Protein 3MTW (pdb70)

Secondary structure (DSSP, 8-state):
--EEEEEEEEEEETTTTEEEESEEEEEETTEEEEEEETT----TTPEEEEEEEEEEEEPEEEEEE-TT--TT--GGGGGGS-HHHHHHHHHHHHHHHHHTTEEEEEE---STTHHHHHHHHHHTTSS---EEEE--S--BSTTSTTS--SS-GGG----TT---SHHHHHHHHHHHHHTT-SB--B-B--SSSSS--TT-B-S-HHHHHHHHHHHHHTT-B-EEEE-SHHHHHHHHHTT-SEEEE-TT--HHHHHHHHHHT-EEE---STHHHHHHHHHHHT--HHHHHHHHHHHHHHHHHHHHHHHHTPEEE----BTTB-TT-GGGHHHHHHHTT--HHHHHHHTTHHHHHHHT-TTTSSS--TTSB--EEEESS-TTT-GGGGGS-SEEEETTEEEE--

Radius of gyration: 20.67 Å; Cα contacts (8 Å, |Δi|>4): 1041; chains: 1; bounding box: 44×46×66 Å

InterPro domains:
  IPR006680 Amidohydrolase-related [PF01979] (81-426)
  IPR011059 Metal-dependent hydrolase, composite domain superfamily [G3DSA:2.30.40.10] (36-425)
  IPR011059 Metal-dependent hydrolase, composite domain superfamily [SSF51338] (45-93)
  IPR032466 Metal-dependent hydrolase [SSF51556] (85-385)
  IPR051781 Metallo-dependent Hydrolase Enzymes [PTHR43135] (31-427)
  IPR057744 Ochratoxinase-like [cd01299] (72-413)

Structure (mmCIF, N/CA/C/O backbone):
data_3MTW
#
_entry.id   3MTW
#
_cell.length_a   200.315
_cell.length_b   200.315
_cell.length_c   200.315
_cell.angle_alpha   90.00
_cell.angle_beta   90.00
_cell.angle_gamma   90.00
#
_symmetry.space_group_name_H-M   'I 4 3 2'
#
loop_
_entity.id
_entity.type
_entity.pdbx_description
1 polymer 'L-Arginine carboxypeptidase Cc2672'
2 non-polymer 'ZINC ION'
3 non-polymer 'Methyl phosphonated L-Arginine'
4 non-polymer 'SULFATE ION'
5 non-polymer GLYCEROL
6 non-polymer DI(HYDROXYETHYL)ETHER
7 water water
#
loop_
_atom_site.group_PDB
_atom_site.id
_atom_site.type_symbol
_atom_site.label_atom_id
_atom_site.label_alt_id
_atom_site.label_comp_id
_atom_site.label_asym_id
_atom_site.label_entity_id
_atom_site.label_seq_id
_atom_site.pdbx_PDB_ins_code
_atom_site.Cartn_x
_atom_site.Cartn_y
_atom_site.Cartn_z
_atom_site.occupancy
_atom_site.B_iso_or_equiv
_atom_site.auth_seq_id
_atom_site.auth_comp_id
_atom_site.auth_asym_id
_atom_site.auth_atom_id
_atom_site.pdbx_PDB_model_num
ATOM 1 N N . ALA A 1 1 ? 20.843 111.566 51.849 1.00 33.76 27 ALA A N 1
ATOM 2 C CA . ALA A 1 1 ? 21.266 112.161 50.582 1.00 34.93 27 ALA A CA 1
ATOM 3 C C . ALA A 1 1 ? 22.702 111.772 50.258 1.00 29.47 27 ALA A C 1
ATOM 4 O O . ALA A 1 1 ? 23.454 111.357 51.145 1.00 31.89 27 ALA A O 1
ATOM 6 N N . GLU A 1 2 ? 23.070 111.894 48.986 1.00 27.74 28 GLU A N 1
ATOM 7 C CA . GLU A 1 2 ? 24.427 111.611 48.533 1.00 24.32 28 GLU A CA 1
ATOM 8 C C . GLU A 1 2 ? 25.185 112.931 48.451 1.00 24.76 28 GLU A C 1
ATOM 9 O O . GLU A 1 2 ? 24.838 113.801 47.661 1.00 23.23 28 GLU A O 1
ATOM 15 N N . ILE A 1 3 ? 26.210 113.089 49.278 1.00 22.46 29 ILE A N 1
ATOM 16 C CA . ILE A 1 3 ? 26.882 114.380 49.380 1.00 22.58 29 ILE A CA 1
ATOM 17 C C . ILE A 1 3 ? 28.383 114.266 49.165 1.00 22.67 29 ILE A C 1
ATOM 18 O O . ILE A 1 3 ? 29.058 113.469 49.816 1.00 24.91 29 ILE A O 1
ATOM 23 N N . LYS A 1 4 ? 28.903 115.068 48.242 1.00 21.54 30 LYS A N 1
ATOM 24 C CA . LYS A 1 4 ? 30.334 115.125 48.018 1.00 22.92 30 LYS A CA 1
ATOM 25 C C . LYS A 1 4 ? 30.818 116.514 48.363 1.00 20.58 30 LYS A C 1
ATOM 26 O O . LYS A 1 4 ? 30.143 117.497 48.071 1.00 24.03 30 LYS A O 1
ATOM 32 N N . ALA A 1 5 ? 31.995 116.590 48.974 1.00 20.35 31 ALA A N 1
ATOM 33 C CA . ALA A 1 5 ? 32.621 117.870 49.266 1.00 21.31 31 ALA A CA 1
ATOM 34 C C . ALA A 1 5 ? 33.936 117.894 48.506 1.00 21.34 31 ALA A C 1
ATOM 35 O O . ALA A 1 5 ? 34.888 117.217 48.893 1.00 23.44 31 ALA A O 1
ATOM 37 N N . VAL A 1 6 ? 33.975 118.672 47.426 1.00 22.25 32 VAL A N 1
ATOM 38 C CA . VAL A 1 6 ? 35.127 118.684 46.529 1.00 21.68 32 VAL A CA 1
ATOM 39 C C . VAL A 1 6 ? 36.012 119.907 46.756 1.00 20.01 32 VAL A C 1
ATOM 40 O O . VAL A 1 6 ? 35.567 121.049 46.608 1.00 22.10 32 VAL A O 1
ATOM 44 N N . SER A 1 7 ? 37.271 119.661 47.100 1.00 23.16 33 SER A N 1
ATOM 45 C CA . SER A 1 7 ? 38.233 120.746 47.257 1.00 20.65 33 SER A CA 1
ATOM 46 C C . SER A 1 7 ? 39.327 120.691 46.192 1.00 22.44 33 SER A C 1
ATOM 47 O O . SER A 1 7 ? 39.681 119.615 45.687 1.00 23.14 33 SER A O 1
ATOM 50 N N . ALA A 1 8 ? 39.864 121.857 45.856 1.00 23.42 34 ALA A N 1
ATOM 51 C CA . ALA A 1 8 ? 40.938 121.948 44.886 1.00 22.44 34 ALA A CA 1
ATOM 52 C C . ALA A 1 8 ? 41.752 123.200 45.169 1.00 20.43 34 ALA A C 1
ATOM 53 O O . ALA A 1 8 ? 41.412 123.983 46.056 1.00 21.27 34 ALA A O 1
ATOM 55 N N . ALA A 1 9 ? 42.809 123.407 44.396 1.00 22.09 35 ALA A N 1
ATOM 56 C CA . ALA A 1 9 ? 43.642 124.593 44.569 1.00 23.66 35 ALA A CA 1
ATOM 57 C C . ALA A 1 9 ? 42.920 125.863 44.116 1.00 24.29 35 ALA A C 1
ATOM 58 O O . ALA A 1 9 ? 43.043 126.917 44.742 1.00 22.30 35 ALA A O 1
ATOM 60 N N . ARG A 1 10 ? 42.147 125.751 43.038 1.00 19.67 36 ARG A N 1
ATOM 61 C CA . ARG A 1 10 ? 41.500 126.897 42.412 1.00 21.05 36 ARG A CA 1
ATOM 62 C C . ARG A 1 10 ? 40.220 126.453 41.742 1.00 19.90 36 ARG A C 1
ATOM 63 O O . ARG A 1 10 ? 40.070 125.281 41.390 1.00 21.77 36 ARG A O 1
ATOM 71 N N . LEU A 1 11 ? 39.319 127.403 41.537 1.00 21.88 37 LEU A N 1
ATOM 72 C CA . LEU A 1 11 ? 38.154 127.195 40.699 1.00 18.58 37 LEU A CA 1
ATOM 73 C C . LEU A 1 11 ? 38.055 128.341 39.707 1.00 22.56 37 LEU A C 1
ATOM 74 O O . LEU A 1 11 ? 38.198 129.507 40.078 1.00 23.90 37 LEU A O 1
ATOM 79 N N . LEU A 1 12 ? 37.823 128.020 38.440 1.00 20.53 38 LEU A N 1
ATOM 80 C CA . LEU A 1 12 ? 37.596 129.052 37.439 1.00 22.10 38 LEU A CA 1
ATOM 81 C C . LEU A 1 12 ? 36.120 129.424 37.359 1.00 23.89 38 LEU A C 1
ATOM 82 O O . LEU A 1 12 ? 35.264 128.587 37.042 1.00 19.72 38 LEU A O 1
ATOM 87 N N . ASP A 1 13 ? 35.828 130.683 37.677 1.00 21.16 39 ASP A N 1
ATOM 88 C CA . ASP A 1 13 ? 34.513 131.258 37.447 1.00 22.92 39 ASP A CA 1
ATOM 89 C C . ASP A 1 13 ? 34.447 131.657 35.976 1.00 22.41 39 ASP A C 1
ATOM 90 O O . ASP A 1 13 ? 35.084 132.620 35.561 1.00 21.09 39 ASP A O 1
ATOM 95 N N . VAL A 1 14 ? 33.692 130.911 35.173 1.00 20.15 40 VAL A N 1
ATOM 96 C CA . VAL A 1 14 ? 33.689 131.183 33.736 1.00 20.39 40 VAL A CA 1
ATOM 97 C C . VAL A 1 14 ? 32.915 132.432 33.336 1.00 22.19 40 VAL A C 1
ATOM 98 O O . VAL A 1 14 ? 33.105 132.958 32.239 1.00 22.27 40 VAL A O 1
ATOM 102 N N . ALA A 1 15 ? 32.040 132.906 34.214 1.00 20.96 41 ALA A N 1
ATOM 103 C CA . ALA A 1 15 ? 31.314 134.143 33.936 1.00 23.63 41 ALA A CA 1
ATOM 104 C C . ALA A 1 15 ? 32.250 135.352 34.055 1.00 25.30 41 ALA A C 1
ATOM 105 O O . ALA A 1 15 ? 32.298 136.209 33.167 1.00 28.71 41 ALA A O 1
ATOM 107 N N . SER A 1 16 ? 33.014 135.406 35.141 1.00 24.91 42 SER A N 1
ATOM 108 C CA . SER A 1 16 ? 33.872 136.558 35.411 1.00 26.12 42 SER A CA 1
ATOM 109 C C . SER A 1 16 ? 35.269 136.422 34.823 1.00 27.38 42 SER A C 1
ATOM 110 O O . SER A 1 16 ? 35.980 137.414 34.654 1.00 27.24 42 SER A O 1
ATOM 113 N N . GLY A 1 17 ? 35.662 135.190 34.529 1.00 22.89 43 GLY A N 1
ATOM 114 C CA . GLY A 1 17 ? 37.001 134.901 34.051 1.00 24.67 43 GLY A CA 1
ATOM 115 C C . GLY A 1 17 ? 38.041 134.922 35.156 1.00 26.62 43 GLY A C 1
ATOM 116 O O . GLY A 1 17 ? 39.242 134.930 34.886 1.00 28.61 43 GLY A O 1
ATOM 117 N N . LYS A 1 18 ? 37.589 134.932 36.407 1.00 24.21 44 LYS A N 1
ATOM 118 C CA . LYS A 1 18 ? 38.512 135.011 37.537 1.00 28.01 44 LYS A CA 1
ATOM 119 C C . LYS A 1 18 ? 38.659 133.675 38.240 1.00 26.10 44 LYS A C 1
ATOM 120 O O . LYS A 1 18 ? 37.721 132.873 38.275 1.00 23.05 44 LYS A O 1
ATOM 126 N N . TYR A 1 19 ? 39.838 133.447 38.811 1.00 23.33 45 TYR A N 1
ATOM 127 C CA . TYR A 1 19 ? 40.060 132.287 39.664 1.00 24.24 45 TYR A CA 1
ATOM 128 C C . TYR A 1 19 ? 39.612 132.576 41.090 1.00 25.83 45 TYR A C 1
ATOM 129 O O . TYR A 1 19 ? 39.817 133.679 41.600 1.00 26.62 45 TYR A O 1
ATOM 138 N N . VAL A 1 20 ? 39.023 131.565 41.723 1.00 22.46 46 VAL A N 1
ATOM 139 C CA . VAL A 1 20 ? 38.692 131.577 43.144 1.00 24.82 46 VAL A CA 1
ATOM 140 C C . VAL A 1 20 ? 39.622 130.580 43.831 1.00 27.52 46 VAL A C 1
ATOM 141 O O . VAL A 1 20 ? 39.719 129.425 43.411 1.00 24.28 46 VAL A O 1
ATOM 145 N N . ASP A 1 21 ? 40.337 131.022 44.862 1.00 23.16 47 ASP A N 1
ATOM 146 C CA . ASP A 1 21 ? 41.305 130.155 45.523 1.00 22.60 47 ASP A CA 1
ATOM 147 C C . ASP A 1 21 ? 40.675 129.217 46.543 1.00 23.49 47 ASP A C 1
ATOM 148 O O . ASP A 1 21 ? 39.708 129.580 47.214 1.00 24.82 47 ASP A O 1
ATOM 153 N N . ASN A 1 22 ? 41.237 128.013 46.647 1.00 22.63 48 ASN A N 1
ATOM 154 C CA . ASN A 1 22 ? 40.855 127.035 47.668 1.00 21.46 48 ASN A CA 1
ATOM 155 C C . ASN A 1 22 ? 39.350 126.764 47.784 1.00 24.71 48 ASN A C 1
ATOM 156 O O . ASN A 1 22 ? 38.782 126.806 48.881 1.00 25.45 48 ASN A O 1
ATOM 161 N N . PRO A 1 23 ? 38.698 126.475 46.651 1.00 22.46 49 PRO A N 1
ATOM 162 C CA . PRO A 1 23 ? 37.259 126.209 46.650 1.00 20.12 49 PRO A CA 1
ATOM 163 C C . PRO A 1 23 ? 36.920 124.923 47.390 1.00 20.86 49 PRO A C 1
ATOM 164 O O . PRO A 1 23 ? 37.727 123.988 47.433 1.00 21.19 49 PRO A O 1
ATOM 168 N N . LEU A 1 24 ? 35.725 124.898 47.972 1.00 19.41 50 LEU A N 1
ATOM 169 C CA . LEU A 1 24 ? 35.123 123.684 48.504 1.00 19.50 50 LEU A CA 1
ATOM 170 C C . LEU A 1 24 ? 33.711 123.646 47.947 1.00 19.01 50 LEU A C 1
ATOM 171 O O . LEU A 1 24 ? 32.849 124.464 48.315 1.00 21.69 50 LEU A O 1
ATOM 176 N N . VAL A 1 25 ? 33.472 122.721 47.028 1.00 19.28 51 VAL A N 1
ATOM 177 C CA . VAL A 1 25 ? 32.193 122.670 46.330 1.00 17.66 51 VAL A CA 1
ATOM 178 C C . VAL A 1 25 ? 31.418 121.499 46.888 1.00 18.38 51 VAL A C 1
ATOM 179 O O . VAL A 1 25 ? 31.875 120.356 46.820 1.00 20.21 51 VAL A O 1
ATOM 183 N N . ILE A 1 26 ? 30.266 121.781 47.482 1.00 19.17 52 ILE A N 1
ATOM 184 C CA . ILE A 1 26 ? 29.427 120.723 48.015 1.00 18.15 52 ILE A CA 1
ATOM 185 C C . ILE A 1 26 ? 28.339 120.399 47.006 1.00 18.14 52 ILE A C 1
ATOM 186 O O . ILE A 1 26 ? 27.649 121.295 46.506 1.00 20.01 52 ILE A O 1
ATOM 191 N N . VAL A 1 27 ? 28.221 119.114 46.691 1.00 18.21 53 VAL A N 1
ATOM 192 C CA . VAL A 1 27 ? 27.205 118.620 45.769 1.00 18.46 53 VAL A CA 1
ATOM 193 C C . VAL A 1 27 ? 26.284 117.679 46.542 1.00 19.35 53 VAL A C 1
ATOM 194 O O . VAL A 1 27 ? 26.744 116.713 47.164 1.00 20.95 53 VAL A O 1
ATOM 198 N N . THR A 1 28 ? 24.991 117.986 46.507 1.00 18.48 54 THR A N 1
ATOM 199 C CA . THR A 1 28 ? 23.986 117.251 47.247 1.00 17.73 54 THR A CA 1
ATOM 200 C C . THR A 1 28 ? 22.983 116.675 46.269 1.00 16.66 54 THR A C 1
ATOM 201 O O . THR A 1 28 ? 22.305 117.422 45.565 1.00 19.64 54 THR A O 1
ATOM 205 N N . ASP A 1 29 ? 22.877 115.352 46.237 1.00 21.90 55 ASP A N 1
ATOM 206 C CA . ASP A 1 29 ? 21.981 114.681 45.299 1.00 21.47 55 ASP A CA 1
ATOM 207 C C . ASP A 1 29 ? 22.124 115.215 43.869 1.00 21.35 55 ASP A C 1
ATOM 208 O O . ASP A 1 29 ? 21.135 115.406 43.164 1.00 20.59 55 ASP A O 1
ATOM 213 N N . GLY A 1 30 ? 23.364 115.449 43.450 1.00 19.53 56 GLY A N 1
ATOM 214 C CA . GLY A 1 30 ? 23.651 115.854 42.079 1.00 18.59 56 GLY A CA 1
ATOM 215 C C . GLY A 1 30 ? 23.672 117.342 41.781 1.00 19.01 56 GLY A C 1
ATOM 216 O O . GLY A 1 30 ? 24.081 117.747 40.678 1.00 20.23 56 GLY A O 1
ATOM 217 N N . ARG A 1 31 ? 23.236 118.157 42.742 1.00 17.54 57 ARG A N 1
ATOM 218 C CA . ARG A 1 31 ? 23.187 119.608 42.573 1.00 19.12 57 ARG A CA 1
ATOM 219 C C . ARG A 1 31 ? 24.190 120.309 43.484 1.00 18.18 57 ARG A C 1
ATOM 220 O O . ARG A 1 31 ? 24.358 119.935 44.643 1.00 19.88 57 ARG A O 1
ATOM 228 N N . ILE A 1 32 ? 24.859 121.324 42.949 1.00 16.86 58 ILE A N 1
ATOM 229 C CA . ILE A 1 32 ? 25.744 122.140 43.763 1.00 17.26 58 ILE A CA 1
ATOM 230 C C . ILE A 1 32 ? 24.917 122.914 44.780 1.00 19.19 58 ILE A C 1
ATOM 231 O O . ILE A 1 32 ? 24.018 123.670 44.413 1.00 20.38 58 ILE A O 1
ATOM 236 N N . THR A 1 33 ? 25.240 122.730 46.058 1.00 16.97 59 THR A N 1
ATOM 237 C CA . THR A 1 33 ? 24.532 123.422 47.129 1.00 17.65 59 THR A CA 1
ATOM 238 C C . THR A 1 33 ? 25.389 124.494 47.817 1.00 20.38 59 THR A C 1
ATOM 239 O O . THR A 1 33 ? 24.865 125.365 48.508 1.00 21.34 59 THR A O 1
ATOM 243 N N . SER A 1 34 ? 26.700 124.450 47.597 1.00 19.32 60 SER A N 1
ATOM 244 C CA . SER A 1 34 ? 27.590 125.448 48.187 1.00 19.41 60 SER A CA 1
ATOM 245 C C . SER A 1 34 ? 28.924 125.524 47.452 1.00 20.21 60 SER A C 1
ATOM 246 O O . SER A 1 34 ? 29.469 124.504 47.011 1.00 20.20 60 SER A O 1
ATOM 249 N N . ILE A 1 35 ? 29.435 126.742 47.317 1.00 22.15 61 ILE A N 1
ATOM 250 C CA . ILE A 1 35 ? 30.806 126.953 46.868 1.00 18.42 61 ILE A CA 1
ATOM 251 C C . ILE A 1 35 ? 31.502 127.797 47.923 1.00 19.92 61 ILE A C 1
ATOM 252 O O . ILE A 1 35 ? 31.408 129.028 47.923 1.00 21.64 61 ILE A O 1
ATOM 257 N N . GLY A 1 36 ? 32.155 127.115 48.854 1.00 19.29 62 GLY A N 1
ATOM 258 C CA . GLY A 1 36 ? 32.816 127.788 49.955 1.00 21.98 62 GLY A CA 1
ATOM 259 C C . GLY A 1 36 ? 34.320 127.682 49.841 1.00 23.50 62 GLY A C 1
ATOM 260 O O . GLY A 1 36 ? 34.865 127.686 48.731 1.00 23.15 62 GLY A O 1
ATOM 261 N N . LYS A 1 37 ? 34.989 127.589 50.989 1.00 22.73 63 LYS A N 1
ATOM 262 C CA . LYS A 1 37 ? 36.446 127.480 51.045 1.00 22.87 63 LYS A CA 1
ATOM 263 C C . LYS A 1 37 ? 36.880 126.209 51.765 1.00 25.44 63 LYS A C 1
ATOM 264 O O . LYS A 1 37 ? 36.232 125.768 52.724 1.00 24.94 63 LYS A O 1
ATOM 270 N N . LYS A 1 38 ? 37.987 125.621 51.323 1.00 22.02 64 LYS A N 1
ATOM 271 C CA . LYS A 1 38 ? 38.519 124.460 52.015 1.00 22.49 64 LYS A CA 1
ATOM 272 C C . LYS A 1 38 ? 38.684 124.813 53.492 1.00 27.25 64 LYS A C 1
ATOM 273 O O . LYS A 1 38 ? 39.142 125.906 53.826 1.00 28.35 64 LYS A O 1
ATOM 279 N N . GLY A 1 39 ? 38.284 123.898 54.367 1.00 27.16 65 GLY A N 1
ATOM 280 C CA . GLY A 1 39 ? 38.304 124.161 55.795 1.00 30.47 65 GLY A CA 1
ATOM 281 C C . GLY A 1 39 ? 36.934 124.544 56.330 1.00 33.05 65 GLY A C 1
ATOM 282 O O . GLY A 1 39 ? 36.711 124.565 57.547 1.00 27.35 65 GLY A O 1
ATOM 283 N N . ASP A 1 40 ? 36.009 124.855 55.428 1.00 26.59 66 ASP A N 1
ATOM 284 C CA . ASP A 1 40 ? 34.654 125.197 55.846 1.00 24.15 66 ASP A CA 1
ATOM 285 C C . ASP A 1 40 ? 33.939 123.954 56.359 1.00 22.46 66 ASP A C 1
ATOM 286 O O . ASP A 1 40 ? 34.378 122.831 56.117 1.00 25.27 66 ASP A O 1
ATOM 291 N N . ALA A 1 41 ? 32.838 124.179 57.073 1.00 24.09 67 ALA A N 1
ATOM 292 C CA . ALA A 1 41 ? 32.005 123.112 57.601 1.00 27.08 67 ALA A CA 1
ATOM 293 C C . ALA A 1 41 ? 31.381 122.319 56.465 1.00 27.14 67 ALA A C 1
ATOM 294 O O . ALA A 1 41 ? 31.120 122.856 55.393 1.00 25.49 67 ALA A O 1
ATOM 296 N N . VAL A 1 42 ? 31.144 121.038 56.704 1.00 26.52 68 VAL A N 1
ATOM 297 C CA . VAL A 1 42 ? 30.394 120.231 55.754 1.00 29.12 68 VAL A CA 1
ATOM 298 C C . VAL A 1 42 ? 29.250 119.551 56.488 1.00 31.11 68 VAL A C 1
ATOM 299 O O . VAL A 1 42 ? 29.327 119.342 57.695 1.00 33.05 68 VAL A O 1
ATOM 303 N N . PRO A 1 43 ? 28.167 119.234 55.771 1.00 29.05 69 PRO A N 1
ATOM 304 C CA . PRO A 1 43 ? 27.069 118.548 56.456 1.00 28.17 69 PRO A CA 1
ATOM 305 C C . PRO A 1 43 ? 27.470 117.125 56.813 1.00 31.15 69 PRO A C 1
ATOM 306 O O . PRO A 1 43 ? 28.414 116.573 56.242 1.00 28.62 69 PRO A O 1
ATOM 310 N N . ALA A 1 44 ? 26.757 116.537 57.764 1.00 29.80 70 ALA A N 1
ATOM 311 C CA . ALA A 1 44 ? 27.000 115.156 58.137 1.00 39.78 70 ALA A CA 1
ATOM 312 C C . ALA A 1 44 ? 26.826 114.255 56.916 1.00 29.60 70 ALA A C 1
ATOM 313 O O . ALA A 1 44 ? 25.911 114.447 56.111 1.00 33.47 70 ALA A O 1
ATOM 315 N N . GLY A 1 45 ? 27.716 113.283 56.777 1.00 31.29 71 GLY A N 1
ATOM 316 C CA . GLY A 1 45 ? 27.602 112.307 55.711 1.00 34.10 71 GLY A CA 1
ATOM 317 C C . GLY A 1 45 ? 28.419 112.660 54.481 1.00 32.44 71 GLY A C 1
ATOM 318 O O . GLY A 1 45 ? 28.600 111.827 53.595 1.00 37.02 71 GLY A O 1
ATOM 319 N N . ALA A 1 46 ? 28.917 113.891 54.422 1.00 32.12 72 ALA A N 1
ATOM 320 C CA . ALA A 1 46 ? 29.632 114.360 53.234 1.00 29.85 72 ALA A CA 1
ATOM 321 C C . ALA A 1 46 ? 30.885 113.539 52.960 1.00 32.35 72 ALA A C 1
ATOM 322 O O . ALA A 1 46 ? 31.685 113.301 53.862 1.00 37.02 72 ALA A O 1
ATOM 324 N N . THR A 1 47 ? 31.056 113.114 51.711 1.00 29.97 73 THR A N 1
ATOM 325 C CA . THR A 1 47 ? 32.260 112.401 51.299 1.00 27.01 73 THR A CA 1
ATOM 326 C C . THR A 1 47 ? 33.289 113.366 50.717 1.00 27.22 73 THR A C 1
ATOM 327 O O . THR A 1 47 ? 32.995 114.090 49.768 1.00 27.21 73 THR A O 1
ATOM 331 N N . ALA A 1 48 ? 34.491 113.373 51.287 1.00 27.74 74 ALA A N 1
ATOM 332 C CA . ALA A 1 48 ? 35.532 114.300 50.849 1.00 27.60 74 ALA A CA 1
ATOM 333 C C . ALA A 1 48 ? 36.198 113.839 49.564 1.00 25.55 74 ALA A C 1
ATOM 334 O O . ALA A 1 48 ? 36.618 112.691 49.447 1.00 27.47 74 ALA A O 1
ATOM 336 N N . VAL A 1 49 ? 36.307 114.754 48.610 1.00 25.52 75 VAL A N 1
ATOM 337 C CA . VAL A 1 49 ? 37.079 114.519 47.401 1.00 23.82 75 VAL A CA 1
ATOM 338 C C . VAL A 1 49 ? 38.085 115.656 47.297 1.00 24.72 75 VAL A C 1
ATOM 339 O O . VAL A 1 49 ? 37.715 116.785 47.000 1.00 26.55 75 VAL A O 1
ATOM 343 N N . ASP A 1 50 ? 39.353 115.367 47.570 1.00 23.08 76 ASP A N 1
ATOM 344 C CA . ASP A 1 50 ? 40.367 116.413 47.622 1.00 23.43 76 ASP A CA 1
ATOM 345 C C . ASP A 1 50 ? 41.301 116.338 46.425 1.00 23.90 76 ASP A C 1
ATOM 346 O O . ASP A 1 50 ? 41.889 115.289 46.141 1.00 27.64 76 ASP A O 1
ATOM 351 N N . LEU A 1 51 ? 41.420 117.456 45.720 1.00 22.26 77 LEU A N 1
ATOM 352 C CA . LEU A 1 51 ? 42.223 117.518 44.502 1.00 20.71 77 LEU A CA 1
ATOM 353 C C . LEU A 1 51 ? 43.321 118.560 44.652 1.00 20.19 77 LEU A C 1
ATOM 354 O O . LEU A 1 51 ? 43.216 119.664 44.123 1.00 22.21 77 LEU A O 1
ATOM 359 N N . PRO A 1 52 ? 44.394 118.214 45.375 1.00 26.84 78 PRO A N 1
ATOM 360 C CA . PRO A 1 52 ? 45.419 119.236 45.619 1.00 26.51 78 PRO A CA 1
ATOM 361 C C . PRO A 1 52 ? 46.115 119.685 44.333 1.00 22.91 78 PRO A C 1
ATOM 362 O O . PRO A 1 52 ? 46.389 118.863 43.453 1.00 25.90 78 PRO A O 1
ATOM 366 N N . GLY A 1 53 ? 46.367 120.988 44.225 1.00 22.91 79 GLY A N 1
ATOM 367 C CA . GLY A 1 53 ? 47.233 121.530 43.190 1.00 22.25 79 GLY A CA 1
ATOM 368 C C . GLY A 1 53 ? 46.609 121.791 41.828 1.00 24.78 79 GLY A C 1
ATOM 369 O O . GLY A 1 53 ? 47.269 122.349 40.940 1.00 25.50 79 GLY A O 1
ATOM 370 N N . VAL A 1 54 ? 45.350 121.396 41.655 1.00 22.80 80 VAL A N 1
ATOM 371 C CA . VAL A 1 54 ? 44.690 121.521 40.356 1.00 20.97 80 VAL A CA 1
ATOM 372 C C . VAL A 1 54 ? 43.490 122.466 40.374 1.00 22.90 80 VAL A C 1
ATOM 373 O O . VAL A 1 54 ? 43.046 122.899 41.439 1.00 20.20 80 VAL A O 1
ATOM 377 N N . THR A 1 55 ? 42.976 122.774 39.183 1.00 19.67 81 THR A N 1
ATOM 378 C CA . THR A 1 55 ? 41.961 123.810 38.998 1.00 17.69 81 THR A CA 1
ATOM 379 C C . THR A 1 55 ? 40.646 123.233 38.478 1.00 21.29 81 THR A C 1
ATOM 380 O O . THR A 1 55 ? 40.619 122.561 37.445 1.00 18.98 81 THR A O 1
ATOM 384 N N . LEU A 1 56 ? 39.570 123.483 39.218 1.00 18.22 82 LEU A N 1
ATOM 385 C CA . LEU A 1 56 ? 38.219 123.081 38.817 1.00 16.43 82 LEU A CA 1
ATOM 386 C C . LEU A 1 56 ? 37.627 123.999 37.747 1.00 17.43 82 LEU A C 1
ATOM 387 O O . LEU A 1 56 ? 37.818 125.213 37.780 1.00 18.34 82 LEU A O 1
ATOM 392 N N . LEU A 1 57 ? 36.906 123.390 36.799 1.00 17.65 83 LEU A N 1
ATOM 393 C CA . LEU A 1 57 ? 36.154 124.092 35.769 1.00 17.35 83 LEU A CA 1
ATOM 394 C C . LEU A 1 57 ? 34.771 123.448 35.718 1.00 18.56 83 LEU A C 1
ATOM 395 O O . LEU A 1 57 ? 34.585 122.338 36.214 1.00 18.00 83 LEU A O 1
ATOM 400 N N . PRO A 1 58 ? 33.794 124.136 35.117 1.00 17.19 84 PRO A N 1
ATOM 401 C CA . PRO A 1 58 ? 32.514 123.459 34.877 1.00 18.06 84 PRO A CA 1
ATOM 402 C C . PRO A 1 58 ? 32.712 122.258 33.952 1.00 18.80 84 PRO A C 1
ATOM 403 O O . PRO A 1 58 ? 33.658 122.253 33.164 1.00 19.98 84 PRO A O 1
ATOM 407 N N . GLY A 1 59 ? 31.849 121.250 34.052 1.00 17.17 85 GLY A N 1
ATOM 408 C CA . GLY A 1 59 ? 31.804 120.201 33.041 1.00 18.39 85 GLY A CA 1
ATOM 409 C C . GLY A 1 59 ? 31.681 120.812 31.651 1.00 18.05 85 GLY A C 1
ATOM 410 O O . GLY A 1 59 ? 30.944 121.779 31.450 1.00 18.89 85 GLY A O 1
ATOM 411 N N . LEU A 1 60 ? 32.395 120.252 30.681 1.00 16.44 86 LEU A N 1
ATOM 412 C CA . LEU A 1 60 ? 32.434 120.849 29.343 1.00 15.58 86 LEU A CA 1
ATOM 413 C C . LEU A 1 60 ? 31.243 120.396 28.500 1.00 17.63 86 LEU A C 1
ATOM 414 O O . LEU A 1 60 ? 30.670 119.334 28.730 1.00 15.75 86 LEU A O 1
ATOM 419 N N . ILE A 1 61 ? 30.897 121.211 27.513 1.00 15.22 87 ILE A N 1
ATOM 420 C CA . ILE A 1 61 ? 29.725 120.974 26.677 1.00 16.45 87 ILE A CA 1
ATOM 421 C C . ILE A 1 61 ? 30.143 120.960 25.217 1.00 16.87 87 ILE A C 1
ATOM 422 O O . ILE A 1 61 ? 30.823 121.884 24.748 1.00 16.80 87 ILE A O 1
ATOM 427 N N . ASP A 1 62 ? 29.766 119.905 24.499 1.00 15.71 88 ASP A N 1
ATOM 428 C CA . ASP A 1 62 ? 29.973 119.867 23.062 1.00 17.46 88 ASP A CA 1
ATOM 429 C C . ASP A 1 62 ? 28.614 119.957 22.365 1.00 16.56 88 ASP A C 1
ATOM 430 O O . ASP A 1 62 ? 27.780 119.057 22.495 1.00 16.85 88 ASP A O 1
ATOM 435 N N . MET A 1 63 ? 28.405 121.043 21.629 1.00 14.99 89 MET A N 1
ATOM 436 C CA . MET A 1 63 ? 27.106 121.342 21.033 1.00 17.27 89 MET A CA 1
ATOM 437 C C . MET A 1 63 ? 26.833 120.590 19.738 1.00 16.82 89 MET A C 1
ATOM 438 O O . MET A 1 63 ? 25.803 120.792 19.106 1.00 16.38 89 MET A O 1
ATOM 443 N N . HIS A 1 64 ? 27.752 119.735 19.326 1.00 16.96 90 HIS A N 1
ATOM 444 C CA . HIS A 1 64 ? 27.597 119.098 18.027 1.00 15.85 90 HIS A CA 1
ATOM 445 C C . HIS A 1 64 ? 28.313 117.757 17.997 1.00 17.01 90 HIS A C 1
ATOM 446 O O . HIS A 1 64 ? 29.492 117.682 17.629 1.00 14.99 90 HIS A O 1
ATOM 453 N N . VAL A 1 65 ? 27.606 116.697 18.385 1.00 15.59 91 VAL A N 1
ATOM 454 C CA . VAL A 1 65 ? 28.178 115.350 18.338 1.00 15.02 91 VAL A CA 1
ATOM 455 C C . VAL A 1 65 ? 27.220 114.392 17.651 1.00 15.42 91 VAL A C 1
ATOM 456 O O . VAL A 1 65 ? 26.025 114.667 17.553 1.00 16.09 91 VAL A O 1
ATOM 460 N N . HIS A 1 66 ? 27.761 113.276 17.173 1.00 14.52 92 HIS A N 1
ATOM 461 C CA . HIS A 1 66 ? 26.965 112.186 16.608 1.00 16.96 92 HIS A CA 1
ATOM 462 C C . HIS A 1 66 ? 27.390 110.883 17.296 1.00 15.28 92 HIS A C 1
ATOM 463 O O . HIS A 1 66 ? 28.244 110.156 16.796 1.00 16.63 92 HIS A O 1
ATOM 470 N N . LEU A 1 67 ? 26.796 110.591 18.448 1.00 16.84 93 LEU A N 1
ATOM 471 C CA . LEU A 1 67 ? 27.285 109.489 19.275 1.00 16.62 93 LEU A CA 1
ATOM 472 C C . LEU A 1 67 ? 27.087 108.092 18.676 1.00 16.98 93 LEU A C 1
ATOM 473 O O . LEU A 1 67 ? 27.787 107.162 19.067 1.00 18.63 93 LEU A O 1
ATOM 478 N N . ASP A 1 68 ? 26.133 107.928 17.758 1.00 17.12 94 ASP A N 1
ATOM 479 C CA . ASP A 1 68 ? 25.956 106.618 17.125 1.00 17.49 94 ASP A CA 1
ATOM 480 C C . ASP A 1 68 ? 26.698 106.473 15.791 1.00 18.24 94 ASP A C 1
ATOM 481 O O . ASP A 1 68 ? 26.338 105.639 14.952 1.00 19.05 94 ASP A O 1
ATOM 486 N N . SER A 1 69 ? 27.743 107.275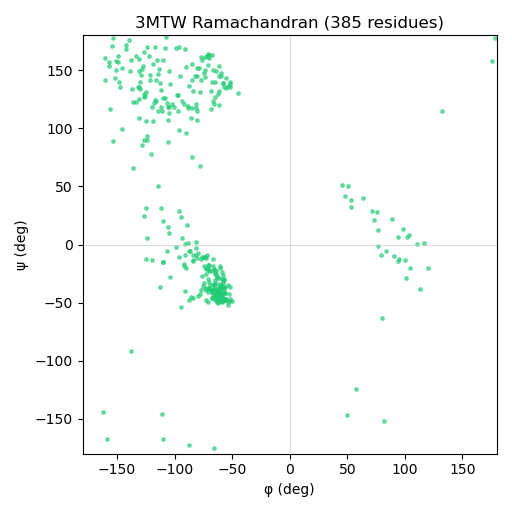 15.598 1.00 16.36 95 SER A N 1
ATOM 487 C CA . SER A 1 69 ? 28.634 107.084 14.445 1.00 17.18 95 SER A CA 1
ATOM 488 C C . SER A 1 69 ? 30.064 106.859 14.939 1.00 19.10 95 SER A C 1
ATOM 489 O O . SER A 1 69 ? 30.371 107.177 16.087 1.00 19.26 95 SER A O 1
ATOM 492 N N . LEU A 1 70 ? 30.924 106.308 14.075 1.00 18.26 96 LEU A N 1
ATOM 493 C CA . LEU A 1 70 ? 32.323 106.021 14.412 1.00 16.75 96 LEU A CA 1
ATOM 494 C C . LEU A 1 70 ? 33.233 106.651 13.376 1.00 20.14 96 LEU A C 1
ATOM 495 O O . LEU A 1 70 ? 33.043 106.449 12.179 1.00 20.92 96 LEU A O 1
ATOM 500 N N . ALA A 1 71 ? 34.232 107.396 13.840 1.00 18.85 97 ALA A N 1
ATOM 501 C CA . ALA A 1 71 ? 35.138 108.081 12.928 1.00 18.68 97 ALA A CA 1
ATOM 502 C C . ALA A 1 71 ? 35.788 107.099 11.950 1.00 21.56 97 ALA A C 1
ATOM 503 O O . ALA A 1 71 ? 35.901 107.386 10.759 1.00 22.23 97 ALA A O 1
ATOM 505 N N . GLU A 1 72 ? 36.186 105.935 12.452 1.00 19.96 98 GLU A N 1
ATOM 506 C CA . GLU A 1 72 ? 36.934 104.978 11.634 1.00 21.46 98 GLU A CA 1
ATOM 507 C C . GLU A 1 72 ? 36.087 104.200 10.651 1.00 26.70 98 GLU A C 1
ATOM 508 O O . GLU A 1 72 ? 36.623 103.522 9.777 1.00 25.59 98 GLU A O 1
ATOM 514 N N . VAL A 1 73 ? 34.771 104.274 10.802 1.00 23.68 99 VAL A N 1
ATOM 515 C CA . VAL A 1 73 ? 33.875 103.606 9.856 1.00 23.15 99 VAL A CA 1
ATOM 516 C C . VAL A 1 73 ? 33.223 104.652 8.954 1.00 26.50 99 VAL A C 1
ATOM 517 O O . VAL A 1 73 ? 32.161 105.191 9.265 1.00 28.60 99 VAL A O 1
ATOM 521 N N . GLY A 1 74 ? 33.899 104.969 7.853 1.00 26.23 100 GLY A N 1
ATOM 522 C CA . GLY A 1 74 ? 33.422 105.967 6.913 1.00 30.22 100 GLY A CA 1
ATOM 523 C C . GLY A 1 74 ? 32.950 105.302 5.630 1.00 30.67 100 GLY A C 1
ATOM 524 O O . GLY A 1 74 ? 33.177 104.108 5.416 1.00 35.03 100 GLY A O 1
ATOM 525 N N . GLY A 1 75 ? 32.289 106.066 4.772 1.00 38.96 101 GLY A N 1
ATOM 526 C CA . GLY A 1 75 ? 31.826 105.524 3.508 1.00 36.66 101 GLY A CA 1
ATOM 527 C C . GLY A 1 75 ? 31.055 104.218 3.632 1.00 33.28 101 GLY A C 1
ATOM 528 O O . GLY A 1 75 ? 30.357 103.980 4.622 1.00 31.38 101 GLY A O 1
ATOM 529 N N . TYR A 1 76 ? 31.191 103.360 2.625 1.00 28.94 102 TYR A N 1
ATOM 530 C CA . TYR A 1 76 ? 30.351 102.168 2.516 1.00 24.47 102 TYR A CA 1
ATOM 531 C C . TYR A 1 76 ? 30.683 101.084 3.549 1.00 23.61 102 TYR A C 1
ATOM 532 O O . TYR A 1 76 ? 29.943 100.116 3.692 1.00 25.08 102 TYR A O 1
ATOM 541 N N . ASN A 1 77 ? 31.788 101.261 4.273 1.00 25.07 103 ASN A N 1
ATOM 542 C CA . ASN A 1 77 ? 32.181 100.335 5.331 1.00 27.11 103 ASN A CA 1
ATOM 543 C C . ASN A 1 77 ? 31.094 100.178 6.385 1.00 23.69 103 ASN A C 1
ATOM 544 O O . ASN A 1 77 ? 30.976 99.127 7.028 1.00 24.00 103 ASN A O 1
ATOM 549 N N . SER A 1 78 ? 30.310 101.232 6.570 1.00 22.38 104 SER A N 1
ATOM 550 C CA . SER A 1 78 ? 29.255 101.219 7.575 1.00 21.79 104 SER A CA 1
ATOM 551 C C . SER A 1 78 ? 28.182 100.206 7.226 1.00 22.94 104 SER A C 1
ATOM 552 O O . SER A 1 78 ? 27.433 99.773 8.094 1.00 21.11 104 SER A O 1
ATOM 555 N N . LEU A 1 79 ? 28.099 99.833 5.953 1.00 20.10 105 LEU A N 1
ATOM 556 C CA . LEU A 1 79 ? 27.024 98.952 5.508 1.00 24.23 105 LEU A CA 1
ATOM 557 C C . LEU A 1 79 ? 27.160 97.519 6.015 1.00 21.58 105 LEU A C 1
ATOM 558 O O . LEU A 1 79 ? 26.186 96.757 6.004 1.00 24.91 105 LEU A O 1
ATOM 563 N N . GLU A 1 80 ? 28.356 97.148 6.464 1.00 20.20 106 GLU A N 1
ATOM 564 C CA . GLU A 1 80 ? 28.593 95.777 6.886 1.00 22.13 106 GLU A CA 1
ATOM 565 C C . GLU A 1 80 ? 27.934 95.443 8.214 1.00 23.29 106 GLU A C 1
ATOM 566 O O . GLU A 1 80 ? 27.701 94.273 8.516 1.00 22.36 106 GLU A O 1
ATOM 572 N N . TYR A 1 81 ? 27.632 96.475 8.999 1.00 18.68 107 TYR A N 1
ATOM 573 C CA . TYR A 1 81 ? 27.064 96.287 10.332 1.00 18.05 107 TYR A CA 1
ATOM 574 C C . TYR A 1 81 ? 25.539 96.258 10.331 1.00 17.89 107 TYR A C 1
ATOM 575 O O . TYR A 1 81 ? 24.892 96.839 9.461 1.00 20.03 107 TYR A O 1
ATOM 584 N N . SER A 1 82 ? 24.969 95.573 11.314 1.00 16.37 108 SER A N 1
ATOM 585 C CA . SER A 1 82 ? 23.532 95.627 11.539 1.00 14.93 108 SER A CA 1
ATOM 586 C C . SER A 1 82 ? 23.139 97.020 12.019 1.00 20.15 108 SER A C 1
ATOM 587 O O . SER A 1 82 ? 23.989 97.805 12.460 1.00 17.95 108 SER A O 1
ATOM 590 N N . ASP A 1 83 ? 21.850 97.330 11.936 1.00 19.46 109 ASP A N 1
ATOM 591 C CA . ASP A 1 83 ? 21.357 98.619 12.411 1.00 19.53 109 ASP A CA 1
ATOM 592 C C . ASP A 1 83 ? 21.591 98.821 13.910 1.00 20.17 109 ASP A C 1
ATOM 593 O O . ASP A 1 83 ? 21.925 99.926 14.362 1.00 17.06 109 ASP A O 1
ATOM 598 N N . ARG A 1 84 ? 21.400 97.764 14.694 1.00 15.88 110 ARG A N 1
ATOM 599 C CA . ARG A 1 84 ? 21.466 97.905 16.141 1.00 15.66 110 ARG A CA 1
ATOM 600 C C . ARG A 1 84 ? 22.898 97.922 16.671 1.00 16.94 110 ARG A C 1
ATOM 601 O O . ARG A 1 84 ? 23.125 98.247 17.826 1.00 15.63 110 ARG A O 1
ATOM 609 N N . PHE A 1 85 ? 23.863 97.569 15.825 1.00 16.47 111 PHE A N 1
ATOM 610 C CA . PHE A 1 85 ? 25.268 97.799 16.164 1.00 18.15 111 PHE A CA 1
ATOM 611 C C . PHE A 1 85 ? 25.490 99.262 16.582 1.00 17.27 111 PHE A C 1
ATOM 612 O O . PHE A 1 85 ? 26.106 99.547 17.620 1.00 16.67 111 PHE A O 1
ATOM 620 N N . TRP A 1 86 ? 24.979 100.191 15.780 1.00 16.77 112 TRP A N 1
ATOM 621 C CA . TRP A 1 86 ? 25.129 101.611 16.069 1.00 17.82 112 TRP A CA 1
ATOM 622 C C . TRP A 1 86 ? 24.427 101.978 17.374 1.00 17.70 112 TRP A C 1
ATOM 623 O O . TRP A 1 86 ? 24.932 102.780 18.158 1.00 16.21 112 TRP A O 1
ATOM 634 N N . SER A 1 87 ? 23.261 101.377 17.603 1.00 18.24 113 SER A N 1
ATOM 635 C CA . SER A 1 87 ? 22.468 101.639 18.809 1.00 17.40 113 SER A CA 1
ATOM 636 C C . SER A 1 87 ? 23.233 101.208 20.057 1.00 19.80 113 SER A C 1
ATOM 637 O O . SER A 1 87 ? 23.035 101.752 21.144 1.00 19.42 113 SER A O 1
ATOM 640 N N . VAL A 1 88 ? 24.093 100.210 19.893 1.00 16.46 114 VAL A N 1
ATOM 641 C CA . VAL A 1 88 ? 24.901 99.720 21.001 1.00 16.50 114 VAL A CA 1
ATOM 642 C C . VAL A 1 88 ? 26.211 100.494 21.160 1.00 16.89 114 VAL A C 1
ATOM 643 O O . VAL A 1 88 ? 26.555 100.904 22.275 1.00 18.80 114 VAL A O 1
ATOM 647 N N . VAL A 1 89 ? 26.953 100.700 20.069 1.00 17.09 115 VAL A N 1
ATOM 648 C CA . VAL A 1 89 ? 28.276 101.324 20.211 1.00 16.10 115 VAL A CA 1
ATOM 649 C C . VAL A 1 89 ? 28.204 102.765 20.714 1.00 19.30 115 VAL A C 1
ATOM 650 O O . VAL A 1 89 ? 29.158 103.264 21.325 1.00 17.01 115 VAL A O 1
ATOM 654 N N . GLN A 1 90 ? 27.079 103.435 20.466 1.00 18.36 116 GLN A N 1
ATOM 655 C CA . GLN A 1 90 ? 26.903 104.782 21.002 1.00 17.69 116 GLN A CA 1
ATOM 656 C C . GLN A 1 90 ? 27.092 104.822 22.527 1.00 18.83 116 GLN A C 1
ATOM 657 O O . GLN A 1 90 ? 27.449 105.858 23.077 1.00 18.54 116 GLN A O 1
ATOM 663 N N A THR A 1 91 ? 26.863 103.698 23.205 0.46 18.44 117 THR A N 1
ATOM 664 N N B THR A 1 91 ? 26.853 103.689 23.184 0.54 18.44 117 THR A N 1
ATOM 665 C CA A THR A 1 91 ? 27.088 103.637 24.647 0.46 17.75 117 THR A CA 1
ATOM 666 C CA B THR A 1 91 ? 27.068 103.556 24.619 0.54 17.76 117 THR A CA 1
ATOM 667 C C A THR A 1 91 ? 28.575 103.770 24.961 0.46 17.68 117 THR A C 1
ATOM 668 C C B THR A 1 91 ? 28.548 103.749 24.950 0.54 17.67 117 THR A C 1
ATOM 669 O O A THR A 1 91 ? 28.958 104.472 25.893 0.46 17.42 117 THR A O 1
ATOM 670 O O B THR A 1 91 ? 28.896 104.476 25.875 0.54 17.43 117 THR A O 1
ATOM 677 N N . ALA A 1 92 ? 29.419 103.099 24.180 1.00 17.80 118 ALA A N 1
ATOM 678 C CA . ALA A 1 92 ? 30.864 103.248 24.362 1.00 18.48 118 ALA A CA 1
ATOM 679 C C . ALA A 1 92 ? 31.300 104.678 24.070 1.00 17.91 118 ALA A C 1
ATOM 680 O O . ALA A 1 92 ? 32.143 105.240 24.772 1.00 17.62 118 ALA A O 1
ATOM 682 N N . ASN A 1 93 ? 30.725 105.269 23.028 1.00 16.28 119 ASN A N 1
ATOM 683 C CA . ASN A 1 93 ? 31.085 106.632 22.644 1.00 18.11 119 ASN A CA 1
ATOM 684 C C . ASN A 1 93 ? 30.652 107.632 23.713 1.00 18.77 119 ASN A C 1
ATOM 685 O O . ASN A 1 93 ? 31.370 108.579 24.032 1.00 17.20 119 ASN A O 1
ATOM 690 N N . ALA A 1 94 ? 29.482 107.396 24.282 1.00 17.65 120 ALA A N 1
ATOM 691 C CA . ALA A 1 94 ? 28.993 108.218 25.383 1.00 17.72 120 ALA A CA 1
ATOM 692 C C . ALA A 1 94 ? 29.950 108.138 26.580 1.00 17.88 120 ALA A C 1
ATOM 693 O O . ALA A 1 94 ? 30.250 109.153 27.218 1.00 18.26 120 ALA A O 1
ATOM 695 N N . LYS A 1 95 ? 30.420 106.929 26.889 1.00 16.69 121 LYS A N 1
ATOM 696 C CA . LYS A 1 95 ? 31.353 106.740 27.999 1.00 17.46 121 LYS A CA 1
ATOM 697 C C . LYS A 1 95 ? 32.679 107.481 27.763 1.00 18.26 121 LYS A C 1
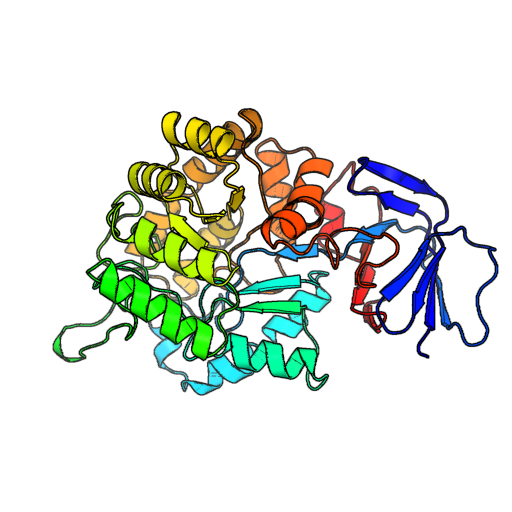ATOM 698 O O . LYS A 1 95 ? 33.176 108.155 28.665 1.00 17.19 121 LYS A O 1
ATOM 704 N N . LYS A 1 96 ? 33.240 107.364 26.558 1.00 19.97 122 LYS A N 1
ATOM 705 C CA . LYS A 1 96 ? 34.487 108.064 26.209 1.00 19.26 122 LYS A CA 1
ATOM 706 C C . LYS A 1 96 ? 34.335 109.580 26.286 1.00 19.79 122 LYS A C 1
ATOM 707 O O . LYS A 1 96 ? 35.264 110.297 26.698 1.00 17.82 122 LYS A O 1
ATOM 713 N N . THR A 1 97 ? 33.160 110.060 25.881 1.00 17.02 123 THR A N 1
ATOM 714 C CA . THR A 1 97 ? 32.881 111.486 25.860 1.00 18.16 123 THR A CA 1
ATOM 715 C C . THR A 1 97 ? 32.827 112.031 27.286 1.00 16.68 123 THR A C 1
ATOM 716 O O . THR A 1 97 ? 33.440 113.052 27.598 1.00 16.32 123 THR A O 1
ATOM 720 N N . LEU A 1 98 ? 32.118 111.322 28.156 1.00 16.33 124 LEU A N 1
ATOM 721 C CA . LEU A 1 98 ? 32.036 111.713 29.563 1.00 15.98 124 LEU A CA 1
ATOM 722 C C . LEU A 1 98 ? 33.418 111.679 30.209 1.00 17.35 124 LEU A C 1
ATOM 723 O O . LEU A 1 98 ? 33.781 112.561 30.992 1.00 18.18 124 LEU A O 1
ATOM 728 N N . GLU A 1 99 ? 34.206 110.662 29.879 1.00 16.57 125 GLU A N 1
ATOM 729 C CA . GLU A 1 99 ? 35.498 110.498 30.534 1.00 15.60 125 GLU A CA 1
ATOM 730 C C . GLU A 1 99 ? 36.479 111.578 30.098 1.00 16.81 125 GLU A C 1
ATOM 731 O O . GLU A 1 99 ? 37.433 111.893 30.819 1.00 19.62 125 GLU A O 1
ATOM 737 N N . ALA A 1 100 ? 36.211 112.172 28.940 1.00 16.27 126 ALA A N 1
ATOM 738 C CA . ALA A 1 100 ? 37.007 113.300 28.451 1.00 17.40 126 ALA A CA 1
ATOM 739 C C . ALA A 1 100 ? 36.599 114.634 29.084 1.00 16.51 126 ALA A C 1
ATOM 740 O O . ALA A 1 100 ? 37.198 115.659 28.798 1.00 19.84 126 ALA A O 1
ATOM 742 N N . GLY A 1 101 ? 35.574 114.618 29.925 1.00 16.90 127 GLY A N 1
ATOM 743 C CA . GLY A 1 101 ? 35.191 115.812 30.664 1.00 18.18 127 GLY A CA 1
ATOM 744 C C . GLY A 1 101 ? 33.986 116.521 30.082 1.00 18.59 127 GLY A C 1
ATOM 745 O O . GLY A 1 101 ? 33.612 117.605 30.528 1.00 17.52 127 GLY A O 1
ATOM 746 N N . PHE A 1 102 ? 33.367 115.899 29.087 1.00 14.93 128 PHE A N 1
ATOM 747 C CA . PHE A 1 102 ? 32.203 116.482 28.449 1.00 15.60 128 PHE A CA 1
ATOM 748 C C . PHE A 1 102 ? 30.932 115.911 29.052 1.00 16.92 128 PHE A C 1
ATOM 749 O O . PHE A 1 102 ? 30.503 114.803 28.715 1.00 17.49 128 PHE A O 1
ATOM 757 N N . THR A 1 103 ? 30.364 116.685 29.972 1.00 14.77 129 THR A N 1
ATOM 758 C CA . THR A 1 103 ? 29.254 116.247 30.813 1.00 16.02 129 THR A CA 1
ATOM 759 C C . THR A 1 103 ? 27.870 116.572 30.230 1.00 18.30 129 THR A C 1
ATOM 760 O O . THR A 1 103 ? 26.875 115.995 30.663 1.00 17.08 129 THR A O 1
ATOM 764 N N . THR A 1 104 ? 27.810 117.498 29.276 1.00 15.38 130 THR A N 1
ATOM 765 C CA . THR A 1 104 ? 26.586 117.737 28.496 1.00 18.37 130 THR A CA 1
ATOM 766 C C . THR A 1 104 ? 26.954 117.767 27.019 1.00 18.72 130 THR A C 1
ATOM 767 O O . THR A 1 104 ? 27.965 118.359 26.646 1.00 17.01 130 THR A O 1
ATOM 771 N N . VAL A 1 105 ? 26.169 117.107 26.172 1.00 16.76 131 VAL A N 1
ATOM 772 C CA . VAL A 1 105 ? 26.392 117.231 24.732 1.00 16.23 131 VAL A CA 1
ATOM 773 C C . VAL A 1 105 ? 25.055 117.356 24.007 1.00 15.82 131 VAL A C 1
ATOM 774 O O . VAL A 1 105 ? 24.009 116.978 24.542 1.00 18.61 131 VAL A O 1
ATOM 778 N N . ARG A 1 106 ? 25.093 117.900 22.797 1.00 15.13 132 ARG A N 1
ATOM 779 C CA . ARG A 1 106 ? 23.899 118.008 21.970 1.00 16.60 132 ARG A CA 1
ATOM 780 C C . ARG A 1 106 ? 24.109 117.109 20.749 1.00 16.24 132 ARG A C 1
ATOM 781 O O . ARG A 1 106 ? 25.017 117.344 19.947 1.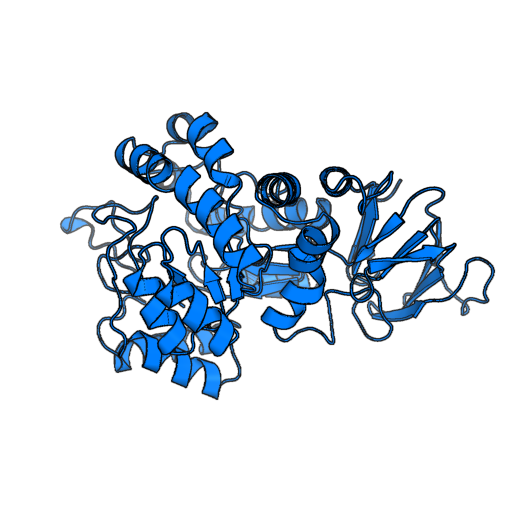00 15.86 132 ARG A O 1
ATOM 789 N N . ASN A 1 107 ? 23.298 116.056 20.638 1.00 15.08 133 ASN A N 1
ATOM 790 C CA . ASN A 1 107 ? 23.438 115.087 19.547 1.00 15.46 133 ASN A CA 1
ATOM 791 C C . ASN A 1 107 ? 22.605 115.627 18.399 1.00 16.49 133 ASN A C 1
ATOM 792 O O . ASN A 1 107 ? 21.408 115.844 18.560 1.00 16.44 133 ASN A O 1
ATOM 797 N N . VAL A 1 108 ? 23.239 115.908 17.263 1.00 17.20 134 VAL A N 1
ATOM 798 C CA . VAL A 1 108 ? 22.554 116.658 16.214 1.00 15.68 134 VAL A CA 1
ATOM 799 C C . VAL A 1 108 ? 22.337 115.814 14.965 1.00 17.72 134 VAL A C 1
ATOM 800 O O . VAL A 1 108 ? 22.633 116.227 13.835 1.00 17.34 134 VAL A O 1
ATOM 804 N N . GLY A 1 109 ? 21.791 114.626 15.190 1.00 17.24 135 GLY A N 1
ATOM 805 C CA . GLY A 1 109 ? 21.443 113.734 14.101 1.00 17.65 135 GLY A CA 1
ATOM 806 C C . GLY A 1 109 ? 21.948 112.338 14.389 1.00 17.40 135 GLY A C 1
ATOM 807 O O . GLY A 1 109 ? 23.152 112.121 14.474 1.00 19.18 135 GLY A O 1
ATOM 808 N N . ALA A 1 110 ? 21.013 111.404 14.555 1.00 15.86 136 ALA A N 1
ATOM 809 C CA . ALA A 1 110 ? 21.322 110.002 14.834 1.00 14.51 136 ALA A CA 1
ATOM 810 C C . ALA A 1 110 ? 20.306 109.163 14.070 1.00 16.73 136 ALA A C 1
ATOM 811 O O . ALA A 1 110 ? 19.320 109.691 13.569 1.00 18.04 136 ALA A O 1
ATOM 813 N N . ALA A 1 111 ? 20.551 107.862 13.991 1.00 16.48 137 ALA A N 1
ATOM 814 C CA . ALA A 1 111 ? 19.668 106.953 13.268 1.00 15.89 137 ALA A CA 1
ATOM 815 C C . ALA A 1 111 ? 18.588 106.377 14.175 1.00 16.25 137 ALA A C 1
ATOM 816 O O . ALA A 1 111 ? 18.871 105.968 15.298 1.00 16.66 137 ALA A O 1
ATOM 818 N N A ASP A 1 112 ? 17.364 106.389 13.653 0.58 18.79 138 ASP A N 1
ATOM 819 N N B ASP A 1 112 ? 17.354 106.322 13.689 0.42 18.81 138 ASP A N 1
ATOM 820 C CA A ASP A 1 112 ? 16.197 105.728 14.234 0.58 21.02 138 ASP A CA 1
ATOM 821 C CA B ASP A 1 112 ? 16.319 105.520 14.341 0.42 20.89 138 ASP A CA 1
ATOM 822 C C A ASP A 1 112 ? 16.045 105.886 15.739 0.58 18.59 138 ASP A C 1
ATOM 823 C C B ASP A 1 112 ? 16.062 105.857 15.808 0.42 18.61 138 ASP A C 1
ATOM 824 O O A ASP A 1 112 ? 15.766 104.920 16.455 0.58 18.40 138 ASP A O 1
ATOM 825 O O B ASP A 1 112 ? 15.728 104.961 16.585 0.42 18.47 138 ASP A O 1
ATOM 834 N N . TYR A 1 113 ? 16.210 107.122 16.190 1.00 17.32 139 TYR A N 1
ATOM 835 C CA . TYR A 1 113 ? 16.009 107.521 17.585 1.00 19.41 139 TYR A CA 1
ATOM 836 C C . TYR A 1 113 ? 17.051 106.943 18.551 1.00 17.11 139 TYR A C 1
ATOM 837 O O . TYR A 1 113 ? 16.815 106.882 19.756 1.00 16.74 139 TYR A O 1
ATOM 846 N N . ASP A 1 114 ? 18.209 106.559 18.018 1.00 16.94 140 ASP A N 1
ATOM 847 C CA . ASP A 1 114 ? 19.304 106.048 18.852 1.00 15.27 140 ASP A CA 1
ATOM 848 C C . ASP A 1 114 ? 19.594 106.983 20.027 1.00 17.25 140 ASP A C 1
ATOM 849 O O . ASP A 1 114 ? 19.725 106.533 21.174 1.00 17.54 140 ASP A O 1
ATOM 854 N N . ASP A 1 115 ? 19.719 108.279 19.741 1.00 15.20 141 ASP A N 1
ATOM 855 C CA . ASP A 1 115 ? 20.102 109.245 20.773 1.00 14.50 141 ASP A CA 1
ATOM 856 C C . ASP A 1 115 ? 19.030 109.393 21.859 1.00 15.97 141 ASP A C 1
ATOM 857 O O . ASP A 1 115 ? 19.346 109.566 23.036 1.00 16.25 141 ASP A O 1
ATOM 862 N N . VAL A 1 116 ? 17.763 109.296 21.467 1.00 15.19 142 VAL A N 1
ATOM 863 C CA . VAL A 1 116 ? 16.675 109.316 22.448 1.00 16.94 142 VAL A CA 1
ATOM 864 C C . VAL A 1 116 ? 16.800 108.137 23.430 1.00 17.73 142 VAL A C 1
ATOM 865 O O . VAL A 1 116 ? 16.669 108.312 24.645 1.00 16.07 142 VAL A O 1
ATOM 869 N N . GLY A 1 117 ? 17.067 106.944 22.900 1.00 16.01 143 GLY A N 1
ATOM 870 C CA . GLY A 1 117 ? 17.238 105.753 23.717 1.00 17.34 143 GLY A CA 1
ATOM 871 C C . GLY A 1 117 ? 18.417 105.893 24.657 1.00 17.10 143 GLY A C 1
ATOM 872 O O . GLY A 1 117 ? 18.345 105.510 25.818 1.00 16.09 143 GLY A O 1
ATOM 873 N N . LEU A 1 118 ? 19.517 106.426 24.133 1.00 15.75 144 LEU A N 1
ATOM 874 C CA . LEU A 1 118 ? 20.743 106.618 24.919 1.00 13.38 144 LEU A CA 1
ATOM 875 C C . LEU A 1 118 ? 20.507 107.613 26.062 1.00 15.53 144 LEU A C 1
ATOM 876 O O . LEU A 1 118 ? 20.922 107.384 27.201 1.00 18.39 144 LEU A O 1
ATOM 881 N N . ARG A 1 119 ? 19.839 108.722 25.756 1.00 15.76 145 ARG A N 1
ATOM 882 C CA . ARG A 1 119 ? 19.470 109.709 26.774 1.00 16.22 145 ARG A CA 1
ATOM 883 C C . ARG A 1 119 ? 18.642 109.061 27.878 1.00 16.26 145 ARG A C 1
ATOM 884 O O . ARG A 1 119 ? 18.920 109.239 29.068 1.00 17.09 145 ARG A O 1
ATOM 892 N N . GLU A 1 120 ? 17.635 108.282 27.490 1.00 15.09 146 GLU A N 1
ATOM 893 C CA . GLU A 1 120 ? 16.762 107.651 28.478 1.00 15.49 146 GLU A CA 1
ATOM 894 C C . GLU A 1 120 ? 17.529 106.683 29.377 1.00 16.94 146 GLU A C 1
ATOM 895 O O . GLU A 1 120 ? 17.320 106.659 30.596 1.00 17.45 146 GLU A O 1
ATOM 901 N N . ALA A 1 121 ? 18.430 105.908 28.782 1.00 16.45 147 ALA A N 1
ATOM 902 C CA . ALA A 1 121 ? 19.229 104.941 29.535 1.00 15.53 147 ALA A CA 1
ATOM 903 C C . ALA A 1 121 ? 20.208 105.622 30.501 1.00 18.32 147 ALA A C 1
ATOM 904 O O . ALA A 1 121 ? 20.395 105.171 31.633 1.00 19.31 147 ALA A O 1
ATOM 906 N N . ILE A 1 122 ? 20.864 106.677 30.035 1.00 16.11 148 ILE A N 1
ATOM 907 C CA . ILE A 1 122 ? 21.792 107.432 30.884 1.00 14.87 148 ILE A CA 1
ATOM 908 C C . ILE A 1 122 ? 21.033 108.102 32.020 1.00 16.99 148 ILE A C 1
ATOM 909 O O . ILE A 1 122 ? 21.426 108.017 33.187 1.00 20.71 148 ILE A O 1
ATOM 914 N N . ASP A 1 123 ? 19.934 108.763 31.679 1.00 16.10 149 ASP A N 1
ATOM 915 C CA . ASP A 1 123 ? 19.202 109.546 32.668 1.00 16.01 149 ASP A CA 1
ATOM 916 C C . ASP A 1 123 ? 18.613 108.643 33.748 1.00 23.20 149 ASP A C 1
ATOM 917 O O . ASP A 1 123 ? 18.479 109.053 34.895 1.00 21.58 149 ASP A O 1
ATOM 922 N N . ALA A 1 124 ? 18.286 107.410 33.381 1.00 21.47 150 ALA A N 1
ATOM 923 C CA . ALA A 1 124 ? 17.714 106.453 34.339 1.00 20.63 150 ALA A CA 1
ATOM 924 C C . ALA A 1 124 ? 18.782 105.687 35.116 1.00 21.53 150 ALA A C 1
ATOM 925 O O . ALA A 1 124 ? 18.460 104.911 36.017 1.00 24.03 150 ALA A O 1
ATOM 927 N N . GLY A 1 125 ? 20.048 105.891 34.755 1.00 19.54 151 GLY A N 1
ATOM 928 C CA . GLY A 1 125 ? 21.157 105.326 35.504 1.00 22.21 151 GLY A CA 1
ATOM 929 C C . GLY A 1 125 ? 21.723 103.996 35.040 1.00 24.07 151 GLY A C 1
ATOM 930 O O . GLY A 1 125 ? 22.585 103.426 35.717 1.00 22.08 151 GLY A O 1
ATOM 931 N N . TYR A 1 126 ? 21.261 103.496 33.895 1.00 19.02 152 TYR A N 1
ATOM 932 C CA . TYR A 1 126 ? 21.692 102.183 33.413 1.00 20.63 152 TYR A CA 1
ATOM 933 C C . TYR A 1 126 ? 23.096 102.157 32.831 1.00 19.10 152 TYR A C 1
ATOM 934 O O . TYR A 1 126 ? 23.812 101.156 32.967 1.00 20.01 152 TYR A O 1
ATOM 943 N N . VAL A 1 127 ? 23.471 103.242 32.157 1.00 17.22 153 VAL A N 1
ATOM 944 C CA . VAL A 1 127 ? 24.794 103.342 31.546 1.00 18.26 153 VAL A CA 1
ATOM 945 C C . VAL A 1 127 ? 25.307 104.748 31.800 1.00 17.56 153 VAL A C 1
ATOM 946 O O . VAL A 1 127 ? 24.511 105.685 31.916 1.00 17.75 153 VAL A O 1
ATOM 950 N N . PRO A 1 128 ? 26.636 104.903 31.911 1.00 19.82 154 PRO A N 1
ATOM 951 C CA . PRO A 1 128 ? 27.193 106.235 32.166 1.00 20.09 154 PRO A CA 1
ATOM 952 C C . PRO A 1 128 ? 27.284 107.060 30.890 1.00 18.28 154 PRO A C 1
ATOM 953 O O . PRO A 1 128 ? 27.567 106.539 29.802 1.00 20.33 154 PRO A O 1
ATOM 957 N N . GLY A 1 129 ? 27.071 108.363 31.017 1.00 16.78 155 GLY A N 1
ATOM 958 C CA . GLY A 1 129 ? 27.235 109.235 29.871 1.00 18.41 155 GLY A CA 1
ATOM 959 C C . GLY A 1 129 ? 26.919 110.688 30.163 1.00 16.64 155 GLY A C 1
ATOM 960 O O . GLY A 1 129 ? 26.492 111.038 31.268 1.00 17.96 155 GLY A O 1
ATOM 961 N N . PRO A 1 130 ? 27.106 111.551 29.154 1.00 15.02 156 PRO A N 1
ATOM 962 C CA . PRO A 1 130 ? 26.757 112.962 29.318 1.00 14.72 156 PRO A CA 1
ATOM 963 C C . PRO A 1 130 ? 25.248 113.134 29.386 1.00 17.13 156 PRO A C 1
ATOM 964 O O . PRO A 1 130 ? 24.501 112.220 29.008 1.00 17.24 156 PRO A O 1
ATOM 968 N N . ARG A 1 131 ? 24.813 114.287 29.878 1.00 16.61 157 ARG A N 1
ATOM 969 C CA . ARG A 1 131 ? 23.450 114.748 29.667 1.00 14.26 157 ARG A CA 1
ATOM 970 C C . ARG A 1 131 ? 23.319 115.078 28.184 1.00 16.65 157 ARG A C 1
ATOM 971 O O . ARG A 1 131 ? 24.008 115.963 27.685 1.00 18.59 157 ARG A O 1
ATOM 979 N N . ILE A 1 132 ? 22.449 114.361 27.475 1.00 16.93 158 ILE A N 1
ATOM 980 C CA . ILE A 1 132 ? 22.349 114.531 26.028 1.00 14.35 158 ILE A CA 1
ATOM 981 C C . ILE A 1 132 ? 21.082 115.266 25.651 1.00 17.93 158 ILE A C 1
ATOM 982 O O . ILE A 1 132 ? 19.984 114.830 25.993 1.00 18.61 158 ILE A O 1
ATOM 987 N N . VAL A 1 133 ? 21.240 116.394 24.968 1.00 15.59 159 VAL A N 1
ATOM 988 C CA . VAL A 1 133 ? 20.118 117.053 24.320 1.00 15.73 159 VAL A CA 1
ATOM 989 C C . VAL A 1 133 ? 19.951 116.396 22.942 1.00 18.25 159 VAL A C 1
ATOM 990 O O . VAL A 1 133 ? 20.854 116.458 22.088 1.00 17.06 159 VAL A O 1
ATOM 994 N N . THR A 1 134 ? 18.802 115.758 22.721 1.00 15.99 160 THR A N 1
ATOM 995 C CA . THR A 1 134 ? 18.633 114.870 21.563 1.00 14.84 160 THR A CA 1
ATOM 996 C C . THR A 1 134 ? 17.868 115.516 20.403 1.00 16.89 160 THR A C 1
ATOM 997 O O . THR A 1 134 ? 16.718 115.891 20.558 1.00 18.17 160 THR A O 1
ATOM 1001 N N . ALA A 1 135 ? 18.514 115.643 19.243 1.00 14.09 161 ALA A N 1
ATOM 1002 C CA . ALA A 1 135 ? 17.827 116.124 18.037 1.00 15.33 161 ALA A CA 1
ATOM 1003 C C . ALA A 1 135 ? 17.025 115.025 17.331 1.00 16.25 161 ALA A C 1
ATOM 1004 O O . ALA A 1 135 ? 16.259 115.310 16.411 1.00 17.15 161 ALA A O 1
ATOM 1006 N N . ALA A 1 136 ? 17.193 113.778 17.761 1.00 17.32 162 ALA A N 1
ATOM 1007 C CA . ALA A 1 136 ? 16.651 112.628 17.025 1.00 16.98 162 ALA A CA 1
ATOM 1008 C C . ALA A 1 136 ? 17.180 112.599 15.589 1.00 17.72 162 ALA A C 1
ATOM 1009 O O . ALA A 1 136 ? 18.390 112.592 15.380 1.00 16.49 162 ALA A O 1
ATOM 1011 N N . ILE A 1 137 ? 16.289 112.578 14.603 1.00 16.82 163 ILE A N 1
ATOM 1012 C CA . ILE A 1 137 ? 16.731 112.463 13.215 1.00 16.50 163 ILE A CA 1
ATOM 1013 C C . ILE A 1 137 ? 16.798 113.833 12.556 1.00 16.84 163 ILE A C 1
ATOM 1014 O O . ILE A 1 137 ? 15.846 114.613 12.628 1.00 18.54 163 ILE A O 1
ATOM 1019 N N . SER A 1 138 ? 17.934 114.137 11.933 1.00 19.14 164 SER A N 1
ATOM 1020 C CA . SER A 1 138 ? 18.096 115.404 11.232 1.00 18.53 164 SER A CA 1
ATOM 1021 C C . SER A 1 138 ? 17.431 115.316 9.857 1.00 17.78 164 SER A C 1
ATOM 1022 O O . SER A 1 138 ? 17.327 114.234 9.284 1.00 20.76 164 SER A O 1
ATOM 1025 N N . PHE A 1 139 ? 16.972 116.446 9.333 1.00 17.64 165 PHE A N 1
ATOM 1026 C CA . PHE A 1 139 ? 16.318 116.436 8.025 1.00 17.04 165 PHE A CA 1
ATOM 1027 C C . PHE A 1 139 ? 16.490 117.719 7.224 1.00 18.60 165 PHE A C 1
ATOM 1028 O O . PHE A 1 139 ? 16.822 118.775 7.761 1.00 18.35 165 PHE A O 1
ATOM 1036 N N . GLY A 1 140 ? 16.240 117.609 5.925 1.00 18.02 166 GLY A N 1
ATOM 1037 C CA . GLY A 1 140 ? 16.226 118.759 5.052 1.00 16.79 166 GLY A CA 1
ATOM 1038 C C . GLY A 1 140 ? 15.487 118.367 3.792 1.00 17.71 166 GLY A C 1
ATOM 1039 O O . GLY A 1 140 ? 14.534 117.588 3.835 1.00 18.11 166 GLY A O 1
ATOM 1040 N N . ALA A 1 141 ? 15.956 118.899 2.672 1.00 19.32 167 ALA A N 1
ATOM 1041 C CA . ALA A 1 141 ? 15.337 118.663 1.376 1.00 17.99 167 ALA A CA 1
ATOM 1042 C C . ALA A 1 141 ? 15.627 117.260 0.873 1.00 19.02 167 ALA A C 1
ATOM 1043 O O . ALA A 1 141 ? 16.661 116.682 1.174 1.00 19.28 167 ALA A O 1
ATOM 1045 N N . THR A 1 142 ? 14.694 116.721 0.103 1.00 17.27 168 THR A N 1
ATOM 1046 C CA . THR A 1 142 ? 14.943 115.513 -0.651 1.00 18.08 168 THR A CA 1
ATOM 1047 C C . THR A 1 142 ? 16.230 115.717 -1.450 1.00 16.50 168 THR A C 1
ATOM 1048 O O . THR A 1 142 ? 16.443 116.777 -2.021 1.00 18.47 168 THR A O 1
ATOM 1052 N N . GLY A 1 143 ? 17.096 114.712 -1.455 1.00 15.75 169 GLY A N 1
ATOM 1053 C CA . GLY A 1 143 ? 18.327 114.763 -2.222 1.00 17.71 169 GLY A CA 1
ATOM 1054 C C . GLY A 1 143 ? 19.415 115.622 -1.604 1.00 20.77 169 GLY A C 1
ATOM 1055 O O . GLY A 1 143 ? 20.516 115.713 -2.148 1.00 21.33 169 GLY A O 1
ATOM 1056 N N . GLY A 1 144 ? 19.108 116.237 -0.465 1.00 17.94 170 GLY A N 1
ATOM 1057 C CA . GLY A 1 144 ? 20.034 117.135 0.205 1.00 15.03 170 GLY A CA 1
ATOM 1058 C C . GLY A 1 144 ? 20.982 116.434 1.162 1.00 17.78 170 GLY A C 1
ATOM 1059 O O . GLY A 1 144 ? 21.042 115.204 1.230 1.00 18.53 170 GLY A O 1
ATOM 1060 N N . HIS A 1 145 ? 21.728 117.238 1.908 1.00 17.34 171 HIS A N 1
ATOM 1061 C CA . HIS A 1 145 ? 22.815 116.734 2.741 1.00 18.43 171 HIS A CA 1
ATOM 1062 C C . HIS A 1 145 ? 22.321 115.792 3.844 1.00 20.15 171 HIS A C 1
ATOM 1063 O O . HIS A 1 145 ? 23.070 114.922 4.301 1.00 21.01 171 HIS A O 1
ATOM 1070 N N . CYS A 1 146 ? 21.072 115.976 4.272 1.00 16.37 172 CYS A N 1
ATOM 1071 C CA . CYS A 1 146 ? 20.462 115.153 5.323 1.00 18.42 172 CYS A CA 1
ATOM 1072 C C . CYS A 1 146 ? 19.717 113.927 4.771 1.00 21.15 172 CYS A C 1
ATOM 1073 O O . CYS A 1 146 ? 19.148 113.149 5.536 1.00 22.44 172 CYS A O 1
ATOM 1076 N N . ASP A 1 147 ? 19.714 113.762 3.452 1.00 18.24 173 ASP A N 1
ATOM 1077 C CA . ASP A 1 147 ? 19.077 112.612 2.815 1.00 19.73 173 ASP A CA 1
ATOM 1078 C C . ASP A 1 147 ? 20.167 111.571 2.574 1.00 20.71 173 ASP A C 1
ATOM 1079 O O . ASP A 1 147 ? 21.357 111.846 2.762 1.00 20.13 173 ASP A O 1
ATOM 1084 N N . SER A 1 148 ? 19.758 110.369 2.192 1.00 18.69 174 SER A N 1
ATOM 1085 C CA . SER A 1 148 ? 20.691 109.339 1.762 1.00 21.34 174 SER A CA 1
ATOM 1086 C C . SER A 1 148 ? 21.053 109.619 0.302 1.00 22.89 174 SER A C 1
ATOM 1087 O O . SER A 1 148 ? 20.173 109.653 -0.556 1.00 26.92 174 SER A O 1
ATOM 1090 N N . THR A 1 149 ? 22.341 109.815 0.014 1.00 20.76 175 THR A N 1
ATOM 1091 C CA . THR A 1 149 ? 22.753 110.291 -1.309 1.00 22.23 175 THR A CA 1
ATOM 1092 C C . THR A 1 149 ? 23.753 109.392 -2.037 1.00 21.27 175 THR A C 1
ATOM 1093 O O . THR A 1 149 ? 24.235 109.754 -3.108 1.00 23.87 175 THR A O 1
ATOM 1097 N N . PHE A 1 150 ? 24.065 108.233 -1.468 1.00 20.17 176 PHE A N 1
ATOM 1098 C CA . PHE A 1 150 ? 25.116 107.385 -2.034 1.00 20.44 176 PHE A CA 1
ATOM 1099 C C . PHE A 1 150 ? 24.601 106.146 -2.772 1.00 22.78 176 PHE A C 1
ATOM 1100 O O . PHE A 1 150 ? 25.379 105.230 -3.062 1.00 19.54 176 PHE A O 1
ATOM 1108 N N . PHE A 1 151 ? 23.306 106.114 -3.089 1.00 19.08 177 PHE A N 1
ATOM 1109 C CA . PHE A 1 151 ? 22.718 104.917 -3.677 1.00 18.82 177 PHE A CA 1
ATOM 1110 C C . PHE A 1 151 ? 21.891 105.203 -4.921 1.00 19.18 177 PHE A C 1
ATOM 1111 O O . PHE A 1 151 ? 21.296 106.264 -5.041 1.00 19.36 177 PHE A O 1
ATOM 1119 N N . PRO A 1 152 ? 21.851 104.245 -5.856 1.00 18.71 178 PRO A N 1
ATOM 1120 C CA . PRO A 1 152 ? 21.052 104.403 -7.077 1.00 21.01 178 PRO A CA 1
ATOM 1121 C C . PRO A 1 152 ? 19.552 104.296 -6.794 1.00 19.02 178 PRO A C 1
ATOM 1122 O O . PRO A 1 152 ? 19.156 103.784 -5.740 1.00 17.96 178 PRO A O 1
ATOM 1126 N N . PRO A 1 153 ? 18.716 104.776 -7.727 1.00 18.16 179 PRO A N 1
ATOM 1127 C CA . PRO A 1 153 ? 17.270 104.864 -7.491 1.00 20.19 179 PRO A CA 1
ATOM 1128 C C . PRO A 1 153 ? 16.618 103.503 -7.230 1.00 18.65 179 PRO A C 1
ATOM 1129 O O . PRO A 1 153 ? 15.609 103.443 -6.524 1.00 18.51 179 PRO A O 1
ATOM 1133 N N . SER A 1 154 ? 17.184 102.431 -7.785 1.00 18.86 180 SER A N 1
ATOM 1134 C CA . SER A 1 154 ? 16.641 101.088 -7.571 1.00 16.19 180 SER A CA 1
ATOM 1135 C C . SER A 1 154 ? 16.564 100.726 -6.090 1.00 18.91 180 SER A C 1
ATOM 1136 O O . SER A 1 154 ? 15.688 99.967 -5.679 1.00 20.77 180 SER A O 1
ATOM 1139 N N . MET A 1 155 ? 17.482 101.270 -5.293 1.00 18.66 181 MET A N 1
ATOM 1140 C CA . MET A 1 155 ? 17.523 100.958 -3.870 1.00 18.18 181 MET A CA 1
ATOM 1141 C C . MET A 1 155 ? 16.564 101.822 -3.054 1.00 18.83 181 MET A C 1
ATOM 1142 O O . MET A 1 155 ? 16.286 101.510 -1.888 1.00 19.36 181 MET A O 1
ATOM 1147 N N . ASP A 1 156 ? 16.057 102.888 -3.675 1.00 20.08 182 ASP A N 1
ATOM 1148 C CA . ASP A 1 156 ? 15.031 103.752 -3.081 1.00 19.14 182 ASP A CA 1
ATOM 1149 C C . ASP A 1 156 ? 15.325 104.123 -1.633 1.00 19.30 182 ASP A C 1
ATOM 1150 O O . ASP A 1 156 ? 14.471 103.955 -0.749 1.00 19.90 182 ASP A O 1
ATOM 1155 N N . GLN A 1 157 ? 16.532 104.621 -1.397 1.00 19.16 183 GLN A N 1
ATOM 1156 C CA . GLN A 1 157 ? 16.957 105.030 -0.070 1.00 20.78 183 GLN A CA 1
ATOM 1157 C C . GLN A 1 157 ? 16.646 106.498 0.132 1.00 22.89 183 GLN A C 1
ATOM 1158 O O . GLN A 1 157 ? 17.139 107.349 -0.609 1.00 19.48 183 GLN A O 1
ATOM 1164 N N . LYS A 1 158 ? 15.837 106.790 1.142 1.00 18.42 184 LYS A N 1
ATOM 1165 C CA . LYS A 1 158 ? 15.486 108.167 1.445 1.00 19.71 184 LYS A CA 1
ATOM 1166 C C . LYS A 1 158 ? 15.171 108.345 2.929 1.00 21.47 184 LYS A C 1
ATOM 1167 O O . LYS A 1 158 ? 14.604 107.463 3.588 1.00 20.56 184 LYS A O 1
ATOM 1173 N N . ASN A 1 159 ? 15.572 109.491 3.455 1.00 19.93 185 ASN A N 1
ATOM 1174 C CA . ASN A 1 159 ? 15.221 109.873 4.816 1.00 19.17 185 ASN A CA 1
ATOM 1175 C C . ASN A 1 159 ? 13.706 110.092 4.901 1.00 19.17 185 ASN A C 1
ATOM 1176 O O . ASN A 1 159 ? 13.155 110.921 4.189 1.00 19.07 185 ASN A O 1
ATOM 1181 N N . PRO A 1 160 ? 13.011 109.338 5.774 1.00 20.63 186 PRO A N 1
ATOM 1182 C CA . PRO A 1 160 ? 11.554 109.492 5.854 1.00 22.77 186 PRO A CA 1
ATOM 1183 C C . PRO A 1 160 ? 11.156 110.910 6.242 1.00 21.40 186 PRO A C 1
ATOM 1184 O O . PRO A 1 160 ? 10.014 111.309 6.004 1.00 22.69 186 PRO A O 1
ATOM 1188 N N . PHE A 1 161 ? 12.091 111.674 6.810 1.00 19.00 187 PHE A N 1
ATOM 1189 C CA . PHE A 1 161 ? 11.799 113.052 7.184 1.00 18.08 187 PHE A CA 1
ATOM 1190 C C . PHE A 1 161 ? 12.164 114.092 6.119 1.00 19.38 187 PHE A C 1
ATOM 1191 O O . PHE A 1 161 ? 12.055 115.295 6.376 1.00 19.69 187 PHE A O 1
ATOM 1199 N N . ASN A 1 162 ? 12.586 113.643 4.934 1.00 19.46 188 ASN A N 1
ATOM 1200 C CA . ASN A 1 162 ? 12.754 114.568 3.810 1.00 17.99 188 ASN A CA 1
ATOM 1201 C C . ASN A 1 162 ? 11.528 115.477 3.780 1.00 20.23 188 ASN A C 1
ATOM 1202 O O . ASN A 1 162 ? 10.394 114.990 3.823 1.00 23.11 188 ASN A O 1
ATOM 1207 N N . SER A 1 163 ? 11.749 116.782 3.702 1.00 16.77 189 SER A N 1
ATOM 1208 C CA . SER A 1 163 ? 10.665 117.749 3.696 1.00 18.41 189 SER A CA 1
ATOM 1209 C C . SER A 1 163 ? 10.839 118.736 2.558 1.00 18.32 189 SER A C 1
ATOM 1210 O O . SER A 1 163 ? 11.883 119.376 2.439 1.00 19.89 189 SER A O 1
ATOM 1213 N N . ASP A 1 164 ? 9.804 118.856 1.722 1.00 20.02 190 ASP A N 1
ATOM 1214 C CA . ASP A 1 164 ? 9.892 119.654 0.503 1.00 18.07 190 ASP A CA 1
ATOM 1215 C C . ASP A 1 164 ? 8.773 120.690 0.412 1.00 22.76 190 ASP A C 1
ATOM 1216 O O . ASP A 1 164 ? 8.402 121.142 -0.672 1.00 22.86 190 ASP A O 1
ATOM 1221 N N . SER A 1 165 ? 8.247 121.071 1.568 1.00 20.46 191 SER A N 1
ATOM 1222 C CA . SER A 1 165 ? 7.355 122.217 1.659 1.00 19.11 191 SER A CA 1
ATOM 1223 C C . SER A 1 165 ? 7.347 122.665 3.108 1.00 19.53 191 SER A C 1
ATOM 1224 O O . SER A 1 165 ? 7.708 121.893 3.999 1.00 19.24 191 SER A O 1
ATOM 1227 N N . PRO A 1 166 ? 6.933 123.910 3.358 1.00 20.23 192 PRO A N 1
ATOM 1228 C CA . PRO A 1 166 ? 6.883 124.387 4.744 1.00 18.95 192 PRO A CA 1
ATOM 1229 C C . PRO A 1 166 ? 5.990 123.508 5.615 1.00 18.88 192 PRO A C 1
ATOM 1230 O O . PRO A 1 166 ? 6.368 123.190 6.733 1.00 19.95 192 PRO A O 1
ATOM 1234 N N . ASP A 1 167 ? 4.839 123.095 5.105 1.00 20.88 193 ASP A N 1
ATOM 1235 C CA . ASP A 1 167 ? 3.954 122.260 5.912 1.00 21.38 193 ASP A CA 1
ATOM 1236 C C . ASP A 1 167 ? 4.495 120.853 6.147 1.00 19.76 193 ASP A C 1
ATOM 1237 O O . ASP A 1 167 ? 4.246 120.258 7.192 1.00 19.72 193 ASP A O 1
ATOM 1242 N N . GLU A 1 168 ? 5.232 120.305 5.189 1.00 19.90 194 GLU A N 1
ATOM 1243 C CA . GLU A 1 168 ? 5.849 119.011 5.446 1.00 19.60 194 GLU A CA 1
ATOM 1244 C C . GLU A 1 168 ? 6.954 119.140 6.497 1.00 16.42 194 GLU A C 1
ATOM 1245 O O . GLU A 1 168 ? 7.123 118.254 7.335 1.00 17.42 194 GLU A O 1
ATOM 1251 N N . ALA A 1 169 ? 7.714 120.230 6.437 1.00 17.40 195 ALA A N 1
ATOM 1252 C CA . ALA A 1 169 ? 8.748 120.486 7.440 1.00 17.50 195 ALA A CA 1
ATOM 1253 C C . ALA A 1 169 ? 8.127 120.660 8.830 1.00 18.87 195 ALA A C 1
ATOM 1254 O O . ALA A 1 169 ? 8.655 120.164 9.828 1.00 16.82 195 ALA A O 1
ATOM 1256 N N . ARG A 1 170 ? 6.985 121.342 8.886 1.00 18.71 196 ARG A N 1
ATOM 1257 C CA . ARG A 1 170 ? 6.275 121.524 10.145 1.00 17.46 196 ARG A CA 1
ATOM 1258 C C . ARG A 1 170 ? 5.855 120.164 10.699 1.00 17.65 196 ARG A C 1
ATOM 1259 O O . ARG A 1 170 ? 6.011 119.889 11.890 1.00 18.27 196 ARG A O 1
ATOM 1267 N N . LYS A 1 171 ? 5.352 119.302 9.824 1.00 17.27 197 LYS A N 1
ATOM 1268 C CA . LYS A 1 171 ? 4.953 117.958 10.225 1.00 18.30 197 LYS A CA 1
ATOM 1269 C C . LYS A 1 171 ? 6.149 117.165 10.749 1.00 18.15 197 LYS A C 1
ATOM 1270 O O . LYS A 1 171 ? 6.035 116.431 11.732 1.00 18.34 197 LYS A O 1
ATOM 1276 N N . ALA A 1 172 ? 7.299 117.312 10.093 1.00 18.39 198 ALA A N 1
ATOM 1277 C CA . ALA A 1 172 ? 8.508 116.641 10.551 1.00 17.22 198 ALA A CA 1
ATOM 1278 C C . ALA A 1 172 ? 8.859 117.065 11.977 1.00 16.16 198 ALA A C 1
ATOM 1279 O O . ALA A 1 172 ? 9.191 116.225 12.821 1.00 17.09 198 ALA A O 1
ATOM 1281 N N . VAL A 1 173 ? 8.787 118.365 12.244 1.00 16.67 199 VAL A N 1
ATOM 1282 C CA . VAL A 1 173 ? 9.067 118.883 13.582 1.00 16.20 199 VAL A CA 1
ATOM 1283 C C . VAL A 1 173 ? 8.128 118.235 14.587 1.00 16.68 199 VAL A C 1
ATOM 1284 O O . VAL A 1 173 ? 8.548 117.782 15.655 1.00 15.74 199 VAL A O 1
ATOM 1288 N N . ARG A 1 174 ? 6.850 118.188 14.232 1.00 15.39 200 ARG A N 1
ATOM 1289 C CA . ARG A 1 174 ? 5.847 117.628 15.121 1.00 16.05 200 ARG A CA 1
ATOM 1290 C C . ARG A 1 174 ? 6.084 116.146 15.398 1.00 17.45 200 ARG A C 1
ATOM 1291 O O . ARG A 1 174 ? 5.955 115.688 16.535 1.00 17.60 200 ARG A O 1
ATOM 1299 N N . THR A 1 175 ? 6.441 115.396 14.361 1.00 17.16 201 THR A N 1
ATOM 1300 C CA . THR A 1 175 ? 6.709 113.967 14.526 1.00 15.33 201 THR A CA 1
ATOM 1301 C C . THR A 1 175 ? 7.969 113.726 15.355 1.00 16.63 201 THR A C 1
ATOM 1302 O O . THR A 1 175 ? 7.997 112.856 16.217 1.00 17.15 201 THR A O 1
ATOM 1306 N N . LEU A 1 176 ? 9.006 114.522 15.104 1.00 16.35 202 LEU A N 1
ATOM 1307 C CA . LEU A 1 176 ? 10.264 114.366 15.830 1.00 14.80 202 LEU A CA 1
ATOM 1308 C C . LEU A 1 176 ? 10.085 114.671 17.324 1.00 17.17 202 LEU A C 1
ATOM 1309 O O . LEU A 1 176 ? 10.560 113.927 18.184 1.00 17.95 202 LEU A O 1
ATOM 1314 N N . LYS A 1 177 ? 9.380 115.758 17.621 1.00 17.75 203 LYS A N 1
ATOM 1315 C CA . LYS A 1 177 ? 9.090 116.140 19.000 1.00 19.07 203 LYS A CA 1
ATOM 1316 C C . LYS A 1 177 ? 8.285 115.037 19.702 1.00 19.91 203 LYS A C 1
ATOM 1317 O O . LYS A 1 177 ? 8.557 114.684 20.843 1.00 18.05 203 LYS A O 1
ATOM 1323 N N . LYS A 1 178 ? 7.300 114.487 18.998 1.00 15.69 204 LYS A N 1
ATOM 1324 C CA . LYS A 1 178 ? 6.487 113.390 19.513 1.00 15.88 204 LYS A CA 1
ATOM 1325 C C . LYS A 1 178 ? 7.325 112.219 20.028 1.00 16.21 204 LYS A C 1
ATOM 1326 O O . LYS A 1 178 ? 6.976 111.581 21.028 1.00 17.99 204 LYS A O 1
ATOM 1332 N N . TYR A 1 179 ? 8.434 111.951 19.346 1.00 15.18 205 TYR A N 1
ATOM 1333 C CA . TYR A 1 179 ? 9.260 110.791 19.633 1.00 15.95 205 TYR A CA 1
ATOM 1334 C C . TYR A 1 179 ? 10.609 111.132 20.256 1.00 18.12 205 TYR A C 1
ATOM 1335 O O . TYR A 1 179 ? 11.536 110.328 20.229 1.00 17.81 205 TYR A O 1
ATOM 1344 N N . GLY A 1 180 ? 10.713 112.321 20.838 1.00 16.97 206 GLY A N 1
ATOM 1345 C CA . GLY A 1 180 ? 11.833 112.589 21.724 1.00 19.16 206 GLY A CA 1
ATOM 1346 C C . GLY A 1 180 ? 12.819 113.669 21.325 1.00 19.05 206 GLY A C 1
ATOM 1347 O O . GLY A 1 180 ? 13.783 113.911 22.050 1.00 17.42 206 GLY A O 1
ATOM 1348 N N . ALA A 1 181 ? 12.592 114.330 20.197 1.00 17.17 207 ALA A N 1
ATOM 1349 C CA . ALA A 1 181 ? 13.449 115.455 19.835 1.00 16.73 207 ALA A CA 1
ATOM 1350 C C . ALA A 1 181 ? 13.290 116.602 20.843 1.00 19.17 207 ALA A C 1
ATOM 1351 O O . ALA A 1 181 ? 12.172 117.050 21.121 1.00 18.86 207 ALA A O 1
ATOM 1353 N N . GLN A 1 182 ? 14.414 117.057 21.391 1.00 17.44 208 GLN A N 1
ATOM 1354 C CA . GLN A 1 182 ? 14.446 118.152 22.371 1.00 18.22 208 GLN A CA 1
ATOM 1355 C C . GLN A 1 182 ? 14.987 119.410 21.717 1.00 17.56 208 GLN A C 1
ATOM 1356 O O . GLN A 1 182 ? 15.015 120.478 22.333 1.00 18.35 208 GLN A O 1
ATOM 1362 N N . VAL A 1 183 ? 15.431 119.252 20.471 1.00 16.52 209 VAL A N 1
ATOM 1363 C CA . VAL A 1 183 ? 15.980 120.318 19.639 1.00 15.98 209 VAL A CA 1
ATOM 1364 C C . VAL A 1 183 ? 15.779 119.788 18.222 1.00 16.16 209 VAL A C 1
ATOM 1365 O O . VAL A 1 183 ? 15.690 118.573 18.040 1.00 18.70 209 VAL A O 1
ATOM 1369 N N . ILE A 1 184 ? 15.660 120.672 17.233 1.00 16.29 210 ILE A N 1
ATOM 1370 C CA . ILE A 1 184 ? 15.489 120.234 15.848 1.00 16.42 210 ILE A CA 1
ATOM 1371 C C . ILE A 1 184 ? 16.746 120.548 15.052 1.00 15.63 210 ILE A C 1
ATOM 1372 O O . ILE A 1 184 ? 17.288 121.647 15.164 1.00 17.02 210 ILE A O 1
ATOM 1389 N N . ILE A 1 186 ? 18.212 120.765 11.186 1.00 17.78 212 ILE A N 1
ATOM 1390 C CA . ILE A 1 186 ? 17.891 120.764 9.760 1.00 16.60 212 ILE A CA 1
ATOM 1391 C C . ILE A 1 186 ? 19.138 121.005 8.913 1.00 18.54 212 ILE A C 1
ATOM 1392 O O . ILE A 1 186 ? 20.129 121.558 9.399 1.00 19.84 212 ILE A O 1
ATOM 1397 N N . CYS A 1 187 ? 19.078 120.587 7.653 1.00 17.27 213 CYS A N 1
ATOM 1398 C CA . CYS A 1 187 ? 20.168 120.804 6.705 1.00 17.67 213 CYS A CA 1
ATOM 1399 C C . CYS A 1 187 ? 19.772 121.905 5.738 1.00 16.69 213 CYS A C 1
ATOM 1400 O O . CYS A 1 187 ? 18.936 121.691 4.868 1.00 18.84 213 CYS A O 1
ATOM 1403 N N . ALA A 1 188 ? 20.381 123.077 5.889 1.00 16.18 214 ALA A N 1
ATOM 1404 C CA . ALA A 1 188 ? 20.026 124.246 5.084 1.00 16.80 214 ALA A CA 1
ATOM 1405 C C . ALA A 1 188 ? 20.874 124.375 3.808 1.00 16.95 214 ALA A C 1
ATOM 1406 O O . ALA A 1 188 ? 20.525 125.133 2.905 1.00 19.54 214 ALA A O 1
ATOM 1408 N N . THR A 1 189 ? 22.005 123.672 3.760 1.00 18.35 215 THR A N 1
ATOM 1409 C CA . THR A 1 189 ? 22.888 123.690 2.587 1.00 17.27 215 THR A CA 1
ATOM 1410 C C . THR A 1 189 ? 23.467 122.308 2.352 1.00 19.86 215 THR A C 1
ATOM 1411 O O . THR A 1 189 ? 23.307 121.413 3.177 1.00 19.51 215 THR A O 1
ATOM 1415 N N . GLY A 1 190 ? 24.154 122.148 1.222 1.00 17.92 216 GLY A N 1
ATOM 1416 C CA . GLY A 1 190 ? 24.919 120.951 0.948 1.00 17.53 216 GLY A CA 1
ATOM 1417 C C . GLY A 1 190 ? 26.081 120.831 1.918 1.00 20.06 216 GLY A C 1
ATOM 1418 O O . GLY A 1 190 ? 26.218 121.641 2.834 1.00 19.96 216 GLY A O 1
ATOM 1419 N N . GLY A 1 191 ? 26.930 119.833 1.720 1.00 19.78 217 GLY A N 1
ATOM 1420 C CA . GLY A 1 191 ? 28.007 119.614 2.668 1.00 18.28 217 GLY A CA 1
ATOM 1421 C C . GLY A 1 191 ? 29.174 118.827 2.118 1.00 22.68 217 GLY A C 1
ATOM 1422 O O . GLY A 1 191 ? 29.299 118.600 0.911 1.00 23.77 217 GLY A O 1
ATOM 1423 N N . VAL A 1 192 ? 30.024 118.395 3.041 1.00 22.30 218 VAL A N 1
ATOM 1424 C CA . VAL A 1 192 ? 31.279 117.741 2.727 1.00 22.10 218 VAL A CA 1
ATOM 1425 C C . VAL A 1 192 ? 31.119 116.241 2.519 1.00 23.06 218 VAL A C 1
ATOM 1426 O O . VAL A 1 192 ? 31.671 115.677 1.575 1.00 21.84 218 VAL A O 1
ATOM 1430 N N . PHE A 1 193 ? 30.368 115.590 3.402 1.00 21.49 219 PHE A N 1
ATOM 1431 C CA . PHE A 1 193 ? 30.348 114.130 3.431 1.00 22.98 219 PHE A CA 1
ATOM 1432 C C . PHE A 1 193 ? 29.155 113.490 2.726 1.00 24.90 219 PHE A C 1
ATOM 1433 O O . PHE A 1 193 ? 29.068 112.268 2.644 1.00 27.94 219 PHE A O 1
ATOM 1441 N N . SER A 1 194 ? 28.254 114.321 2.212 1.00 23.00 220 SER A N 1
ATOM 1442 C CA . SER A 1 194 ? 27.176 113.841 1.360 1.00 22.51 220 SER A CA 1
ATOM 1443 C C . SER A 1 194 ? 27.645 113.883 -0.086 1.00 21.89 220 SER A C 1
ATOM 1444 O O . SER A 1 194 ? 28.677 114.484 -0.377 1.00 24.07 220 SER A O 1
ATOM 1447 N N . ARG A 1 195 ? 26.883 113.255 -0.983 1.00 22.82 221 ARG A N 1
ATOM 1448 C CA . ARG A 1 195 ? 27.214 113.234 -2.412 1.00 24.14 221 ARG A CA 1
ATOM 1449 C C . ARG A 1 195 ? 26.178 113.988 -3.251 1.00 25.63 221 ARG A C 1
ATOM 1450 O O . ARG A 1 195 ? 24.989 113.996 -2.924 1.00 28.61 221 ARG A O 1
ATOM 1458 N N . GLY A 1 196 ? 26.627 114.624 -4.331 1.00 27.34 222 GLY A N 1
ATOM 1459 C CA . GLY A 1 196 ? 25.712 115.257 -5.271 1.00 28.96 222 GLY A CA 1
ATOM 1460 C C . GLY A 1 196 ? 25.354 116.696 -4.948 1.00 31.81 222 GLY A C 1
ATOM 1461 O O . GLY A 1 196 ? 24.320 117.213 -5.394 1.00 28.02 222 GLY A O 1
ATOM 1462 N N . ASN A 1 197 ? 26.207 117.351 -4.168 1.00 23.00 223 ASN A N 1
ATOM 1463 C CA . ASN A 1 197 ? 26.020 118.759 -3.862 1.00 23.34 223 ASN A CA 1
ATOM 1464 C C . ASN A 1 197 ? 27.356 119.414 -3.525 1.00 25.63 223 ASN A C 1
ATOM 1465 O O . ASN A 1 197 ? 28.374 118.733 -3.406 1.00 27.18 223 ASN A O 1
ATOM 1470 N N . GLU A 1 198 ? 27.356 120.736 -3.404 1.00 21.41 224 GLU A N 1
ATOM 1471 C CA . GLU A 1 198 ? 28.509 121.461 -2.888 1.00 23.32 224 GLU A CA 1
ATOM 1472 C C . GLU A 1 198 ? 28.066 122.182 -1.626 1.00 23.72 224 GLU A C 1
ATOM 1473 O O . GLU A 1 198 ? 26.887 122.483 -1.470 1.00 22.31 224 GLU A O 1
ATOM 1479 N N . PRO A 1 199 ? 29.014 122.476 -0.721 1.00 23.60 225 PRO A N 1
ATOM 1480 C CA . PRO A 1 199 ? 28.665 123.139 0.542 1.00 21.22 225 PRO A CA 1
ATOM 1481 C C . PRO A 1 199 ? 27.967 124.492 0.356 1.00 21.82 225 PRO A C 1
ATOM 1482 O O . PRO A 1 199 ? 27.138 124.862 1.189 1.00 21.15 225 PRO A O 1
ATOM 1486 N N . GLY A 1 200 ? 28.294 125.214 -0.715 1.00 20.12 226 GLY A N 1
ATOM 1487 C CA . GLY A 1 200 ? 27.719 126.526 -0.955 1.00 21.52 226 GLY A CA 1
ATOM 1488 C C . GLY A 1 200 ? 26.279 126.529 -1.436 1.00 21.24 226 GLY A C 1
ATOM 1489 O O . GLY A 1 200 ? 25.641 127.577 -1.475 1.00 21.58 226 GLY A O 1
ATOM 1490 N N . GLN A 1 201 ? 25.756 125.363 -1.800 1.00 21.72 227 GLN A N 1
ATOM 1491 C CA . GLN A 1 201 ? 24.401 125.295 -2.340 1.00 19.33 227 GLN A CA 1
ATOM 1492 C C . GLN A 1 201 ? 23.340 125.309 -1.254 1.00 20.42 227 GLN A C 1
ATOM 1493 O O . GLN A 1 201 ? 23.277 124.399 -0.440 1.00 17.87 227 GLN A O 1
ATOM 1499 N N . GLN A 1 202 ? 22.495 126.334 -1.254 1.00 19.57 228 GLN A N 1
ATOM 1500 C CA . GLN A 1 202 ? 21.370 126.386 -0.328 1.00 17.20 228 GLN A CA 1
ATOM 1501 C C . GLN A 1 202 ? 20.373 125.284 -0.705 1.00 19.57 228 GLN A C 1
ATOM 1502 O O . GLN A 1 202 ? 20.143 125.038 -1.892 1.00 19.46 228 GLN A O 1
ATOM 1508 N N . GLN A 1 203 ? 19.803 124.611 0.296 1.00 18.26 229 GLN A N 1
ATOM 1509 C CA . GLN A 1 203 ? 18.928 123.461 0.038 1.00 18.64 229 GLN A CA 1
ATOM 1510 C C . GLN A 1 203 ? 17.532 123.543 0.663 1.00 17.53 229 GLN A C 1
ATOM 1511 O O . GLN A 1 203 ? 16.665 122.740 0.332 1.00 19.67 229 GLN A O 1
ATOM 1517 N N . LEU A 1 204 ? 17.317 124.489 1.571 1.00 16.62 230 LEU A N 1
ATOM 1518 C CA . LEU A 1 204 ? 15.972 124.769 2.064 1.00 19.01 230 LEU A CA 1
ATOM 1519 C C . LEU A 1 204 ? 15.648 126.223 1.770 1.00 19.41 230 LEU A C 1
ATOM 1520 O O . LEU A 1 204 ? 16.525 127.090 1.880 1.00 21.56 230 LEU A O 1
ATOM 1525 N N . THR A 1 205 ? 14.399 126.491 1.396 1.00 19.46 231 THR A N 1
ATOM 1526 C CA . THR A 1 205 ? 13.972 127.864 1.167 1.00 19.81 231 THR A CA 1
ATOM 1527 C C . THR A 1 205 ? 13.814 128.601 2.488 1.00 22.24 231 THR A C 1
ATOM 1528 O O . THR A 1 205 ? 13.685 127.989 3.553 1.00 18.93 231 THR A O 1
ATOM 1532 N N . TYR A 1 206 ? 13.804 129.922 2.417 1.00 20.04 232 TYR A N 1
ATOM 1533 C CA . TYR A 1 206 ? 13.530 130.725 3.596 1.00 19.90 232 TYR A CA 1
ATOM 1534 C C . TYR A 1 206 ? 12.215 130.284 4.222 1.00 20.07 232 TYR A C 1
ATOM 1535 O O . TYR A 1 206 ? 12.118 130.115 5.432 1.00 20.11 232 TYR A O 1
ATOM 1544 N N A GLU A 1 207 ? 11.213 130.101 3.372 0.58 20.09 233 GLU A N 1
ATOM 1545 N N B GLU A 1 207 ? 11.182 130.104 3.405 0.42 20.13 233 GLU A N 1
ATOM 1546 C CA A GLU A 1 207 ? 9.883 129.712 3.814 0.58 20.23 233 GLU A CA 1
ATOM 1547 C CA B GLU A 1 207 ? 9.875 129.735 3.953 0.42 20.23 233 GLU A CA 1
ATOM 1548 C C A GLU A 1 207 ? 9.879 128.373 4.550 0.58 20.53 233 GLU A C 1
ATOM 1549 C C B GLU A 1 207 ? 9.857 128.341 4.580 0.42 20.51 233 GLU A C 1
ATOM 1550 O O A GLU A 1 207 ? 9.199 128.214 5.558 0.58 19.65 233 GLU A O 1
ATOM 1551 O O B GLU A 1 207 ? 9.134 128.108 5.546 0.42 19.66 233 GLU A O 1
ATOM 1562 N N . GLU A 1 208 ? 10.639 127.412 4.035 1.00 17.95 234 GLU A N 1
ATOM 1563 C CA . GLU A 1 208 ? 10.745 126.095 4.662 1.00 18.45 234 GLU A CA 1
ATOM 1564 C C . GLU A 1 208 ? 11.373 126.215 6.051 1.00 18.16 234 GLU A C 1
ATOM 1565 O O . GLU A 1 208 ? 10.894 125.615 7.018 1.00 17.84 234 GLU A O 1
ATOM 1571 N N . MET A 1 209 ? 12.440 127.002 6.148 1.00 17.32 235 MET A N 1
ATOM 1572 C CA . MET A 1 209 ? 13.156 127.153 7.414 1.00 18.98 235 MET A CA 1
ATOM 1573 C C . MET A 1 209 ? 12.325 127.933 8.430 1.00 18.78 235 MET A C 1
ATOM 1574 O O . MET A 1 209 ? 12.322 127.622 9.619 1.00 19.28 235 MET A O 1
ATOM 1579 N N . LYS A 1 210 ? 11.595 128.927 7.944 1.00 18.31 236 LYS A N 1
ATOM 1580 C CA . LYS A 1 210 ? 10.755 129.740 8.816 1.00 18.96 236 LYS A CA 1
ATOM 1581 C C . LYS A 1 210 ? 9.664 128.897 9.470 1.00 18.57 236 LYS A C 1
ATOM 1582 O O . LYS A 1 210 ? 9.330 129.089 10.642 1.00 20.28 236 LYS A O 1
ATOM 1588 N N . ALA A 1 211 ? 9.090 127.975 8.703 1.00 17.76 237 ALA A N 1
ATOM 1589 C CA . ALA A 1 211 ? 8.071 127.088 9.236 1.00 17.77 237 ALA A CA 1
ATOM 1590 C C . ALA A 1 211 ? 8.651 126.180 10.321 1.00 17.94 237 ALA A C 1
ATOM 1591 O O . ALA A 1 211 ? 8.019 125.936 11.347 1.00 19.02 237 ALA A O 1
ATOM 1593 N N . VAL A 1 212 ? 9.846 125.659 10.082 1.00 16.94 238 VAL A N 1
ATOM 1594 C CA . VAL A 1 212 ? 10.508 124.835 11.092 1.00 17.18 238 VAL A CA 1
ATOM 1595 C C . VAL A 1 212 ? 10.704 125.609 12.396 1.00 18.97 238 VAL A C 1
ATOM 1596 O O . VAL A 1 212 ? 10.384 125.110 13.475 1.00 17.93 238 VAL A O 1
ATOM 1600 N N . VAL A 1 213 ? 11.244 126.820 12.283 1.00 17.00 239 VAL A N 1
ATOM 1601 C CA . VAL A 1 213 ? 11.522 127.661 13.450 1.00 16.35 239 VAL A CA 1
ATOM 1602 C C . VAL A 1 213 ? 10.235 128.018 14.192 1.00 18.19 239 VAL A C 1
ATOM 1603 O O . VAL A 1 213 ? 10.160 127.903 15.412 1.00 19.20 239 VAL A O 1
ATOM 1607 N N . ASP A 1 214 ? 9.219 128.440 13.446 1.00 18.22 240 ASP A N 1
ATOM 1608 C CA . ASP A 1 214 ? 7.950 128.843 14.048 1.00 17.61 240 ASP A CA 1
ATOM 1609 C C . ASP A 1 214 ? 7.368 127.683 14.848 1.00 17.95 240 ASP A C 1
ATOM 1610 O O . ASP A 1 214 ? 6.882 127.852 15.969 1.00 18.12 240 ASP A O 1
ATOM 1615 N N . GLU A 1 215 ? 7.429 126.491 14.269 1.00 18.42 241 GLU A N 1
ATOM 1616 C CA . GLU A 1 215 ? 6.865 125.319 14.920 1.00 17.70 241 GLU A CA 1
ATOM 1617 C C . GLU A 1 215 ? 7.688 124.902 16.133 1.00 18.99 241 GLU A C 1
ATOM 1618 O O . GLU A 1 215 ? 7.139 124.665 17.213 1.00 19.53 241 GLU A O 1
ATOM 1624 N N . ALA A 1 216 ? 9.002 124.790 15.959 1.00 17.10 242 ALA A N 1
ATOM 1625 C CA . ALA A 1 216 ? 9.867 124.450 17.085 1.00 18.24 242 ALA A CA 1
ATOM 1626 C C . ALA A 1 216 ? 9.671 125.439 18.234 1.00 20.11 242 ALA A C 1
ATOM 1627 O O . ALA A 1 216 ? 9.527 125.044 19.387 1.00 20.01 242 ALA A O 1
ATOM 1629 N N . HIS A 1 217 ? 9.666 126.730 17.915 1.00 20.94 243 HIS A N 1
ATOM 1630 C CA . HIS A 1 217 ? 9.560 127.746 18.959 1.00 18.03 243 HIS A CA 1
ATOM 1631 C C . HIS A 1 217 ? 8.216 127.694 19.709 1.00 19.85 243 HIS A C 1
ATOM 1632 O O . HIS A 1 217 ? 8.166 127.981 20.897 1.00 19.42 243 HIS A O 1
ATOM 1639 N N . MET A 1 218 ? 7.134 127.325 19.028 1.00 20.31 244 MET A N 1
ATOM 1640 C CA . MET A 1 218 ? 5.849 127.164 19.718 1.00 20.08 244 MET A CA 1
ATOM 1641 C C . MET A 1 218 ? 5.966 126.145 20.842 1.00 22.87 244 MET A C 1
ATOM 1642 O O . MET A 1 218 ? 5.334 126.282 21.886 1.00 21.82 244 MET A O 1
ATOM 1647 N N . ALA A 1 219 ? 6.765 125.108 20.610 1.00 21.42 245 ALA A N 1
ATOM 1648 C CA . ALA A 1 219 ? 6.929 124.040 21.585 1.00 22.32 245 ALA A CA 1
ATOM 1649 C C . ALA A 1 219 ? 8.049 124.363 22.570 1.00 22.63 245 ALA A C 1
ATOM 1650 O O . ALA A 1 219 ? 8.360 123.565 23.447 1.00 24.40 245 ALA A O 1
ATOM 1652 N N . GLY A 1 220 ? 8.658 125.534 22.415 1.00 22.47 246 GLY A N 1
ATOM 1653 C CA . GLY A 1 220 ? 9.738 125.938 23.298 1.00 23.88 246 GLY A CA 1
ATOM 1654 C C . GLY A 1 220 ? 11.038 125.192 23.049 1.00 25.81 246 GLY A C 1
ATOM 1655 O O . GLY A 1 220 ? 11.901 125.116 23.928 1.00 23.37 246 GLY A O 1
ATOM 1656 N N . ILE A 1 221 ? 11.190 124.622 21.856 1.00 19.26 247 ILE A N 1
ATOM 1657 C CA . ILE A 1 221 ? 12.468 124.001 21.520 1.00 16.46 247 ILE A CA 1
ATOM 1658 C C . ILE A 1 221 ? 13.211 124.794 20.456 1.00 19.53 247 ILE A C 1
ATOM 1659 O O . ILE A 1 221 ? 12.619 125.596 19.740 1.00 20.21 247 ILE A O 1
ATOM 1664 N N . LYS A 1 222 ? 14.520 124.590 20.385 1.00 17.65 248 LYS A N 1
ATOM 1665 C CA . LYS A 1 222 ? 15.361 125.377 19.491 1.00 15.55 248 LYS A CA 1
ATOM 1666 C C . LYS A 1 222 ? 15.661 124.645 18.189 1.00 16.70 248 LYS A C 1
ATOM 1667 O O . LYS A 1 222 ? 15.356 123.457 18.049 1.00 17.13 248 LYS A O 1
ATOM 1673 N N . VAL A 1 223 ? 16.237 125.383 17.240 1.00 17.19 249 VAL A N 1
ATOM 1674 C CA . VAL A 1 223 ? 16.590 124.843 15.931 1.00 16.34 249 VAL A CA 1
ATOM 1675 C C . VAL A 1 223 ? 18.064 125.067 15.647 1.00 19.91 249 VAL A C 1
ATOM 1676 O O . VAL A 1 223 ? 18.593 126.169 15.829 1.00 17.84 249 VAL A O 1
ATOM 1680 N N . ALA A 1 224 ? 18.736 124.003 15.222 1.00 16.31 250 ALA A N 1
ATOM 1681 C CA . ALA A 1 224 ? 20.104 124.093 14.761 1.00 17.72 250 ALA A CA 1
ATOM 1682 C C . ALA A 1 224 ? 20.092 123.823 13.265 1.00 16.55 250 ALA A C 1
ATOM 1683 O O . ALA A 1 224 ? 19.463 122.866 12.811 1.00 16.22 250 ALA A O 1
ATOM 1685 N N . ALA A 1 225 ? 20.782 124.651 12.494 1.00 15.97 251 ALA A N 1
ATOM 1686 C CA . ALA A 1 225 ? 20.846 124.425 11.051 1.00 17.78 251 ALA A CA 1
ATOM 1687 C C . ALA A 1 225 ? 22.269 124.174 10.571 1.00 16.00 251 ALA A C 1
ATOM 1688 O O . ALA A 1 225 ? 23.155 125.011 10.764 1.00 18.06 251 ALA A O 1
ATOM 1690 N N . HIS A 1 226 ? 22.476 123.020 9.945 1.00 17.52 252 HIS A N 1
ATOM 1691 C CA . HIS A 1 226 ? 23.687 122.758 9.160 1.00 17.87 252 HIS A CA 1
ATOM 1692 C C . HIS A 1 226 ? 23.732 123.770 8.013 1.00 17.64 252 HIS A C 1
ATOM 1693 O O . HIS A 1 226 ? 22.816 123.824 7.203 1.00 17.59 252 HIS A O 1
ATOM 1700 N N . ALA A 1 227 ? 24.773 124.593 7.940 1.00 16.17 253 ALA A N 1
ATOM 1701 C CA . ALA A 1 227 ? 24.865 125.537 6.831 1.00 15.08 253 ALA A CA 1
ATOM 1702 C C . ALA A 1 227 ? 26.309 125.924 6.597 1.00 17.72 253 ALA A C 1
ATOM 1703 O O . ALA A 1 227 ? 26.940 126.517 7.471 1.00 18.89 253 ALA A O 1
ATOM 1705 N N . HIS A 1 228 ? 26.823 125.573 5.421 1.00 17.92 254 HIS A N 1
ATOM 1706 C CA . HIS A 1 228 ? 28.123 126.051 4.978 1.00 17.20 254 HIS A CA 1
ATOM 1707 C C . HIS A 1 228 ? 27.960 127.299 4.102 1.00 18.97 254 HIS A C 1
ATOM 1708 O O . HIS A 1 228 ? 28.563 128.340 4.371 1.00 20.22 254 HIS A O 1
ATOM 1715 N N . GLY A 1 229 ? 27.138 127.190 3.059 1.00 20.66 255 GLY A N 1
ATOM 1716 C CA . GLY A 1 229 ? 26.986 128.262 2.085 1.00 20.85 255 GLY A CA 1
ATOM 1717 C C . GLY A 1 229 ? 26.502 129.579 2.666 1.00 21.96 255 GLY A C 1
ATOM 1718 O O . GLY A 1 229 ? 25.688 129.604 3.582 1.00 18.90 255 GLY A O 1
ATOM 1719 N N . ALA A 1 230 ? 26.991 130.687 2.117 1.00 19.71 256 ALA A N 1
ATOM 1720 C CA . ALA A 1 230 ? 26.624 132.011 2.621 1.00 21.01 256 ALA A CA 1
ATOM 1721 C C . ALA A 1 230 ? 25.125 132.290 2.639 1.00 19.46 256 ALA A C 1
ATOM 1722 O O . ALA A 1 230 ? 24.606 132.801 3.631 1.00 20.32 256 ALA A O 1
ATOM 1724 N N . SER A 1 231 ? 24.430 131.987 1.544 1.00 20.89 257 SER A N 1
ATOM 1725 C CA . SER A 1 231 ? 23.014 132.332 1.464 1.00 21.37 257 SER A CA 1
ATOM 1726 C C . SER A 1 231 ? 22.194 131.479 2.428 1.00 21.86 257 SER A C 1
ATOM 1727 O O . SER A 1 231 ? 21.236 131.965 3.017 1.00 21.57 257 SER A O 1
ATOM 1730 N N . GLY A 1 232 ? 22.593 130.224 2.614 1.00 19.19 258 GLY A N 1
ATOM 1731 C CA . GLY A 1 232 ? 21.891 129.349 3.545 1.00 19.14 258 GLY A CA 1
ATOM 1732 C C . GLY A 1 232 ? 22.044 129.849 4.969 1.00 21.98 258 GLY A C 1
ATOM 1733 O O . GLY A 1 232 ? 21.100 129.825 5.766 1.00 20.65 258 GLY A O 1
ATOM 1734 N N . ILE A 1 233 ? 23.246 130.318 5.290 1.00 21.29 259 ILE A N 1
ATOM 1735 C CA . ILE A 1 233 ? 23.495 130.900 6.605 1.00 21.60 259 ILE A CA 1
ATOM 1736 C C . ILE A 1 233 ? 22.639 132.144 6.822 1.00 21.85 259 ILE A C 1
ATOM 1737 O O . ILE A 1 233 ? 21.956 132.258 7.841 1.00 21.45 259 ILE A O 1
ATOM 1742 N N . ARG A 1 234 ? 22.668 133.074 5.865 1.00 21.77 260 ARG A N 1
ATOM 1743 C CA . ARG A 1 234 ? 21.897 134.311 5.983 1.00 21.88 260 ARG A CA 1
ATOM 1744 C C . ARG A 1 234 ? 20.414 134.029 6.187 1.00 20.09 260 ARG A C 1
ATOM 1745 O O . ARG A 1 234 ? 19.765 134.627 7.047 1.00 23.80 260 ARG A O 1
ATOM 1753 N N . GLU A 1 235 ? 19.877 133.140 5.363 1.00 21.42 261 GLU A N 1
ATOM 1754 C CA . GLU A 1 235 ? 18.440 132.909 5.348 1.00 21.29 261 GLU A CA 1
ATOM 1755 C C . GLU A 1 235 ? 18.008 132.115 6.577 1.00 21.47 261 GLU A C 1
ATOM 1756 O O . GLU A 1 235 ? 16.912 132.306 7.083 1.00 22.09 261 GLU A O 1
ATOM 1762 N N . ALA A 1 236 ? 18.875 131.226 7.056 1.00 19.67 262 ALA A N 1
ATOM 1763 C CA . ALA A 1 236 ? 18.583 130.493 8.284 1.00 16.14 262 ALA A CA 1
ATOM 1764 C C . ALA A 1 236 ? 18.542 131.478 9.455 1.00 19.57 262 ALA A C 1
ATOM 1765 O O . ALA A 1 236 ? 17.637 131.433 10.283 1.00 18.19 262 ALA A O 1
ATOM 1767 N N . VAL A 1 237 ? 19.517 132.376 9.517 1.00 19.93 263 VAL A N 1
ATOM 1768 C CA . VAL A 1 237 ? 19.539 133.370 10.586 1.00 20.22 263 VAL A CA 1
ATOM 1769 C C . VAL A 1 237 ? 18.276 134.240 10.527 1.00 22.19 263 VAL A C 1
ATOM 1770 O O . VAL A 1 237 ? 17.609 134.460 11.538 1.00 20.90 263 VAL A O 1
ATOM 1774 N N . ARG A 1 238 ? 17.948 134.705 9.325 1.00 20.20 264 ARG A N 1
ATOM 1775 C CA . ARG A 1 238 ? 16.785 135.561 9.101 1.00 22.08 264 ARG A CA 1
ATOM 1776 C C . ARG A 1 238 ? 15.495 134.852 9.522 1.00 22.32 264 ARG A C 1
ATOM 1777 O O . ARG A 1 238 ? 14.568 135.478 10.037 1.00 23.78 264 ARG A O 1
ATOM 1785 N N . ALA A 1 239 ? 15.456 133.538 9.309 1.00 20.48 265 ALA A N 1
ATOM 1786 C CA . ALA A 1 239 ? 14.288 132.719 9.643 1.00 20.04 265 ALA A CA 1
ATOM 1787 C C . ALA A 1 239 ? 14.135 132.497 11.143 1.00 19.06 265 ALA A C 1
ATOM 1788 O O . ALA A 1 239 ? 13.108 131.985 11.600 1.00 21.24 265 ALA A O 1
ATOM 1790 N N . GLY A 1 240 ? 15.163 132.866 11.902 1.00 20.53 266 GLY A N 1
ATOM 1791 C CA . GLY A 1 240 ? 15.122 132.758 13.347 1.00 19.01 266 GLY A CA 1
ATOM 1792 C C . GLY A 1 240 ? 15.800 131.518 13.907 1.00 18.84 266 GLY A C 1
ATOM 1793 O O . GLY A 1 240 ? 15.616 131.189 15.077 1.00 19.17 266 GLY A O 1
ATOM 1794 N N . VAL A 1 241 ? 16.576 130.824 13.077 1.00 16.84 267 VAL A N 1
ATOM 1795 C CA . VAL A 1 241 ? 17.296 129.641 13.542 1.00 17.41 267 VAL A CA 1
ATOM 1796 C C . VAL A 1 241 ? 18.210 130.022 14.708 1.00 19.27 267 VAL A C 1
ATOM 1797 O O . VAL A 1 241 ? 18.862 131.062 14.682 1.00 19.03 267 VAL A O 1
ATOM 1801 N N . ASP A 1 242 ? 18.265 129.171 15.728 1.00 15.66 268 ASP A N 1
ATOM 1802 C CA . ASP A 1 242 ? 18.973 129.511 16.967 1.00 17.43 268 ASP 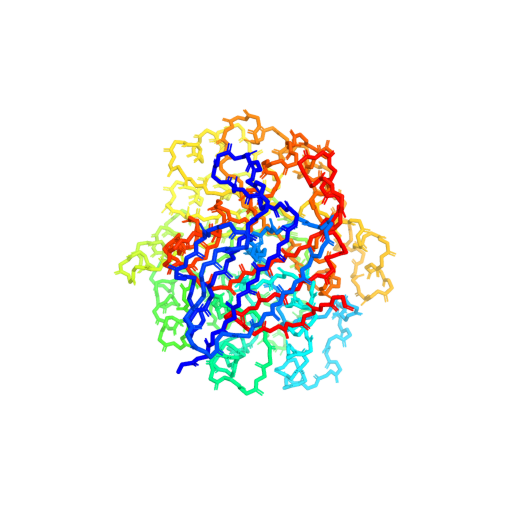A CA 1
ATOM 1803 C C . ASP A 1 242 ? 20.483 129.346 16.905 1.00 19.47 268 ASP A C 1
ATOM 1804 O O . ASP A 1 242 ? 21.234 130.212 17.381 1.00 19.06 268 ASP A O 1
ATOM 1809 N N . THR A 1 243 ? 20.930 128.229 16.337 1.00 16.17 269 THR A N 1
ATOM 1810 C CA . THR A 1 243 ? 22.353 127.995 16.141 1.00 18.41 269 THR A CA 1
ATOM 1811 C C . THR A 1 243 ? 22.634 127.576 14.701 1.00 19.12 269 THR A C 1
ATOM 1812 O O . THR A 1 243 ? 21.854 126.835 14.087 1.00 17.90 269 THR A O 1
ATOM 1816 N N . ILE A 1 244 ? 23.726 128.100 14.158 1.00 17.01 270 ILE A N 1
ATOM 1817 C CA . ILE A 1 244 ? 24.181 127.746 12.823 1.00 16.25 270 ILE A CA 1
ATOM 1818 C C . ILE A 1 244 ? 25.381 126.813 12.953 1.00 16.17 270 ILE A C 1
ATOM 1819 O O . ILE A 1 244 ? 26.414 127.196 13.495 1.00 18.38 270 ILE A O 1
ATOM 1824 N N . GLU A 1 245 ? 25.254 125.591 12.446 1.00 17.19 271 GLU A N 1
ATOM 1825 C CA . GLU A 1 245 ? 26.343 124.629 12.516 1.00 18.34 271 GLU A CA 1
ATOM 1826 C C . GLU A 1 245 ? 27.271 124.786 11.312 1.00 18.66 271 GLU A C 1
ATOM 1827 O O . GLU A 1 245 ? 26.805 124.958 10.184 1.00 19.07 271 GLU A O 1
ATOM 1833 N N . HIS A 1 246 ? 28.576 124.738 11.580 1.00 16.79 272 HIS A N 1
ATOM 1834 C CA . HIS A 1 246 ? 29.650 124.861 10.580 1.00 18.80 272 HIS A CA 1
ATOM 1835 C C . HIS A 1 246 ? 29.888 126.319 10.214 1.00 18.22 272 HIS A C 1
ATOM 1836 O O . HIS A 1 246 ? 30.971 126.861 10.463 1.00 19.87 272 HIS A O 1
ATOM 1843 N N . ALA A 1 247 ? 28.866 126.945 9.625 1.00 17.94 273 ALA A N 1
ATOM 1844 C CA . ALA A 1 247 ? 28.892 128.362 9.244 1.00 17.21 273 ALA A CA 1
ATOM 1845 C C . ALA A 1 247 ? 30.094 128.731 8.376 1.00 20.63 273 ALA A C 1
ATOM 1846 O O . ALA A 1 247 ? 30.592 129.863 8.435 1.00 21.22 273 ALA A O 1
ATOM 1848 N N . SER A 1 248 ? 30.537 127.786 7.552 1.00 17.70 274 SER A N 1
ATOM 1849 C CA . SER A 1 248 ? 31.888 127.838 6.989 1.00 20.82 274 SER A CA 1
ATOM 1850 C C . SER A 1 248 ? 32.149 128.987 6.031 1.00 20.33 274 SER A C 1
ATOM 1851 O O . SER A 1 248 ? 33.236 129.568 6.040 1.00 22.98 274 SER A O 1
ATOM 1854 N N . LEU A 1 249 ? 31.171 129.301 5.192 1.00 17.98 275 LEU A N 1
ATOM 1855 C CA . LEU A 1 249 ? 31.371 130.313 4.160 1.00 19.38 275 LEU A CA 1
ATOM 1856 C C . LEU A 1 249 ? 30.533 131.564 4.423 1.00 19.25 275 LEU A C 1
ATOM 1857 O O . LEU A 1 249 ? 30.119 132.264 3.491 1.00 21.93 275 LEU A O 1
ATOM 1862 N N . VAL A 1 250 ? 30.308 131.864 5.699 1.00 21.02 276 VAL A N 1
ATOM 1863 C CA . VAL A 1 250 ? 29.523 133.036 6.065 1.00 20.40 276 VAL A CA 1
ATOM 1864 C C . VAL A 1 250 ? 30.123 134.292 5.425 1.00 20.67 276 VAL A C 1
ATOM 1865 O O . VAL A 1 250 ? 31.350 134.397 5.277 1.00 23.16 276 VAL A O 1
ATOM 1869 N N . ASP A 1 251 ? 29.258 135.211 5.013 1.00 21.20 277 ASP A N 1
ATOM 1870 C CA . ASP A 1 251 ? 29.705 136.502 4.484 1.00 23.40 277 ASP A CA 1
ATOM 1871 C C . ASP A 1 251 ? 29.434 137.634 5.473 1.00 26.41 277 ASP A C 1
ATOM 1872 O O . ASP A 1 251 ? 28.891 137.410 6.557 1.00 23.32 277 ASP A O 1
ATOM 1877 N N . ASP A 1 252 ? 29.822 138.852 5.106 1.00 26.25 278 ASP A N 1
ATOM 1878 C CA . ASP A 1 252 ? 29.648 139.993 6.000 1.00 25.22 278 ASP A CA 1
ATOM 1879 C C . ASP A 1 252 ? 28.202 140.163 6.429 1.00 25.53 278 ASP A C 1
ATOM 1880 O O . ASP A 1 252 ? 27.925 140.458 7.595 1.00 24.87 278 ASP A O 1
ATOM 1885 N N . GLU A 1 253 ? 27.281 139.996 5.484 1.00 25.19 279 GLU A N 1
ATOM 1886 C CA . GLU A 1 253 ? 25.870 140.208 5.767 1.00 28.99 279 GLU A CA 1
ATOM 1887 C C . GLU A 1 253 ? 25.346 139.181 6.767 1.00 26.86 279 GLU A C 1
ATOM 1888 O O . GLU A 1 253 ? 24.532 139.507 7.629 1.00 26.97 279 GLU A O 1
ATOM 1894 N N . GLY A 1 254 ? 25.819 137.944 6.645 1.00 27.60 280 GLY A N 1
ATOM 1895 C CA . GLY A 1 254 ? 25.419 136.877 7.548 1.00 23.58 280 GLY A CA 1
ATOM 1896 C C . GLY A 1 254 ? 25.936 137.107 8.954 1.00 22.83 280 GLY A C 1
ATOM 1897 O O . GLY A 1 254 ? 25.231 136.873 9.936 1.00 22.33 280 GLY A O 1
ATOM 1898 N N . ILE A 1 255 ? 27.179 137.563 9.051 1.00 22.22 281 ILE A N 1
ATOM 1899 C CA . ILE A 1 255 ? 27.758 137.923 10.338 1.00 23.01 281 ILE A CA 1
ATOM 1900 C C . ILE A 1 255 ? 26.940 139.029 11.000 1.00 22.37 281 ILE A C 1
ATOM 1901 O O . ILE A 1 255 ? 26.561 138.914 12.162 1.00 21.00 281 ILE A O 1
ATOM 1906 N N . LYS A 1 256 ? 26.645 140.083 10.241 1.00 23.32 282 LYS A N 1
ATOM 1907 C CA . LYS A 1 256 ? 25.862 141.204 10.757 1.00 25.20 282 LYS A CA 1
ATOM 1908 C C . LYS A 1 256 ? 24.481 140.766 11.234 1.00 24.43 282 LYS A C 1
ATOM 1909 O O . LYS A 1 256 ? 24.044 141.157 12.313 1.00 25.11 282 LYS A O 1
ATOM 1915 N N . LEU A 1 257 ? 23.789 139.965 10.428 1.00 21.07 283 LEU A N 1
ATOM 1916 C CA . LEU A 1 257 ? 22.491 139.434 10.836 1.00 26.56 283 LEU A CA 1
ATOM 1917 C C . LEU A 1 257 ? 22.574 138.570 12.101 1.00 23.61 283 LEU A C 1
ATOM 1918 O O . LEU A 1 257 ? 21.706 138.644 12.974 1.00 21.88 283 LEU A O 1
ATOM 1923 N N . ALA A 1 258 ? 23.602 137.731 12.183 1.00 22.35 284 ALA A N 1
ATOM 1924 C CA . ALA A 1 258 ? 23.760 136.862 13.344 1.00 19.99 284 ALA A CA 1
ATOM 1925 C C . ALA A 1 258 ? 23.955 137.698 14.608 1.00 23.07 284 ALA A C 1
ATOM 1926 O O . ALA A 1 258 ? 23.372 137.408 15.649 1.00 21.47 284 ALA A O 1
ATOM 1928 N N . VAL A 1 259 ? 24.747 138.761 14.515 1.00 23.02 285 VAL A N 1
ATOM 1929 C CA . VAL A 1 259 ? 24.925 139.630 15.676 1.00 21.46 285 VAL A CA 1
ATOM 1930 C C . VAL A 1 259 ? 23.599 140.289 16.051 1.00 23.14 285 VAL A C 1
ATOM 1931 O O . VAL A 1 259 ? 23.205 140.300 17.215 1.00 24.76 285 VAL A O 1
ATOM 1935 N N . GLN A 1 260 ? 22.904 140.816 15.047 1.00 23.11 286 GLN A N 1
ATOM 1936 C CA . GLN A 1 260 ? 21.655 141.533 15.262 1.00 24.39 286 GLN A CA 1
ATOM 1937 C C . GLN A 1 260 ? 20.596 140.644 15.918 1.00 24.87 286 GLN A C 1
ATOM 1938 O O . GLN A 1 260 ? 19.897 141.074 16.840 1.00 26.05 286 GLN A O 1
ATOM 1944 N N . LYS A 1 261 ? 20.474 139.409 15.436 1.00 22.20 287 LYS A N 1
ATOM 1945 C CA . LYS A 1 261 ? 19.405 138.519 15.890 1.00 23.41 287 LYS A CA 1
ATOM 1946 C C . LYS A 1 261 ? 19.813 137.650 17.076 1.00 25.92 287 LYS A C 1
ATOM 1947 O O . LYS A 1 261 ? 18.979 136.970 17.676 1.00 24.67 287 LYS A O 1
ATOM 1953 N N . GLY A 1 262 ? 21.096 137.675 17.414 1.00 22.59 288 GLY A N 1
ATOM 1954 C CA . GLY A 1 262 ? 21.602 136.878 18.521 1.00 20.99 288 GLY A CA 1
ATOM 1955 C C . GLY A 1 262 ? 21.746 135.395 18.214 1.00 21.86 288 GLY A C 1
ATOM 1956 O O . GLY A 1 262 ? 21.650 134.555 19.124 1.00 21.08 288 GLY A O 1
ATOM 1957 N N . ALA A 1 263 ? 21.970 135.066 16.940 1.00 20.86 289 ALA A N 1
ATOM 1958 C CA . ALA A 1 263 ? 22.215 133.674 16.554 1.00 22.55 289 ALA A CA 1
ATOM 1959 C C . ALA A 1 263 ? 23.608 133.244 16.991 1.00 20.86 289 ALA A C 1
ATOM 1960 O O . ALA A 1 263 ? 24.537 134.047 16.968 1.00 21.20 289 ALA A O 1
ATOM 1962 N N . TYR A 1 264 ? 23.743 131.986 17.406 1.00 17.86 290 TYR A N 1
ATOM 1963 C CA . TYR A 1 264 ? 25.051 131.437 17.780 1.00 16.79 290 TYR A CA 1
ATOM 1964 C C . TYR A 1 264 ? 25.662 130.699 16.597 1.00 19.20 290 TYR A C 1
ATOM 1965 O O . TYR A 1 264 ? 24.941 130.080 15.815 1.00 18.21 290 TYR A O 1
ATOM 1974 N N . PHE A 1 265 ? 26.986 130.767 16.460 1.00 17.18 291 PHE A N 1
ATOM 1975 C CA . PHE A 1 265 ? 27.680 129.942 15.480 1.00 16.85 291 PHE A CA 1
ATOM 1976 C C . PHE A 1 265 ? 28.363 128.805 16.217 1.00 20.34 291 PHE A C 1
ATOM 1977 O O . PHE A 1 265 ? 28.961 129.008 17.277 1.00 18.91 291 PHE A O 1
ATOM 1985 N N . SER A 1 266 ? 28.288 127.615 15.633 1.00 17.15 292 SER A N 1
ATOM 1986 C CA . SER A 1 266 ? 28.852 126.414 16.227 1.00 17.30 292 SER A CA 1
ATOM 1987 C C . SER A 1 266 ? 29.806 125.842 15.178 1.00 18.18 292 SER A C 1
ATOM 1988 O O . SER A 1 266 ? 29.397 125.046 14.335 1.00 17.01 292 SER A O 1
ATOM 1991 N N . MET A 1 267 ? 31.068 126.267 15.222 1.00 15.67 293 MET A N 1
ATOM 1992 C CA . MET A 1 267 ? 32.002 125.998 14.128 1.00 17.55 293 MET A CA 1
ATOM 1993 C C . MET A 1 267 ? 33.026 124.911 14.453 1.00 16.42 293 MET A C 1
ATOM 1994 O O . MET A 1 267 ? 33.899 125.098 15.301 1.00 17.48 293 MET A O 1
ATOM 1999 N N . ASP A 1 268 ? 32.917 123.785 13.749 1.00 17.66 294 ASP A N 1
ATOM 2000 C CA . ASP A 1 268 ? 33.767 122.622 13.983 1.00 16.59 294 ASP A CA 1
ATOM 2001 C C . ASP A 1 268 ? 35.086 122.746 13.234 1.00 17.71 294 ASP A C 1
ATOM 2002 O O . ASP A 1 268 ? 35.304 122.076 12.220 1.00 20.03 294 ASP A O 1
ATOM 2007 N N . ILE A 1 269 ? 35.972 123.587 13.749 1.00 17.36 295 ILE A N 1
ATOM 2008 C CA . ILE A 1 269 ? 37.168 123.952 13.001 1.00 17.95 295 ILE A CA 1
ATOM 2009 C C . ILE A 1 269 ? 38.349 123.001 13.206 1.00 19.99 295 ILE A C 1
ATOM 2010 O O . ILE A 1 269 ? 39.381 123.143 12.544 1.00 19.87 295 ILE A O 1
ATOM 2015 N N . TYR A 1 270 ? 38.209 122.028 14.102 1.00 18.82 296 TYR A N 1
ATOM 2016 C CA . TYR A 1 270 ? 39.306 121.081 14.302 1.00 18.94 296 TYR A CA 1
ATOM 2017 C C . TYR A 1 270 ? 39.307 119.928 13.307 1.00 20.40 296 TYR A C 1
ATOM 2018 O O . TYR A 1 270 ? 40.350 119.575 12.753 1.00 19.68 296 TYR A O 1
ATOM 2027 N N . ASN A 1 271 ? 38.145 119.323 13.085 1.00 17.79 297 ASN A N 1
ATOM 2028 C CA . ASN A 1 271 ? 38.124 117.978 12.511 1.00 17.51 297 ASN A CA 1
ATOM 2029 C C . ASN A 1 271 ? 38.742 117.796 11.116 1.00 18.55 297 ASN A C 1
ATOM 2030 O O . ASN A 1 271 ? 39.099 116.681 10.754 1.00 19.36 297 ASN A O 1
ATOM 2035 N N . THR A 1 272 ? 38.880 118.871 10.344 1.00 19.44 298 THR A N 1
ATOM 2036 C CA . THR A 1 272 ? 39.529 118.754 9.036 1.00 18.73 298 THR A CA 1
ATOM 2037 C C . THR A 1 272 ? 40.916 118.101 9.160 1.00 21.82 298 THR A C 1
ATOM 2038 O O . THR A 1 272 ? 41.332 117.334 8.276 1.00 21.53 298 THR A O 1
ATOM 2042 N N . ASP A 1 273 ? 41.621 118.383 10.259 1.00 19.28 299 ASP A N 1
ATOM 2043 C CA . ASP A 1 273 ? 42.922 117.756 10.503 1.00 21.84 299 ASP A CA 1
ATOM 2044 C C . ASP A 1 273 ? 42.808 116.241 10.468 1.00 25.08 299 ASP A C 1
ATOM 2045 O O . ASP A 1 273 ? 43.612 115.563 9.825 1.00 22.40 299 ASP A O 1
ATOM 2050 N N . TYR A 1 274 ? 41.808 115.713 11.170 1.00 22.03 300 TYR A N 1
ATOM 2051 C CA . TYR A 1 274 ? 41.606 114.275 11.240 1.00 20.04 300 TYR A CA 1
ATOM 2052 C C . TYR A 1 274 ? 41.188 113.721 9.886 1.00 20.93 300 TYR A C 1
ATOM 2053 O O . TYR A 1 274 ? 41.707 112.704 9.436 1.00 21.61 300 TYR A O 1
ATOM 2062 N N . THR A 1 275 ? 40.241 114.393 9.238 1.00 18.71 301 THR A N 1
ATOM 2063 C CA . THR A 1 275 ? 39.728 113.914 7.958 1.00 21.98 301 THR A CA 1
ATOM 2064 C C . THR A 1 275 ? 40.823 113.798 6.903 1.00 22.18 301 THR A C 1
ATOM 2065 O O . THR A 1 275 ? 40.887 112.818 6.163 1.00 22.39 301 THR A O 1
ATOM 2069 N N . GLN A 1 276 ? 41.681 114.807 6.829 1.00 21.00 302 GLN A N 1
ATOM 2070 C CA . GLN A 1 276 ? 42.725 114.801 5.812 1.00 24.52 302 GLN A CA 1
ATOM 2071 C C . GLN A 1 276 ? 43.797 113.755 6.111 1.00 26.31 302 GLN A C 1
ATOM 2072 O O . GLN A 1 276 ? 44.406 113.206 5.191 1.00 28.32 302 GLN A O 1
ATOM 2078 N N . ALA A 1 277 ? 44.013 113.464 7.393 1.00 25.65 303 ALA A N 1
ATOM 2079 C CA . ALA A 1 277 ? 44.990 112.450 7.792 1.00 25.14 303 ALA A CA 1
ATOM 2080 C C . ALA A 1 277 ? 44.482 111.015 7.624 1.00 28.23 303 ALA A C 1
ATOM 2081 O O . ALA A 1 277 ? 45.211 110.142 7.141 1.00 26.78 303 ALA A O 1
ATOM 2083 N N . GLU A 1 278 ? 43.233 110.780 8.016 1.00 24.34 304 GLU A N 1
ATOM 2084 C CA . GLU A 1 278 ? 42.709 109.423 8.151 1.00 21.41 304 GLU A CA 1
ATOM 2085 C C . GLU A 1 278 ? 41.497 109.082 7.273 1.00 23.04 304 GLU A C 1
ATOM 2086 O O . GLU A 1 278 ? 41.130 107.909 7.143 1.00 24.83 304 GLU A O 1
ATOM 2092 N N . GLY A 1 279 ? 40.869 110.092 6.685 1.00 22.18 305 GLY A N 1
ATOM 2093 C CA . GLY A 1 279 ? 39.633 109.886 5.943 1.00 20.93 305 GLY A CA 1
ATOM 2094 C C . GLY A 1 279 ? 39.718 108.811 4.867 1.00 26.66 305 GLY A C 1
ATOM 2095 O O . GLY A 1 279 ? 38.868 107.917 4.782 1.00 22.95 305 GLY A O 1
ATOM 2096 N N . LYS A 1 280 ? 40.748 108.890 4.036 1.00 22.41 306 LYS A N 1
ATOM 2097 C CA . LYS A 1 280 ? 40.882 107.929 2.949 1.00 24.45 306 LYS A CA 1
ATOM 2098 C C . LYS A 1 280 ? 40.991 106.518 3.516 1.00 25.54 306 LYS A C 1
ATOM 2099 O O . LYS A 1 280 ? 40.293 105.611 3.064 1.00 26.19 306 LYS A O 1
ATOM 2105 N N . LYS A 1 281 ? 41.851 106.347 4.518 1.00 24.37 307 LYS A N 1
ATOM 2106 C CA . LYS A 1 281 ? 41.998 105.057 5.186 1.00 26.00 307 LYS A CA 1
ATOM 2107 C C . LYS A 1 281 ? 40.670 104.582 5.764 1.00 26.56 307 LYS A C 1
ATOM 2108 O O . LYS A 1 281 ? 40.396 103.378 5.817 1.00 28.44 307 LYS A O 1
ATOM 2114 N N . ASN A 1 282 ? 39.845 105.531 6.198 1.00 23.15 308 ASN A N 1
ATOM 2115 C CA . ASN A 1 282 ? 38.597 105.196 6.870 1.00 24.89 308 ASN A CA 1
ATOM 2116 C C . ASN A 1 282 ? 37.442 104.893 5.916 1.00 28.30 308 ASN A C 1
ATOM 2117 O O . ASN A 1 282 ? 36.372 104.459 6.350 1.00 26.43 308 ASN A O 1
ATOM 2122 N N . GLY A 1 283 ? 37.645 105.140 4.627 1.00 24.42 309 GLY A N 1
ATOM 2123 C CA . GLY A 1 283 ? 36.636 104.802 3.637 1.00 26.73 309 GLY A CA 1
ATOM 2124 C C . GLY A 1 283 ? 35.943 105.993 2.991 1.00 26.71 309 GLY A C 1
ATOM 2125 O O . GLY A 1 283 ? 35.060 105.823 2.152 1.00 27.41 309 GLY A O 1
ATOM 2126 N N . VAL A 1 284 ? 36.334 107.200 3.377 1.00 26.89 310 VAL A N 1
ATOM 2127 C CA . VAL A 1 284 ? 35.773 108.397 2.763 1.00 27.53 310 VAL A CA 1
ATOM 2128 C C . VAL A 1 284 ? 36.227 108.517 1.309 1.00 29.13 310 VAL A C 1
ATOM 2129 O O . VAL A 1 284 ? 37.414 108.381 1.018 1.00 30.49 310 VAL A O 1
ATOM 2133 N N . LEU A 1 285 ? 35.284 108.772 0.401 1.00 26.58 311 LEU A N 1
ATOM 2134 C CA . LEU A 1 285 ? 35.611 108.898 -1.023 1.00 29.74 311 LEU A CA 1
ATOM 2135 C C . LEU A 1 285 ? 36.383 110.179 -1.334 1.00 27.65 311 LEU A C 1
ATOM 2136 O O . LEU A 1 285 ? 36.280 111.177 -0.617 1.00 26.45 311 LEU A O 1
ATOM 2141 N N . GLU A 1 286 ? 37.157 110.152 -2.413 1.00 27.83 312 GLU A N 1
ATOM 2142 C CA . GLU A 1 286 ? 37.990 111.295 -2.763 1.00 27.67 312 GLU A CA 1
ATOM 2143 C C . GLU A 1 286 ? 37.197 112.590 -2.938 1.00 28.15 312 GLU A C 1
ATOM 2144 O O . GLU A 1 286 ? 37.666 113.655 -2.546 1.00 29.93 312 GLU A O 1
ATOM 2150 N N . ASP A 1 287 ? 36.004 112.501 -3.529 1.00 26.89 313 ASP A N 1
ATOM 2151 C CA . ASP A 1 287 ? 35.185 113.690 -3.779 1.00 28.02 313 ASP A CA 1
ATOM 2152 C C . ASP A 1 287 ? 34.856 114.390 -2.461 1.00 25.08 313 ASP A C 1
ATOM 2153 O O . ASP A 1 287 ? 34.787 115.620 -2.391 1.00 26.28 313 ASP A O 1
ATOM 2158 N N . ASN A 1 288 ? 34.662 113.601 -1.413 1.00 23.97 314 ASN A N 1
ATOM 2159 C CA . ASN A 1 288 ? 34.328 114.169 -0.114 1.00 23.84 314 ASN A CA 1
ATOM 2160 C C . ASN A 1 288 ? 35.561 114.764 0.577 1.00 23.92 314 ASN A C 1
ATOM 2161 O O . ASN A 1 288 ? 35.492 115.840 1.180 1.00 21.87 314 ASN A O 1
ATOM 2166 N N . LEU A 1 289 ? 36.700 114.087 0.456 1.00 22.51 315 LEU A N 1
ATOM 2167 C CA . LEU A 1 289 ? 37.944 114.622 1.007 1.00 21.79 315 LEU A CA 1
ATOM 2168 C C . LEU A 1 289 ? 38.265 115.963 0.347 1.00 23.58 315 LEU A C 1
ATOM 2169 O O . LEU A 1 289 ? 38.767 116.890 0.994 1.00 23.98 315 LEU A O 1
ATOM 2174 N N . ARG A 1 290 ? 37.958 116.058 -0.943 1.00 24.20 316 ARG A N 1
ATOM 2175 C CA . ARG A 1 290 ? 38.146 117.286 -1.709 1.00 22.98 316 ARG A CA 1
ATOM 2176 C C . ARG A 1 290 ? 37.272 118.411 -1.156 1.00 24.64 316 ARG A C 1
ATOM 2177 O O . ARG A 1 290 ? 37.749 119.523 -0.901 1.00 24.03 316 ARG A O 1
ATOM 2185 N N . LYS A 1 291 ? 35.989 118.123 -0.955 1.00 23.86 317 LYS A N 1
ATOM 2186 C CA . LYS A 1 291 ? 35.094 119.149 -0.435 1.00 22.39 317 LYS A CA 1
ATOM 2187 C C . LYS A 1 291 ? 35.553 119.602 0.956 1.00 23.36 317 LYS A C 1
ATOM 2188 O O . LYS A 1 291 ? 35.420 120.775 1.307 1.00 21.93 317 LYS A O 1
ATOM 2194 N N . ASP A 1 292 ? 36.103 118.675 1.738 1.00 21.63 318 ASP A N 1
ATOM 2195 C CA . ASP A 1 292 ? 36.619 119.024 3.058 1.00 21.09 318 ASP A CA 1
ATOM 2196 C C . ASP A 1 292 ? 37.768 120.021 2.927 1.00 23.88 318 ASP A C 1
ATOM 2197 O O . ASP A 1 292 ? 37.855 120.979 3.687 1.00 23.64 318 ASP A O 1
ATOM 2202 N N . ARG A 1 293 ? 38.651 119.795 1.959 1.00 22.23 319 ARG A N 1
ATOM 2203 C CA . ARG A 1 293 ? 39.755 120.724 1.739 1.00 22.96 319 ARG A CA 1
ATOM 2204 C C . ARG A 1 293 ? 39.252 122.081 1.280 1.00 24.63 319 ARG A C 1
ATOM 2205 O O . ARG A 1 293 ? 39.833 123.112 1.622 1.00 24.12 319 ARG A O 1
ATOM 2213 N N . ASP A 1 294 ? 38.171 122.078 0.503 1.00 24.07 320 ASP A N 1
ATOM 2214 C CA . ASP A 1 294 ? 37.595 123.319 0.002 1.00 25.78 320 ASP A CA 1
ATOM 2215 C C . ASP A 1 294 ? 37.129 124.241 1.138 1.00 24.16 320 ASP A C 1
ATOM 2216 O O . ASP A 1 294 ? 37.190 125.467 1.015 1.00 27.28 320 ASP A O 1
ATOM 2221 N N A ILE A 1 295 ? 36.669 123.661 2.241 0.58 22.66 321 ILE A N 1
ATOM 2222 N N B ILE A 1 295 ? 36.661 123.643 2.233 0.42 22.68 321 ILE A N 1
ATOM 2223 C CA A ILE A 1 295 ? 36.085 124.485 3.298 0.58 23.99 321 ILE A CA 1
ATOM 2224 C CA B ILE A 1 295 ? 36.043 124.402 3.325 0.42 23.98 321 ILE A CA 1
ATOM 2225 C C A ILE A 1 295 ? 36.947 124.627 4.558 0.58 22.28 321 ILE A C 1
ATOM 2226 C C B ILE A 1 295 ? 36.962 124.634 4.530 0.42 22.29 321 ILE A C 1
ATOM 2227 O O A ILE A 1 295 ? 36.753 125.565 5.334 0.58 22.32 321 ILE A O 1
ATOM 2228 O O B ILE A 1 295 ? 36.826 125.638 5.232 0.42 22.34 321 ILE A O 1
ATOM 2237 N N . GLY A 1 296 ? 37.892 123.711 4.757 1.00 20.73 322 GLY A N 1
ATOM 2238 C CA . GLY A 1 296 ? 38.697 123.683 5.977 1.00 20.31 322 GLY A CA 1
ATOM 2239 C C . GLY A 1 296 ? 39.333 124.990 6.428 1.00 23.44 322 GLY A C 1
ATOM 2240 O O . GLY A 1 296 ? 39.061 125.490 7.527 1.00 25.20 322 GLY A O 1
ATOM 2241 N N . GLU A 1 297 ? 40.188 125.552 5.581 1.00 21.49 323 GLU A N 1
ATOM 2242 C CA . GLU A 1 297 ? 40.862 126.800 5.930 1.00 23.43 323 GLU A CA 1
ATOM 2243 C C . GLU A 1 297 ? 39.926 128.006 5.939 1.00 23.42 323 GLU A C 1
ATOM 2244 O O . GLU A 1 297 ? 40.010 128.850 6.830 1.00 22.82 323 GLU A O 1
ATOM 2250 N N . LEU A 1 298 ? 39.022 128.079 4.965 1.00 21.11 324 LEU A N 1
ATOM 2251 C CA . LEU A 1 298 ? 38.057 129.176 4.922 1.00 19.84 324 LEU A CA 1
ATOM 2252 C C . LEU A 1 298 ? 37.203 129.220 6.181 1.00 19.70 324 LEU A C 1
ATOM 2253 O O . LEU A 1 298 ? 36.927 130.297 6.700 1.00 21.75 324 LEU A O 1
ATOM 2258 N N . GLN A 1 299 ? 36.780 128.051 6.667 1.00 21.52 325 GLN A N 1
ATOM 2259 C CA . GLN A 1 299 ? 35.959 127.991 7.878 1.00 18.69 325 GLN A CA 1
ATOM 2260 C C . GLN A 1 299 ? 36.717 128.584 9.059 1.00 18.85 325 GLN A C 1
ATOM 2261 O O . GLN A 1 299 ? 36.159 129.341 9.849 1.00 19.48 325 GLN A O 1
ATOM 2267 N N . ARG A 1 300 ? 37.991 128.219 9.179 1.00 19.83 326 ARG A N 1
ATOM 2268 C CA . ARG A 1 300 ? 38.846 128.739 10.239 1.00 21.32 326 ARG A CA 1
ATOM 2269 C C . ARG A 1 300 ? 39.024 130.257 10.127 1.00 21.77 326 ARG A C 1
ATOM 2270 O O . ARG A 1 300 ? 38.941 130.977 11.120 1.00 19.46 326 ARG A O 1
ATOM 2278 N N . GLU A 1 301 ? 39.258 130.745 8.915 1.00 21.78 327 GLU A N 1
ATOM 2279 C CA . GLU A 1 301 ? 39.423 132.181 8.717 1.00 22.09 327 GLU A CA 1
ATOM 2280 C C . GLU A 1 301 ? 38.133 132.934 9.040 1.00 22.41 327 GLU A C 1
ATOM 2281 O O . GLU A 1 301 ? 38.173 134.038 9.588 1.00 21.18 327 GLU A O 1
ATOM 2287 N N . ASN A 1 302 ? 36.992 132.322 8.722 1.00 19.66 328 ASN A N 1
ATOM 2288 C CA . ASN A 1 302 ? 35.695 132.933 8.995 1.00 20.92 328 ASN A CA 1
ATOM 2289 C C . ASN A 1 302 ? 35.308 132.847 10.466 1.00 19.74 328 ASN A C 1
ATOM 2290 O O . ASN A 1 302 ? 34.565 133.690 10.969 1.00 21.28 328 ASN A O 1
ATOM 2295 N N . PHE A 1 303 ? 35.818 131.838 11.164 1.00 19.60 329 PHE A N 1
ATOM 2296 C CA . PHE A 1 303 ? 35.653 131.808 12.609 1.00 22.12 329 PHE A CA 1
ATOM 2297 C C . PHE A 1 303 ? 36.329 133.042 13.211 1.00 21.58 329 PHE A C 1
ATOM 2298 O O . PHE A 1 303 ? 35.736 133.744 14.037 1.00 19.88 329 PHE A O 1
ATOM 2306 N N . ARG A 1 304 ? 37.563 133.314 12.785 1.00 22.12 330 ARG A N 1
ATOM 2307 C CA . ARG A 1 304 ? 38.304 134.447 13.328 1.00 20.32 330 ARG A CA 1
ATOM 2308 C C . ARG A 1 304 ? 37.523 135.732 13.095 1.00 22.09 330 ARG A C 1
ATOM 2309 O O . ARG A 1 304 ? 37.346 136.549 14.002 1.00 20.63 330 ARG A O 1
ATOM 2317 N N . LYS A 1 305 ? 37.065 135.898 11.859 1.00 23.77 331 LYS A N 1
ATOM 2318 C CA . LYS A 1 305 ? 36.345 137.094 11.431 1.00 20.27 331 LYS A CA 1
ATOM 2319 C C . LYS A 1 305 ? 35.023 137.265 12.175 1.00 23.73 331 LYS A C 1
ATOM 2320 O O . LYS A 1 305 ? 34.703 138.353 12.658 1.00 22.67 331 LYS A O 1
ATOM 2326 N N . ALA A 1 306 ? 34.246 136.188 12.258 1.00 22.15 332 ALA A N 1
ATOM 2327 C CA . ALA A 1 306 ? 32.972 136.225 12.965 1.00 20.91 332 ALA A CA 1
ATOM 2328 C C . ALA A 1 306 ? 33.154 136.472 14.465 1.00 19.69 332 ALA A C 1
ATOM 2329 O O . ALA A 1 306 ? 32.380 137.197 15.071 1.00 21.66 332 ALA A O 1
ATOM 2331 N N . LEU A 1 307 ? 34.179 135.868 15.061 1.00 18.19 333 LEU A N 1
ATOM 2332 C CA . LEU A 1 307 ? 34.468 136.086 16.471 1.00 22.47 333 LEU A CA 1
ATOM 2333 C C . LEU A 1 307 ? 34.797 137.551 16.716 1.00 24.36 333 LEU A C 1
ATOM 2334 O O . LEU A 1 307 ? 34.256 138.180 17.625 1.00 20.89 333 LEU A O 1
ATOM 2339 N N . LYS A 1 308 ? 35.683 138.099 15.891 1.00 21.73 334 LYS A N 1
ATOM 2340 C CA . LYS A 1 308 ? 36.080 139.495 16.029 1.00 22.92 334 LYS A CA 1
ATOM 2341 C C . LYS A 1 308 ? 34.877 140.425 15.894 1.00 24.16 334 LYS A C 1
ATOM 2342 O O . LYS A 1 308 ? 34.788 141.443 16.581 1.00 25.20 334 LYS A O 1
ATOM 2348 N N . ALA A 1 309 ? 33.945 140.066 15.013 1.00 22.15 335 ALA A N 1
ATOM 2349 C CA . ALA A 1 309 ? 32.770 140.896 14.764 1.00 22.70 335 ALA A CA 1
ATOM 2350 C C . ALA A 1 309 ? 31.724 140.800 15.878 1.00 22.46 335 ALA A C 1
ATOM 2351 O O . ALA A 1 309 ? 30.771 141.579 15.915 1.00 26.37 335 ALA A O 1
ATOM 2353 N N . GLY A 1 310 ? 31.893 139.842 16.783 1.00 21.41 336 GLY A N 1
ATOM 2354 C CA . GLY A 1 310 ? 31.008 139.738 17.927 1.00 23.50 336 GLY A CA 1
ATOM 2355 C C . GLY A 1 310 ? 29.960 138.636 17.875 1.00 22.25 336 GLY A C 1
ATOM 2356 O O . GLY A 1 310 ? 29.086 138.571 18.743 1.00 22.57 336 GLY A O 1
ATOM 2357 N N . VAL A 1 311 ? 30.037 137.763 16.877 1.00 19.38 337 VAL A N 1
ATOM 2358 C CA . VAL A 1 311 ? 29.110 136.634 16.817 1.00 17.87 337 VAL A CA 1
ATOM 2359 C C . VAL A 1 311 ? 29.319 135.733 18.035 1.00 21.95 337 VAL A C 1
ATOM 2360 O O . VAL A 1 311 ? 30.458 135.372 18.363 1.00 20.89 337 VAL A O 1
ATOM 2364 N N A LYS A 1 312 ? 28.227 135.381 18.709 0.45 19.54 338 LYS A N 1
ATOM 2365 N N B LYS A 1 312 ? 28.226 135.381 18.710 0.55 19.53 338 LYS A N 1
ATOM 2366 C CA A LYS A 1 312 ? 28.310 134.508 19.875 0.45 19.22 338 LYS A CA 1
ATOM 2367 C CA B LYS A 1 312 ? 28.305 134.511 19.884 0.55 19.21 338 LYS A CA 1
ATOM 2368 C C A LYS A 1 312 ? 28.714 133.104 19.450 0.45 20.01 338 LYS A C 1
ATOM 2369 C C B LYS A 1 312 ? 28.704 133.102 19.466 0.55 20.01 338 LYS A C 1
ATOM 2370 O O A LYS A 1 312 ? 28.021 132.473 18.654 0.45 22.05 338 LYS A O 1
ATOM 2371 O O B LYS A 1 312 ? 27.995 132.465 18.690 0.55 22.06 338 LYS A O 1
ATOM 2382 N N . MET A 1 313 ? 29.832 132.622 19.989 1.00 18.19 339 MET A N 1
ATOM 2383 C CA . MET A 1 313 ? 30.365 131.307 19.631 1.00 17.98 339 MET A CA 1
ATOM 2384 C C . MET A 1 313 ? 30.070 130.229 20.670 1.00 18.86 339 MET A C 1
ATOM 2385 O O . MET A 1 313 ? 30.265 130.433 21.871 1.00 18.85 339 MET A O 1
ATOM 2390 N N . VAL A 1 314 ? 29.615 129.073 20.197 1.00 17.76 340 VAL A N 1
ATOM 2391 C CA . VAL A 1 314 ? 29.538 127.904 21.058 1.00 17.58 340 VAL A CA 1
ATOM 2392 C C . VAL A 1 314 ? 30.481 126.826 20.552 1.00 17.48 340 VAL A C 1
ATOM 2393 O O . VAL A 1 314 ? 30.883 126.8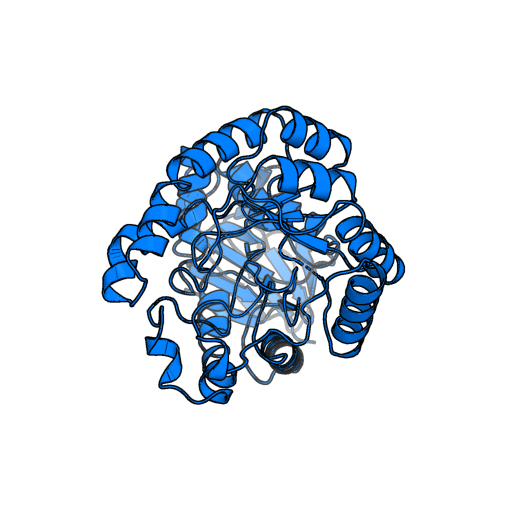30 19.381 1.00 18.28 340 VAL A O 1
ATOM 2397 N N . TYR A 1 315 ? 30.832 125.912 21.452 1.00 15.40 341 TYR A N 1
ATOM 2398 C CA . TYR A 1 315 ? 31.772 124.835 21.164 1.00 15.33 341 TYR A CA 1
ATOM 2399 C C . TYR A 1 315 ? 31.049 123.648 20.541 1.00 15.79 341 TYR A C 1
ATOM 2400 O O . TYR A 1 315 ? 30.297 122.940 21.221 1.00 16.43 341 TYR A O 1
ATOM 2409 N N . GLY A 1 316 ? 31.285 123.420 19.254 1.00 17.01 342 GLY A N 1
ATOM 2410 C CA . GLY A 1 316 ? 30.685 122.293 18.563 1.00 15.07 342 GLY A CA 1
ATOM 2411 C C . GLY A 1 316 ? 31.744 121.638 17.701 1.00 17.48 342 GLY A C 1
ATOM 2412 O O . GLY 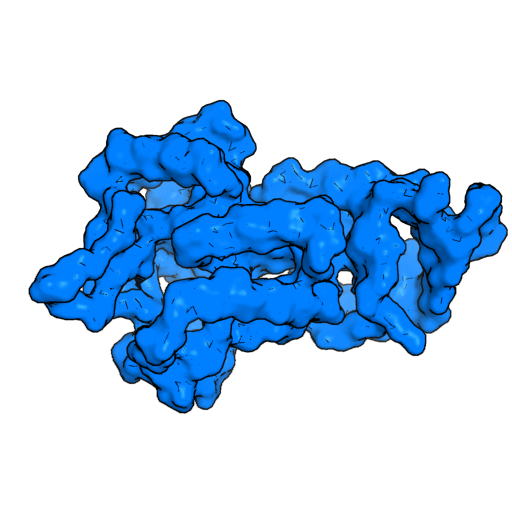A 1 316 ? 32.326 122.306 16.852 1.00 18.22 342 GLY A O 1
ATOM 2413 N N . THR A 1 317 ? 32.004 120.348 17.904 1.00 16.16 343 THR A N 1
ATOM 2414 C CA . THR A 1 317 ? 33.165 119.726 17.243 1.00 15.71 343 THR A CA 1
ATOM 2415 C C . THR A 1 317 ? 32.854 118.728 16.129 1.00 17.60 343 THR A C 1
ATOM 2416 O O . THR A 1 317 ? 33.752 118.344 15.369 1.00 18.24 343 THR A O 1
ATOM 2420 N N . ASP A 1 318 ? 31.608 118.276 16.046 1.00 14.93 344 ASP A N 1
ATOM 2421 C CA . ASP A 1 318 ? 31.255 117.189 15.126 1.00 16.42 344 ASP A CA 1
ATOM 2422 C C . ASP A 1 318 ? 31.958 115.866 15.475 1.00 18.36 344 ASP A C 1
ATOM 2423 O O . ASP A 1 318 ? 32.384 115.129 14.587 1.00 18.28 344 ASP A O 1
ATOM 2428 N N . ALA A 1 319 ? 32.063 115.549 16.762 1.00 16.58 345 ALA A N 1
ATOM 2429 C CA . ALA A 1 319 ? 32.565 114.229 17.156 1.00 16.61 345 ALA A CA 1
ATOM 2430 C C . ALA A 1 319 ? 31.759 113.149 16.421 1.00 16.81 345 ALA A C 1
ATOM 2431 O O . ALA A 1 319 ? 30.537 113.254 16.300 1.00 18.38 345 ALA A O 1
ATOM 2433 N N . GLY A 1 320 ? 32.449 112.121 15.925 1.00 15.87 346 GLY A N 1
ATOM 2434 C CA . GLY A 1 320 ? 31.852 111.148 15.024 1.00 17.47 346 GLY A CA 1
ATOM 2435 C C . GLY A 1 320 ? 32.503 111.282 13.659 1.00 19.80 346 GLY A C 1
ATOM 2436 O O . GLY A 1 320 ? 32.732 110.291 12.971 1.00 21.28 346 GLY A O 1
ATOM 2437 N N . ILE A 1 321 ? 32.790 112.522 13.269 1.00 17.82 347 ILE A N 1
ATOM 2438 C CA . ILE A 1 321 ? 33.638 112.793 12.111 1.00 18.23 347 ILE A CA 1
ATOM 2439 C C . ILE A 1 321 ? 35.089 112.485 12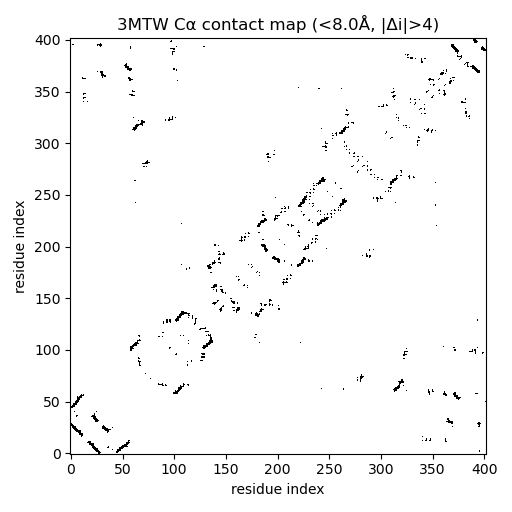.480 1.00 19.72 347 ILE A C 1
ATOM 2440 O O . ILE A 1 321 ? 35.854 111.976 11.655 1.00 20.56 347 ILE A O 1
ATOM 2445 N N . TYR A 1 322 ? 35.456 112.797 13.724 1.00 18.17 348 TYR A N 1
ATOM 2446 C CA . TYR A 1 322 ? 36.744 112.403 14.296 1.00 17.07 348 TYR A CA 1
ATOM 2447 C C . TYR A 1 322 ? 36.434 111.625 15.593 1.00 17.96 348 TYR A C 1
ATOM 2448 O O . TYR A 1 322 ? 35.284 111.601 16.042 1.00 20.04 348 TYR A O 1
ATOM 2457 N N . PRO A 1 323 ? 37.441 110.978 16.197 1.00 16.22 349 PRO A N 1
ATOM 2458 C CA . PRO A 1 323 ? 37.154 110.056 17.309 1.00 18.21 349 PRO A CA 1
ATOM 2459 C C . PRO A 1 323 ? 36.514 110.663 18.564 1.00 15.51 349 PRO A C 1
ATOM 2460 O O . PRO A 1 323 ? 36.996 111.645 19.140 1.00 17.15 349 PRO A O 1
ATOM 2464 N N . HIS A 1 324 ? 35.435 110.026 19.003 1.00 15.46 350 HIS A N 1
ATOM 2465 C CA . HIS A 1 324 ? 34.785 110.405 20.253 1.00 15.72 350 HIS A CA 1
ATOM 2466 C C . HIS A 1 324 ? 35.787 110.315 21.401 1.00 17.05 350 HIS A C 1
ATOM 2467 O O . HIS A 1 324 ? 36.529 109.343 21.507 1.00 17.87 350 HIS A O 1
ATOM 2474 N N . GLY A 1 325 ? 35.794 111.325 22.263 1.00 18.04 351 GLY A N 1
ATOM 2475 C CA . GLY A 1 325 ? 36.729 111.362 23.375 1.00 17.30 351 GLY A CA 1
ATOM 2476 C C . GLY A 1 325 ? 37.866 112.341 23.127 1.00 18.38 351 GLY A C 1
ATOM 2477 O O . GLY A 1 325 ? 38.532 112.785 24.065 1.00 18.66 351 GLY A O 1
ATOM 2478 N N . ASP A 1 326 ? 38.095 112.677 21.862 1.00 16.26 352 ASP A N 1
ATOM 2479 C CA . ASP A 1 326 ? 39.102 113.680 21.504 1.00 18.59 352 ASP A CA 1
ATOM 2480 C C . ASP A 1 326 ? 38.508 115.090 21.467 1.00 19.46 352 ASP A C 1
ATOM 2481 O O . ASP A 1 326 ? 39.118 116.008 20.912 1.00 18.83 352 ASP A O 1
ATOM 2486 N N . ASN A 1 327 ? 37.332 115.261 22.077 1.00 17.58 353 ASN A N 1
ATOM 2487 C CA . ASN A 1 327 ? 36.525 116.468 21.904 1.00 18.64 353 ASN A CA 1
ATOM 2488 C C . ASN A 1 327 ? 37.239 117.763 22.296 1.00 17.70 353 ASN A C 1
ATOM 2489 O O . ASN A 1 327 ? 36.903 118.826 21.791 1.00 18.89 353 ASN A O 1
ATOM 2494 N N . ALA A 1 328 ? 38.209 117.675 23.203 1.00 17.38 354 ALA A N 1
ATOM 2495 C CA . ALA A 1 328 ? 38.903 118.869 23.679 1.00 17.54 354 ALA A CA 1
ATOM 2496 C C . ALA A 1 328 ? 39.986 119.406 22.737 1.00 17.19 354 ALA A C 1
ATOM 2497 O O . ALA A 1 328 ? 40.536 120.481 22.983 1.00 18.19 354 ALA A O 1
ATOM 2499 N N . LYS A 1 329 ? 40.299 118.673 21.671 1.00 17.13 355 LYS A N 1
ATOM 2500 C CA . LYS A 1 329 ? 41.364 119.103 20.764 1.00 17.84 355 LYS A CA 1
ATOM 2501 C C . LYS A 1 329 ? 41.047 120.422 20.052 1.00 19.28 355 LYS A C 1
ATOM 2502 O O . LYS A 1 329 ? 41.962 121.139 19.621 1.00 19.42 355 LYS A O 1
ATOM 2508 N N . GLN A 1 330 ? 39.760 120.757 19.944 1.00 20.46 356 GLN A N 1
ATOM 2509 C CA . GLN A 1 330 ? 39.357 121.954 19.210 1.00 17.18 356 GLN A CA 1
ATOM 2510 C C . GLN A 1 330 ? 39.668 123.270 19.934 1.00 17.25 356 GLN A C 1
ATOM 2511 O O . GLN A 1 330 ? 39.839 124.304 19.281 1.00 18.22 356 GLN A O 1
ATOM 2517 N N . PHE A 1 331 ? 39.758 123.245 21.264 1.00 16.83 357 PHE A N 1
ATOM 2518 C CA . PHE A 1 331 ? 40.024 124.482 22.005 1.00 18.86 357 PHE A CA 1
ATOM 2519 C C . PHE A 1 331 ? 41.255 125.207 21.448 1.00 18.98 357 PHE A C 1
ATOM 2520 O O . PHE A 1 331 ? 41.218 126.415 21.197 1.00 18.67 357 PHE A O 1
ATOM 2528 N N . ALA A 1 332 ? 42.329 124.454 21.240 1.00 17.64 358 ALA A N 1
ATOM 2529 C CA . ALA A 1 332 ? 43.589 125.022 20.757 1.00 19.82 358 ALA A CA 1
ATOM 2530 C C . ALA A 1 332 ? 43.438 125.686 19.397 1.00 20.09 358 ALA A C 1
ATOM 2531 O O . ALA A 1 332 ? 44.057 126.717 19.129 1.00 19.60 358 ALA A O 1
ATOM 2533 N N . VAL A 1 333 ? 42.621 125.084 18.538 1.00 19.87 359 VAL A N 1
ATOM 2534 C CA . VAL A 1 333 ? 42.401 125.612 17.205 1.00 19.02 359 VAL A CA 1
ATOM 2535 C C . VAL A 1 333 ? 41.643 126.937 17.280 1.00 19.12 359 VAL A C 1
ATOM 2536 O O . VAL A 1 333 ? 41.934 127.877 16.539 1.00 19.28 359 VAL A O 1
ATOM 2540 N N . MET A 1 334 ? 40.677 127.025 18.190 1.00 18.58 360 MET A N 1
ATOM 2541 C CA . MET A 1 334 ? 39.947 128.274 18.366 1.00 16.04 360 MET A CA 1
ATOM 2542 C C . MET A 1 334 ? 40.886 129.395 18.832 1.00 18.78 360 MET A C 1
ATOM 2543 O O . MET A 1 334 ? 40.816 130.518 18.341 1.00 18.62 360 MET A O 1
ATOM 2548 N N . VAL A 1 335 ? 41.781 129.073 19.754 1.00 19.92 361 VAL A N 1
ATOM 2549 C CA . VAL A 1 335 ? 42.789 130.043 20.194 1.00 17.19 361 VAL A CA 1
ATOM 2550 C C . VAL A 1 335 ? 43.712 130.454 19.041 1.00 19.27 361 VAL A C 1
ATOM 2551 O O . VAL A 1 335 ? 43.981 131.646 18.850 1.00 21.15 361 VAL A O 1
ATOM 2555 N N . ARG A 1 336 ? 44.161 129.486 18.246 1.00 19.25 362 ARG A N 1
ATOM 2556 C CA . ARG A 1 336 ? 44.990 129.804 17.084 1.00 20.64 362 ARG A CA 1
ATOM 2557 C C . ARG A 1 336 ? 44.257 130.764 16.155 1.00 23.37 362 ARG A C 1
ATOM 2558 O O . ARG A 1 336 ? 44.863 131.681 15.584 1.00 24.40 362 ARG A O 1
ATOM 2566 N N . TYR A 1 337 ? 42.946 130.573 16.019 1.00 20.13 363 TYR A N 1
ATOM 2567 C CA . TYR A 1 337 ? 42.159 131.444 15.145 1.00 18.76 363 TYR A CA 1
ATOM 2568 C C . TYR A 1 337 ? 41.445 132.608 15.832 1.00 23.31 363 TYR A C 1
ATOM 2569 O O . TYR A 1 337 ? 40.421 133.095 15.353 1.00 22.45 363 TYR A O 1
ATOM 2578 N N . GLY A 1 338 ? 42.018 133.077 16.938 1.00 20.05 364 GLY A N 1
ATOM 2579 C CA . GLY A 1 338 ? 41.635 134.370 17.472 1.00 21.80 364 GLY A CA 1
ATOM 2580 C C . GLY A 1 338 ? 41.072 134.425 18.878 1.00 21.71 364 GLY A C 1
ATOM 2581 O O . GLY A 1 338 ? 41.057 135.490 19.498 1.00 22.68 364 GLY A O 1
ATOM 2582 N N . ALA A 1 339 ? 40.576 133.303 19.381 1.00 19.41 365 ALA A N 1
ATOM 2583 C CA . ALA A 1 339 ? 39.959 133.300 20.703 1.00 19.43 365 ALA A CA 1
ATOM 2584 C C . ALA A 1 339 ? 41.004 133.379 21.808 1.00 20.05 365 ALA A C 1
ATOM 2585 O O . ALA A 1 339 ? 42.103 132.848 21.668 1.00 22.22 365 ALA A O 1
ATOM 2587 N N . THR A 1 340 ? 40.656 134.024 22.916 1.00 16.92 366 THR A N 1
ATOM 2588 C CA . THR A 1 340 ? 41.438 133.862 24.133 1.00 22.04 366 THR A CA 1
ATOM 2589 C C . THR A 1 340 ? 41.073 132.496 24.704 1.00 18.61 366 THR A C 1
ATOM 2590 O O . THR A 1 340 ? 40.016 131.948 24.381 1.00 20.16 366 THR A O 1
ATOM 2594 N N . PRO A 1 341 ? 41.943 131.937 25.549 1.00 17.62 367 PRO A N 1
ATOM 2595 C CA . PRO A 1 341 ? 41.568 130.707 26.245 1.00 18.11 367 PRO A CA 1
ATOM 2596 C C . PRO A 1 341 ? 40.228 130.875 26.962 1.00 19.97 367 PRO A C 1
ATOM 2597 O O . PRO A 1 341 ? 39.378 129.983 26.899 1.00 18.76 367 PRO A O 1
ATOM 2601 N N . LEU A 1 342 ? 40.021 132.013 27.610 1.00 19.86 368 LEU A N 1
ATOM 2602 C CA . LEU A 1 342 ? 38.758 132.229 28.310 1.00 21.86 368 LEU A CA 1
ATOM 2603 C C . LEU A 1 342 ? 37.561 132.134 27.366 1.00 19.72 368 LEU A C 1
ATOM 2604 O O . LEU A 1 342 ? 36.573 131.480 27.685 1.00 20.21 368 LEU A O 1
ATOM 2609 N N . GLN A 1 343 ? 37.645 132.791 26.211 1.00 19.39 369 GLN A N 1
ATOM 2610 C CA . GLN A 1 343 ? 36.556 132.725 25.232 1.00 17.57 369 GLN A CA 1
ATOM 2611 C C . GLN A 1 343 ? 36.316 131.291 24.774 1.00 19.39 369 GLN A C 1
ATOM 2612 O O . GLN A 1 343 ? 35.172 130.852 24.639 1.00 19.52 369 GLN A O 1
ATOM 2618 N N . ALA A 1 344 ? 37.394 130.559 24.532 1.00 20.32 370 ALA A N 1
ATOM 2619 C CA . ALA A 1 344 ? 37.261 129.173 24.099 1.00 18.57 370 ALA A CA 1
ATOM 2620 C C . ALA A 1 344 ? 36.556 128.361 25.178 1.00 18.18 370 ALA A C 1
ATOM 2621 O O . ALA A 1 344 ? 35.652 127.572 24.895 1.00 18.37 370 ALA A O 1
ATOM 2623 N N . ILE A 1 345 ? 36.968 128.561 26.424 1.00 18.00 371 ILE A N 1
ATOM 2624 C CA . ILE A 1 345 ? 36.362 127.843 27.545 1.00 18.11 371 ILE A CA 1
ATOM 2625 C C . ILE A 1 345 ? 34.896 128.243 27.702 1.00 18.62 371 ILE A C 1
ATOM 2626 O O . ILE A 1 345 ? 34.013 127.389 27.886 1.00 17.18 371 ILE A O 1
ATOM 2631 N N . GLN A 1 346 ? 34.633 129.543 27.626 1.00 17.48 372 GLN A N 1
ATOM 2632 C CA . GLN A 1 346 ? 33.269 130.039 27.678 1.00 17.04 372 GLN A CA 1
ATOM 2633 C C . GLN A 1 346 ? 32.383 129.421 26.594 1.00 18.10 372 GLN A C 1
ATOM 2634 O O . GLN A 1 346 ? 31.209 129.143 26.836 1.00 16.40 372 GLN A O 1
ATOM 2640 N N . SER A 1 347 ? 32.940 129.186 25.405 1.00 17.66 373 SER A N 1
ATOM 2641 C CA . SER A 1 347 ? 32.124 128.628 24.327 1.00 15.79 373 SER A CA 1
ATOM 2642 C C . SER A 1 347 ? 31.612 127.221 24.636 1.00 17.16 373 SER A C 1
ATOM 2643 O O . SER A 1 347 ? 30.579 126.812 24.095 1.00 16.92 373 SER A O 1
ATOM 2646 N N . ALA A 1 348 ? 32.329 126.497 25.497 1.00 16.47 374 ALA A N 1
ATOM 2647 C CA . ALA A 1 348 ? 31.975 125.128 25.884 1.00 15.56 374 ALA A CA 1
ATOM 2648 C C . ALA A 1 348 ? 31.386 125.076 27.280 1.00 17.72 374 ALA A C 1
ATOM 2649 O O . ALA A 1 348 ? 31.232 124.000 27.849 1.00 17.48 374 ALA A O 1
ATOM 2651 N N . THR A 1 349 ? 31.089 126.231 27.8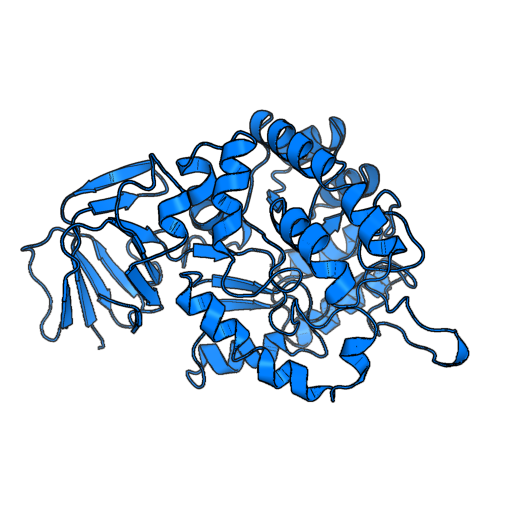65 1.00 17.72 375 THR A N 1
ATOM 2652 C CA . THR A 1 349 ? 30.517 126.223 29.210 1.00 14.88 375 THR A CA 1
ATOM 2653 C C . THR A 1 349 ? 29.391 127.237 29.287 1.00 18.26 375 THR A C 1
ATOM 2654 O O . THR A 1 349 ? 28.241 126.929 28.952 1.00 17.18 375 THR A O 1
ATOM 2658 N N . LEU A 1 350 ? 29.728 128.457 29.686 1.00 17.72 376 LEU A N 1
ATOM 2659 C CA . LEU A 1 350 ? 28.747 129.531 29.847 1.00 19.04 376 LEU A CA 1
ATOM 2660 C C . LEU A 1 350 ? 27.884 129.768 28.599 1.00 18.22 376 LEU A C 1
ATOM 2661 O O . LEU A 1 350 ? 26.656 129.801 28.677 1.00 18.28 376 LEU A O 1
ATOM 2666 N N . THR A 1 351 ? 28.524 129.951 27.449 1.00 18.50 377 THR A N 1
ATOM 2667 C CA . THR A 1 351 ? 27.791 130.320 26.243 1.00 18.63 377 THR A CA 1
ATOM 2668 C C . THR A 1 351 ? 26.995 129.131 25.714 1.00 19.41 377 THR A C 1
ATOM 2669 O O . THR A 1 351 ? 25.867 129.284 25.244 1.00 17.17 377 THR A O 1
ATOM 2673 N N . ALA A 1 352 ? 27.586 127.946 25.793 1.00 19.05 378 ALA A N 1
ATOM 2674 C CA . ALA A 1 352 ? 26.898 126.751 25.327 1.00 19.14 378 ALA A CA 1
ATOM 2675 C C . ALA A 1 352 ? 25.601 126.552 26.107 1.00 18.53 378 ALA A C 1
ATOM 2676 O O . ALA A 1 352 ? 24.549 126.274 25.519 1.00 16.99 378 ALA A O 1
ATOM 2678 N N . ALA A 1 353 ? 25.676 126.685 27.430 1.00 17.87 379 ALA A N 1
ATOM 2679 C CA . ALA A 1 353 ? 24.497 126.474 28.268 1.00 17.36 379 ALA A CA 1
ATOM 2680 C C . ALA A 1 353 ? 23.419 127.497 27.912 1.00 20.03 379 ALA A C 1
ATOM 2681 O O . ALA A 1 353 ? 22.234 127.174 27.874 1.00 20.55 379 ALA A O 1
ATOM 2683 N N . GLU A 1 354 ? 23.832 128.730 27.635 1.00 18.51 380 GLU A N 1
ATOM 2684 C CA . GLU A 1 354 ? 22.891 129.771 27.220 1.00 20.35 380 GLU A CA 1
ATOM 2685 C C . GLU A 1 354 ? 22.204 129.383 25.898 1.00 19.66 380 GLU A C 1
ATOM 2686 O O . GLU A 1 354 ? 20.993 129.554 25.732 1.00 19.50 380 GLU A O 1
ATOM 2692 N N . ALA A 1 355 ? 22.975 128.833 24.964 1.00 18.37 381 ALA A N 1
ATOM 2693 C CA . ALA A 1 355 ? 22.430 128.428 23.667 1.00 19.05 381 ALA A CA 1
ATOM 2694 C C . ALA A 1 355 ? 21.519 127.215 23.788 1.00 19.87 381 ALA A C 1
ATOM 2695 O O . ALA A 1 355 ? 20.678 126.972 22.926 1.00 21.51 381 ALA A O 1
ATOM 2697 N N . LEU A 1 356 ? 21.707 126.439 24.849 1.00 16.41 382 LEU A N 1
ATOM 2698 C CA . LEU A 1 356 ? 20.831 125.304 25.129 1.00 17.89 382 LEU A CA 1
ATOM 2699 C C . LEU A 1 356 ? 19.562 125.732 25.880 1.00 18.39 382 LEU A C 1
ATOM 2700 O O . LEU A 1 356 ? 18.597 124.966 26.000 1.00 20.34 382 LEU A O 1
ATOM 2705 N N . GLY A 1 357 ? 19.570 126.946 26.407 1.00 19.33 383 GLY A N 1
ATOM 2706 C CA . GLY A 1 357 ? 18.498 127.397 27.279 1.00 21.13 383 GLY A CA 1
ATOM 2707 C C . GLY A 1 357 ? 18.570 126.696 28.622 1.00 22.59 383 GLY A C 1
ATOM 2708 O O . GLY A 1 357 ? 17.549 126.508 29.297 1.00 24.45 383 GLY A O 1
ATOM 2709 N N . ARG A 1 358 ? 19.781 126.309 29.024 1.00 19.85 384 ARG A N 1
ATOM 2710 C CA . ARG A 1 358 ? 19.955 125.522 30.243 1.00 22.82 384 ARG A CA 1
ATOM 2711 C C . ARG A 1 358 ? 20.930 126.162 31.224 1.00 19.02 384 ARG A C 1
ATOM 2712 O O . ARG A 1 358 ? 21.607 125.472 31.987 1.00 20.22 384 ARG A O 1
ATOM 2720 N N . SER A 1 359 ? 20.978 127.488 31.224 1.00 21.86 385 SER A N 1
ATOM 2721 C CA . SER A 1 359 ? 21.889 128.209 32.113 1.00 23.35 385 SER A CA 1
ATOM 2722 C C . SER A 1 359 ? 21.645 127.895 33.591 1.00 23.43 385 SER A C 1
ATOM 2723 O O . SER A 1 359 ? 22.571 127.924 34.395 1.00 24.65 385 SER A O 1
ATOM 2726 N N . LYS A 1 360 ? 20.404 127.582 33.944 1.00 23.82 386 LYS A N 1
ATOM 2727 C CA . LYS A 1 360 ? 20.082 127.260 35.336 1.00 24.86 386 LYS A CA 1
ATOM 2728 C C . LYS A 1 360 ? 20.635 125.910 35.787 1.00 25.67 386 LYS A C 1
ATOM 2729 O O . LYS A 1 360 ? 20.733 125.648 36.987 1.00 22.31 386 LYS A O 1
ATOM 2735 N N . ASP A 1 361 ? 20.995 125.058 34.828 1.00 19.24 387 ASP A N 1
ATOM 2736 C CA . ASP A 1 361 ? 21.364 123.679 35.135 1.00 20.32 387 ASP A CA 1
ATOM 2737 C C . ASP A 1 361 ? 22.828 123.322 34.886 1.00 17.84 387 ASP A C 1
ATOM 2738 O O . ASP A 1 361 ? 23.407 122.538 35.633 1.00 16.93 387 ASP A O 1
ATOM 2743 N N . VAL A 1 362 ? 23.417 123.875 33.828 1.00 20.00 388 VAL A N 1
ATOM 2744 C CA . VAL A 1 362 ? 24.776 123.492 33.451 1.00 18.20 388 VAL A CA 1
ATOM 2745 C C . VAL A 1 362 ? 25.580 124.711 33.008 1.00 19.11 388 VAL A C 1
ATOM 2746 O O . VAL A 1 362 ? 25.045 125.816 32.945 1.00 19.62 388 VAL A O 1
ATOM 2750 N N . GLY A 1 363 ? 26.864 124.509 32.723 1.00 18.97 389 GLY A N 1
ATOM 2751 C CA . GLY A 1 363 ? 27.689 125.561 32.150 1.00 17.66 389 GLY A CA 1
ATOM 2752 C C . GLY A 1 363 ? 28.485 126.412 33.132 1.00 19.85 389 GLY A C 1
ATOM 2753 O O . GLY A 1 363 ? 29.381 127.149 32.719 1.00 19.41 389 GLY A O 1
ATOM 2754 N N . GLN A 1 364 ? 28.155 126.333 34.418 1.00 17.65 390 GLN A N 1
ATOM 2755 C CA . GLN A 1 364 ? 28.890 127.071 35.445 1.00 18.76 390 GLN A CA 1
ATOM 2756 C C . GLN A 1 364 ? 28.954 126.292 36.745 1.00 22.30 390 GLN A C 1
ATOM 2757 O O . GLN A 1 364 ? 28.058 125.505 37.062 1.00 21.00 390 GLN A O 1
ATOM 2763 N N . VAL A 1 365 ? 30.005 126.524 37.520 1.00 20.97 391 VAL A N 1
ATOM 2764 C CA . VAL A 1 365 ? 30.033 125.996 38.874 1.00 16.98 391 VAL A CA 1
ATOM 2765 C C . VAL A 1 365 ? 29.416 127.081 39.746 1.00 21.28 391 VAL A C 1
ATOM 2766 O O . VAL A 1 365 ? 30.085 128.050 40.119 1.00 22.26 391 VAL A O 1
ATOM 2770 N N . ALA A 1 366 ? 28.119 126.936 40.008 1.00 20.07 392 ALA A N 1
ATOM 2771 C CA . ALA A 1 366 ? 27.365 127.917 40.774 1.00 20.82 392 ALA A CA 1
ATOM 2772 C C . ALA A 1 366 ? 26.228 127.211 41.496 1.00 22.68 392 ALA A C 1
ATOM 2773 O O . ALA A 1 366 ? 25.707 126.204 41.018 1.00 20.90 392 ALA A O 1
ATOM 2775 N N . VAL A 1 367 ? 25.834 127.743 42.644 1.00 19.55 393 VAL A N 1
ATOM 2776 C CA . VAL A 1 367 ? 24.769 127.116 43.419 1.00 19.58 393 VAL A CA 1
ATOM 2777 C C . VAL A 1 367 ? 23.508 126.946 42.588 1.00 20.26 393 VAL A C 1
ATOM 2778 O O . VAL A 1 367 ? 23.093 127.863 41.871 1.00 21.45 393 VAL A O 1
ATOM 2782 N N . GLY A 1 368 ? 22.904 125.763 42.677 1.00 20.87 394 GLY A N 1
ATOM 2783 C CA . GLY A 1 368 ? 21.687 125.474 41.943 1.00 21.09 394 GLY A CA 1
ATOM 2784 C C . GLY A 1 368 ? 21.911 124.645 40.688 1.00 22.08 394 GLY A C 1
ATOM 2785 O O . GLY A 1 368 ? 21.024 123.903 40.266 1.00 22.03 394 GLY A O 1
ATOM 2786 N N . ARG A 1 369 ? 23.093 124.779 40.086 1.00 20.11 395 ARG A N 1
ATOM 2787 C CA . ARG A 1 369 ? 23.442 124.008 38.889 1.00 19.75 395 ARG A CA 1
ATOM 2788 C C . ARG A 1 369 ? 23.810 122.567 39.233 1.00 17.80 395 ARG A C 1
ATOM 2789 O O . ARG A 1 369 ? 24.137 122.258 40.378 1.00 19.83 395 ARG A O 1
ATOM 2797 N N . TYR A 1 370 ? 23.770 121.678 38.239 1.00 17.84 396 TYR A N 1
ATOM 2798 C CA . TYR A 1 370 ? 24.238 120.317 38.450 1.00 17.63 396 TYR A CA 1
ATOM 2799 C C . TYR A 1 370 ? 25.701 120.296 38.868 1.00 19.52 396 TYR A C 1
ATOM 2800 O O . TYR A 1 370 ? 26.492 121.144 38.443 1.00 19.81 396 TYR A O 1
ATOM 2809 N N . GLY A 1 371 ? 26.053 119.320 39.695 1.00 17.09 397 GLY A N 1
ATOM 2810 C CA . GLY A 1 371 ? 27.425 119.120 40.124 1.00 16.45 397 GLY A CA 1
ATOM 2811 C C . GLY A 1 371 ? 28.227 118.441 39.031 1.00 15.88 397 GLY A C 1
ATOM 2812 O O . GLY A 1 371 ? 28.630 117.289 39.170 1.00 17.34 397 GLY A O 1
ATOM 2813 N N . ASP A 1 372 ? 28.436 119.166 37.938 1.00 17.94 398 ASP A N 1
ATOM 2814 C CA . ASP A 1 372 ? 29.204 118.672 36.795 1.00 18.45 398 ASP A CA 1
ATOM 2815 C C . ASP A 1 372 ? 30.484 119.506 36.747 1.00 19.53 398 ASP A C 1
ATOM 2816 O O . ASP A 1 372 ? 30.418 120.723 36.595 1.00 18.32 398 ASP A O 1
ATOM 2821 N N . MET A 1 373 ? 31.639 118.867 36.895 1.00 17.62 399 MET A N 1
ATOM 2822 C CA . MET A 1 373 ? 32.911 119.589 36.981 1.00 16.54 399 MET A CA 1
ATOM 2823 C C . MET A 1 373 ? 34.040 118.757 36.406 1.00 17.31 399 MET A C 1
ATOM 2824 O O . MET A 1 373 ? 33.951 117.534 36.343 1.00 17.41 399 MET A O 1
ATOM 2829 N N . ILE A 1 374 ? 35.105 119.434 35.993 1.00 16.45 400 ILE A N 1
ATOM 2830 C CA . ILE A 1 374 ? 36.368 118.771 35.718 1.00 16.83 400 ILE A CA 1
ATOM 2831 C C . ILE A 1 374 ? 37.454 119.479 36.517 1.00 19.53 400 ILE A C 1
ATOM 2832 O O . ILE A 1 374 ? 37.242 120.578 37.035 1.00 19.09 400 ILE A O 1
ATOM 2837 N N . ALA A 1 375 ? 38.617 118.852 36.635 1.00 18.05 401 ALA A N 1
ATOM 2838 C CA . ALA A 1 375 ? 39.789 119.586 37.093 1.00 19.34 401 ALA A CA 1
ATOM 2839 C C . ALA A 1 375 ? 40.932 119.341 36.117 1.00 18.12 401 ALA A C 1
ATOM 2840 O O . ALA A 1 375 ? 41.056 118.256 35.546 1.00 19.76 401 ALA A O 1
ATOM 2842 N N . VAL A 1 376 ? 41.760 120.360 35.934 1.00 18.60 402 VAL A N 1
ATOM 2843 C CA . VAL A 1 376 ? 42.899 120.273 35.028 1.00 18.60 402 VAL A CA 1
ATOM 2844 C C . VAL A 1 376 ? 44.142 120.720 35.773 1.00 20.19 402 VAL A C 1
ATOM 2845 O O . VAL A 1 376 ? 44.060 121.533 36.688 1.00 19.51 402 VAL A O 1
ATOM 2849 N N . ALA A 1 377 ? 45.286 120.180 35.372 1.00 20.23 403 ALA A N 1
ATOM 2850 C CA . ALA A 1 377 ? 46.568 120.644 35.870 1.00 21.23 403 ALA A CA 1
ATOM 2851 C C . ALA A 1 377 ? 46.955 121.922 35.139 1.00 23.11 403 ALA A C 1
ATOM 2852 O O . ALA A 1 377 ? 46.560 122.141 33.991 1.00 26.33 403 ALA A O 1
ATOM 2854 N N . GLY A 1 378 ? 47.727 122.773 35.798 1.00 21.96 404 GLY A N 1
ATOM 2855 C CA . GLY A 1 378 ? 48.202 123.981 35.157 1.00 20.49 404 GLY A CA 1
ATOM 2856 C C . GLY A 1 378 ? 47.197 125.118 35.153 1.00 21.86 404 GLY A C 1
ATOM 2857 O O . GLY A 1 378 ? 46.332 125.206 36.028 1.00 22.10 404 GLY A O 1
ATOM 2858 N N . ASP A 1 379 ? 47.302 125.975 34.146 1.00 20.74 405 ASP A N 1
ATOM 2859 C CA . ASP A 1 379 ? 46.620 127.263 34.142 1.00 18.26 405 ASP A CA 1
ATOM 2860 C C . ASP A 1 379 ? 45.790 127.415 32.869 1.00 20.63 405 ASP A C 1
ATOM 2861 O O . ASP A 1 379 ? 46.293 127.924 31.858 1.00 21.78 405 ASP A O 1
ATOM 2866 N N . PRO A 1 380 ? 44.515 126.984 32.904 1.00 18.83 406 PRO A N 1
ATOM 2867 C CA . PRO A 1 380 ? 43.728 126.934 31.661 1.00 18.40 406 PRO A CA 1
ATOM 2868 C C . PRO A 1 380 ? 43.460 128.305 31.036 1.00 21.94 406 PRO A C 1
ATOM 2869 O O . PRO A 1 380 ? 43.169 128.374 29.836 1.00 21.75 406 PRO A O 1
ATOM 2873 N N . LEU A 1 381 ? 43.539 129.377 31.823 1.00 21.29 407 LEU A N 1
ATOM 2874 C CA . LEU A 1 381 ? 43.391 130.720 31.270 1.00 19.36 407 LEU A CA 1
ATOM 2875 C C . LEU A 1 381 ? 44.611 131.099 30.424 1.00 20.69 407 LEU A C 1
ATOM 2876 O O . LEU A 1 381 ? 44.542 131.988 29.573 1.00 20.24 407 LEU A O 1
ATOM 2881 N N . ALA A 1 382 ? 45.722 130.409 30.659 1.00 21.04 408 ALA A N 1
ATOM 2882 C CA . ALA A 1 382 ? 46.967 130.715 29.966 1.00 21.90 408 ALA A CA 1
ATOM 2883 C C . ALA A 1 382 ? 47.276 129.702 28.868 1.00 21.81 408 ALA A C 1
ATOM 2884 O O . ALA A 1 382 ? 47.942 130.033 27.882 1.00 21.93 408 ALA A O 1
ATOM 2886 N N . ASP A 1 383 ? 46.798 128.472 29.049 1.00 18.85 409 ASP A N 1
ATOM 2887 C CA . ASP A 1 383 ? 47.045 127.386 28.104 1.00 20.06 409 ASP A CA 1
ATOM 2888 C C . ASP A 1 383 ? 45.841 126.463 28.039 1.00 21.21 409 ASP A C 1
ATOM 2889 O O . ASP A 1 383 ? 45.664 125.594 28.899 1.00 20.38 409 ASP A O 1
ATOM 2894 N N . VAL A 1 384 ? 45.011 126.650 27.018 1.00 18.90 410 VAL A N 1
ATOM 2895 C CA . VAL A 1 384 ? 43.758 125.906 26.933 1.00 17.80 410 VAL A CA 1
ATOM 2896 C C . VAL A 1 384 ? 43.954 124.400 26.716 1.00 21.33 410 VAL A C 1
ATOM 2897 O O . VAL A 1 384 ? 43.052 123.607 26.999 1.00 18.55 410 VAL A O 1
ATOM 2901 N N . THR A 1 385 ? 45.135 123.993 26.257 1.00 20.50 411 THR A N 1
ATOM 2902 C CA . THR A 1 385 ? 45.376 122.576 25.992 1.00 19.54 411 THR A CA 1
ATOM 2903 C C . THR A 1 385 ? 45.377 121.731 27.272 1.00 18.14 411 THR A C 1
ATOM 2904 O O . THR A 1 385 ? 45.328 120.506 27.208 1.00 18.35 411 THR A O 1
ATOM 2908 N N . THR A 1 386 ? 45.425 122.386 28.426 1.00 20.98 412 THR A N 1
ATOM 2909 C CA . THR A 1 386 ? 45.310 121.667 29.697 1.00 19.10 412 THR A CA 1
ATOM 2910 C C . THR A 1 386 ? 43.979 120.907 29.757 1.00 20.00 412 THR A C 1
ATOM 2911 O O . THR A 1 386 ? 43.853 119.911 30.474 1.00 19.95 412 THR A O 1
ATOM 2915 N N . LEU A 1 387 ? 42.998 121.368 28.985 1.00 18.54 413 LEU A N 1
ATOM 2916 C CA . LEU A 1 387 ? 41.691 120.704 28.956 1.00 17.85 413 LEU A CA 1
ATOM 2917 C C . LEU A 1 387 ? 41.712 119.370 28.208 1.00 21.24 413 LEU A C 1
ATOM 2918 O O . LEU A 1 387 ? 40.755 118.603 28.279 1.00 17.90 413 LEU A O 1
ATOM 2923 N N . GLU A 1 388 ? 42.794 119.098 27.486 1.00 19.92 414 GLU A N 1
ATOM 2924 C CA . GLU A 1 388 ? 42.911 117.842 26.743 1.00 19.63 414 GLU A CA 1
ATOM 2925 C C . GLU A 1 388 ? 43.151 116.638 27.660 1.00 22.31 414 GLU A C 1
ATOM 2926 O O . GLU A 1 388 ? 42.882 115.502 27.282 1.00 20.60 414 GLU A O 1
ATOM 2932 N N . LYS A 1 389 ? 43.633 116.887 28.872 1.00 20.95 415 LYS A N 1
ATOM 2933 C CA . LYS A 1 389 ? 43.935 115.797 29.798 1.00 22.06 415 LYS A CA 1
ATOM 2934 C C . LYS A 1 389 ? 43.438 116.101 31.205 1.00 22.01 415 LYS A C 1
ATOM 2935 O O . LYS A 1 389 ? 44.240 116.258 32.127 1.00 22.72 415 LYS A O 1
ATOM 2941 N N . PRO A 1 390 ? 42.112 116.180 31.385 1.00 19.31 416 PRO A N 1
ATOM 2942 C CA . PRO A 1 390 ? 41.610 116.461 32.733 1.00 19.73 416 PRO A CA 1
ATOM 2943 C C . PRO A 1 390 ? 42.021 115.355 33.701 1.00 19.33 416 PRO A C 1
ATOM 2944 O O . PRO A 1 390 ? 42.091 114.182 33.317 1.00 20.13 416 PRO A O 1
ATOM 2948 N N . VAL A 1 391 ? 42.301 115.725 34.946 1.00 18.41 417 VAL A N 1
ATOM 2949 C CA . VAL A 1 391 ? 42.704 114.756 35.960 1.00 18.85 417 VAL A CA 1
ATOM 2950 C C . VAL A 1 391 ? 41.508 114.317 36.801 1.00 21.98 417 VAL A C 1
ATOM 2951 O O . VAL A 1 391 ? 41.604 113.360 37.562 1.00 22.27 417 VAL A O 1
ATOM 2955 N N . PHE A 1 392 ? 40.383 115.019 36.642 1.00 18.85 418 PHE A N 1
ATOM 2956 C CA . PHE A 1 392 ? 39.179 114.785 37.438 1.00 19.07 418 PHE A CA 1
ATOM 2957 C C . PHE A 1 392 ? 37.944 115.084 36.595 1.00 17.59 418 PHE A C 1
ATOM 2958 O O . PHE A 1 392 ? 37.909 116.073 35.869 1.00 17.51 418 PHE A O 1
ATOM 2966 N N . VAL A 1 393 ? 36.952 114.204 36.669 1.00 17.52 419 VAL A N 1
ATOM 2967 C CA . VAL A 1 393 ? 35.656 114.471 36.064 1.00 17.34 419 VAL A CA 1
ATOM 2968 C C . VAL A 1 393 ? 34.569 114.032 37.037 1.00 16.26 419 VAL A C 1
ATOM 2969 O O . VAL A 1 393 ? 34.642 112.941 37.600 1.00 17.98 419 VAL A O 1
ATOM 2973 N N . MET A 1 394 ? 33.572 114.890 37.232 1.00 15.76 420 MET A N 1
ATOM 2974 C CA . MET A 1 394 ? 32.409 114.573 38.069 1.00 17.71 420 MET A CA 1
ATOM 2975 C C . MET A 1 394 ? 31.137 114.941 37.324 1.00 17.09 420 MET A C 1
ATOM 2976 O O . MET A 1 394 ? 31.057 116.006 36.720 1.00 16.32 420 MET A O 1
ATOM 2981 N N . LYS A 1 395 ? 30.142 114.054 37.363 1.00 16.09 421 LYS A N 1
ATOM 2982 C CA . LYS A 1 395 ? 28.863 114.335 36.728 1.00 14.90 421 LYS A CA 1
ATOM 2983 C C . LYS A 1 395 ? 27.728 113.982 37.677 1.00 19.06 421 LYS A C 1
ATOM 2984 O O . LYS A 1 395 ? 27.636 112.849 38.165 1.00 18.13 421 LYS A O 1
ATOM 2990 N N . GLY A 1 396 ? 26.883 114.970 37.964 1.00 17.96 422 GLY A N 1
ATOM 2991 C CA . GLY A 1 396 ? 25.819 114.788 38.937 1.00 20.11 422 GLY A CA 1
ATOM 2992 C C . GLY A 1 396 ? 26.334 114.278 40.273 1.00 21.58 422 GLY A C 1
ATOM 2993 O O . GLY A 1 396 ? 25.696 113.445 40.929 1.00 19.15 422 GLY A O 1
ATOM 2994 N N . GLY A 1 397 ? 27.496 114.775 40.686 1.00 19.09 423 GLY A N 1
ATOM 2995 C CA . GLY A 1 397 ? 28.092 114.355 41.945 1.00 19.02 423 GLY A CA 1
ATOM 2996 C C . GLY A 1 397 ? 28.814 113.019 41.896 1.00 20.82 423 GLY A C 1
ATOM 2997 O O . GLY A 1 397 ? 29.484 112.638 42.853 1.00 21.72 423 GLY A O 1
ATOM 2998 N N . ALA A 1 398 ? 28.679 112.293 40.791 1.00 18.31 424 ALA A N 1
ATOM 2999 C CA . ALA A 1 398 ? 29.376 111.019 40.657 1.00 20.46 424 ALA A CA 1
ATOM 3000 C C . ALA A 1 398 ? 30.795 111.239 40.162 1.00 20.26 424 ALA A C 1
ATOM 3001 O O . ALA A 1 398 ? 31.010 111.966 39.195 1.00 18.67 424 ALA A O 1
ATOM 3003 N N . VAL A 1 399 ? 31.764 110.604 40.814 1.00 21.67 425 VAL A N 1
ATOM 3004 C CA . VAL A 1 399 ? 33.145 110.719 40.374 1.00 18.71 425 VAL A CA 1
ATOM 3005 C C . VAL A 1 399 ? 33.376 109.760 39.209 1.00 22.94 425 VAL A C 1
ATOM 3006 O O . VAL A 1 399 ? 33.278 108.537 39.365 1.00 23.40 425 VAL A O 1
ATOM 3010 N N . VAL A 1 400 ? 33.658 110.335 38.043 1.00 19.56 426 VAL A N 1
ATOM 3011 C CA . VAL A 1 400 ? 33.899 109.586 36.808 1.00 20.33 426 VAL A CA 1
ATOM 3012 C C . VAL A 1 400 ? 35.380 109.273 36.670 1.00 22.43 426 VAL A C 1
ATOM 3013 O O . VAL A 1 400 ? 35.765 108.173 36.266 1.00 26.12 426 VAL A O 1
ATOM 3017 N N . LYS A 1 401 ? 36.209 110.246 37.028 1.00 20.58 427 LYS A N 1
ATOM 3018 C CA . LYS A 1 401 ? 37.654 110.127 36.909 1.00 21.91 427 LYS A CA 1
ATOM 3019 C C . LYS A 1 401 ? 38.283 110.930 38.039 1.00 21.59 427 LYS A C 1
ATOM 3020 O O . LYS A 1 401 ? 37.803 112.012 38.374 1.00 23.21 427 LYS A O 1
ATOM 3026 N N . ALA A 1 402 ? 39.344 110.409 38.643 1.00 21.78 428 ALA A N 1
ATOM 3027 C CA . ALA A 1 402 ? 40.034 111.167 39.682 1.00 20.65 428 ALA A CA 1
ATOM 3028 C C . ALA A 1 402 ? 41.474 110.698 39.852 1.00 26.56 428 ALA A C 1
ATOM 3029 O O . ALA A 1 402 ? 41.803 109.567 39.504 1.00 26.36 428 ALA A O 1
ATOM 3031 N N . PRO A 1 403 ? 42.340 111.572 40.389 1.00 24.74 429 PRO A N 1
ATOM 3032 C CA . PRO A 1 403 ? 43.717 111.169 40.681 1.00 31.77 429 PRO A CA 1
ATOM 3033 C C . PRO A 1 403 ? 43.732 110.013 41.676 1.00 34.21 429 PRO A C 1
ATOM 3034 O O . PRO A 1 403 ? 44.549 109.118 41.470 1.00 43.23 429 PRO A O 1
#

Foldseek 3Di:
DAKEWEWEQWEQFLVVRDIDGQWIWMFDQQFTADTDHPVDDDDPPYHYDYYYQWYKYFQFEAAEEALLFFQLAADPSVVVDDPCSSLPNSLVLQLLQQLLRHQEYEYAAYPPCSQQVVQVCCVVPNGPGHNYQYQYHEEEAWCAQSWAADDDCVVVGTDPLHADALVSLLVSLVVSVVSGHQAYYEQAHAQQHPDHALQGGGHDLSNLLSNQVNCVVVPHAYEYEHQHQVSLQSNLVSPHAEYEQVQQHDPNSLVSLQVSVHEYAHQQPLLVVCLVCVVVSHGDPSSNVSSVVRRVSSLLVLLVSVVSPHHYAYHHHDSNDDRNQSLPCLVSSVVSHDQLSSSRQNGAVSSCVSRVNNQATRGSDGNHGPWMFIFRDDSRHPVCSSSDTQWTAGSNRTSHHD

Solvent-accessible surface area: 15682 Å² total

Nearest PDB structures (foldseek):
  3mtw-assembly1_A  TM=1.002E+00  e=1.389E-86  Caulobacter vibrioides
  3be7-assembly1_B  TM=9.720E-01  e=1.077E-49  unidentified
  8j85-assembly1_A  TM=9.128E-01  e=2.631E-40  Stenotrophomonas acidaminiphila
  8yak-assembly1_A  TM=9.142E-01  e=5.180E-40  Pseudoxanthomonas wuyuanensis
  8ihs-assembly1_B  TM=9.113E-01  e=2.516E-39  Stenotrophomonas acidaminiphila

B-factor: mean 23.47, std 7.58, range [11.28, 74.74]

CATH classification: 2.30.40.10 (+1 more: 3.20.20.140)

Organism: Caulobacter vibrioides (strain ATCC 19089 / CIP 103742 / CB 15) (NCBI:txid190650)

Sequence (402 aa):
AEIKAVSAARLLDVASGKYVDNPLVIVTDGRITSIGKKGDAVPAGATAVDLPGVTLLPGLIDMHVHLDSLAEVGGYNSLEYSDRFWSVVQTTANAKKTLEAGFTTVRNVGAADDYDDVGLREAIDAGYVPGPRIVTAAISFGATGGHCDSTFFPPSMDQKNPFNSDSPDEARKAVRTLKKYGAQVIICATGGVFSRGNEPGQQQLTYEEEMKAVVDEAHMAGIKVAAHAHGASGIREAVRAGVDTIEHASLVDDEGIKLAVQKGAYFSMDIYNTDYTQAEGKKNGVLEDNLRKDRDIIGELQRENFRKALKAGVKKMVYGTDAGIYPHGDNAKQFAVMVRYGATPLQAIQSATLTAAEALGRSKDVGQVAVGRYGDMIAVAGDPLADVTTLEKPVFVMKGGAVVKAP